Protein AF-A0A2A3VHM7-F1 (afdb_monomer)

pLDDT: mean 73.36, std 25.53, range [21.2, 97.88]

Nearest PDB structures (foldseek):
  7p7t-assembly1_0  TM=6.212E-01  e=5.500E-21  Enterococcus faecalis
  5x40-assembly1_B  TM=7.736E-01  e=1.314E-12  Rhodobacter capsulatus
  6z4w-assembly1_A  TM=7.082E-01  e=1.762E-12  Streptococcus pneumoniae
  8hf6-assembly1_B  TM=7.015E-01  e=2.100E-12  Streptococcus pneumoniae D39
  8hf5-assembly1_A  TM=7.026E-01  e=2.940E-11  Streptococcus pneumoniae D39

Mean predicted aligned error: 17.36 Å

Sequence (584 aa):
MPSPSCPRAHRAGAAVPSPILRARHLSAVRGDGRALFTGLELVLPRGPVALIGANGSGKTTLLRLLAGALPPGEASIDTDARIAWLPQLQDALPARVVDLLGAGPHVDALRRVLAGRGDARDLACIDDDWTLEADLRAQLDAAGLAAVDLDADPAQLSGGERQQLRLLALLRGDAGVLLLDEPSIFLDAAASAYWRDRVLVHPGAVLVVTHDPAWLAAMPGILELRDGALHRTDGNLDVWRAAQAARRALEAEALDAARTERSRTRRDAMLARARIEQRSARGRRDARTENQSPLLLDHRADRADRARARTQAGLTSRVDAADTAARRAYAAMEHVAAPDFVDRVALALPEGRRILTFEDVHPCAPSPRGALTWTCSGPVRIGLEGRNGSGKSTLLRAIAGHGPLAHGQVTAHVPVQSLDQHLAALPAATPALDWLQSRMPDIPPAGIATRLALLGLPGARAAGTGDTVGWRTHARRHRRSRRVAAGRAAVAARRAGQPSRLRQCRRARRVAAGLARRAAGGQSRHGRARCARTDPQAAARWRHPDRRMTAPHTTRAPSGARVDHLRRALFRAPTPGCGCSRRW

Foldseek 3Di:
DDDDDDDDDDPPPPPPADFQKWKFQAWDADQQGHTLAGGEIDTFHWFEEEEAEDDPSCLLVVLCCQQVVDPRVPMDMDHPWAEDEDHPFDDPDDQFLCVLLVCVLLVVLLVCVVVVNHDPVSCVSVPVVNCVVVVVCVLCVLLVNNVGDRGHGLVPDDPQSNLSSNLNSRLVDPTLEYEYEASCPPAAPVSSVSSLVSRRPRRHTYYYHHPDLVSQQPGQKYWYSDPNYTDIDGGGPVSVVVVVVVVLVVLVVQLVVLVVQLVVLVVVLVVVLVVLVVVVVVLVVVLVVDPDDPVVSVVVVVVSVVVSVVVNVVSVVSSVVSVVSSVVSVVPRPPPPLDPPDPCVVVAFPQFAKFKFWFQFQAPDLDSPPGDGDTDGGDDDDDDHDGPPRRPLSVLCQLQVNDDGSDTHMDGRDHDDDQDPVNVVDDFAAAQLVVVCVVCVVDPSVRSQVNCVSVVQHDCRRRVPRPDTHDCCVRDPPPPVVVVVVVVVVVVVVVPDDDPPPVVVVVVVVVVVVVVPPPDDDDDDDDDDDDDDDDDDDDDDDDDDDDDDDDDDDDDDDDDDDDDDDDDDDDDDDDDDDDPDPDD

Structure (mmCIF, N/CA/C/O backbone):
data_AF-A0A2A3VHM7-F1
#
_entry.id   AF-A0A2A3VHM7-F1
#
loop_
_atom_site.group_PDB
_atom_site.id
_atom_site.type_symbol
_atom_site.label_atom_id
_atom_site.label_alt_id
_atom_site.label_comp_id
_atom_site.label_asym_id
_atom_site.label_entity_id
_atom_site.label_seq_id
_atom_site.pdbx_PDB_ins_code
_atom_site.Cartn_x
_atom_site.Cartn_y
_atom_site.Cartn_z
_atom_site.occupancy
_atom_site.B_iso_or_equiv
_atom_site.auth_seq_id
_atom_site.auth_comp_id
_atom_site.auth_asym_id
_atom_site.auth_atom_id
_atom_site.pdbx_PDB_model_num
ATOM 1 N N . MET A 1 1 ? -45.239 46.595 -19.890 1.00 45.44 1 MET A N 1
ATOM 2 C CA . MET A 1 1 ? -44.165 45.687 -19.434 1.00 45.44 1 MET A CA 1
ATOM 3 C C . MET A 1 1 ? -44.747 44.765 -18.380 1.00 45.44 1 MET A C 1
ATOM 5 O O . MET A 1 1 ? -45.308 45.272 -17.416 1.00 45.44 1 MET A O 1
ATOM 9 N N . PRO A 1 2 ? -44.762 43.453 -18.651 1.00 34.25 2 PRO A N 1
ATOM 10 C CA . PRO A 1 2 ? -43.818 42.562 -17.979 1.00 34.25 2 PRO A CA 1
ATOM 11 C C . PRO A 1 2 ? -43.113 41.582 -18.937 1.00 34.25 2 PRO A C 1
ATOM 13 O O . PRO A 1 2 ? -43.429 41.482 -20.118 1.00 34.25 2 PRO A O 1
ATOM 16 N N . SER A 1 3 ? -42.087 40.954 -18.379 1.00 29.20 3 SER A N 1
ATOM 17 C CA . SER A 1 3 ? -40.896 40.338 -18.970 1.00 29.20 3 SER A CA 1
ATOM 18 C C . SER A 1 3 ? -41.120 38.978 -19.659 1.00 29.20 3 SER A C 1
ATOM 20 O O . SER A 1 3 ? -42.035 38.249 -19.279 1.00 29.20 3 SER A O 1
ATOM 22 N N . PRO A 1 4 ? -40.250 38.581 -20.612 1.00 36.06 4 PRO A N 1
ATOM 23 C CA . PRO A 1 4 ? -40.324 37.283 -21.275 1.00 36.06 4 PRO A CA 1
ATOM 24 C C . PRO A 1 4 ? -39.831 36.151 -20.361 1.00 36.06 4 PRO A C 1
ATOM 26 O O . PRO A 1 4 ? -38.814 36.259 -19.674 1.00 36.06 4 PRO A O 1
ATOM 29 N N . SER A 1 5 ? -40.571 35.046 -20.375 1.00 31.70 5 SER A N 1
ATOM 30 C CA . SER A 1 5 ? -40.278 33.796 -19.678 1.00 31.70 5 SER A CA 1
ATOM 31 C C . SER A 1 5 ? -38.996 33.136 -20.197 1.00 31.70 5 SER A C 1
ATOM 33 O O . SER A 1 5 ? -38.858 32.877 -21.391 1.00 31.70 5 SER A O 1
ATOM 35 N N . CYS A 1 6 ? -38.089 32.821 -19.276 1.00 28.06 6 CYS A N 1
ATOM 36 C CA . CYS A 1 6 ? -36.852 32.082 -19.514 1.00 28.06 6 CYS A CA 1
ATOM 37 C C . CYS A 1 6 ? -37.154 30.608 -19.887 1.00 28.06 6 CYS A C 1
ATOM 39 O O . CYS A 1 6 ? -37.981 29.981 -19.215 1.00 28.06 6 CYS A O 1
ATOM 41 N N . PRO A 1 7 ? -36.517 30.020 -20.919 1.00 31.31 7 PRO A N 1
ATOM 42 C CA . PRO A 1 7 ? -36.743 28.628 -21.290 1.00 31.31 7 PRO A CA 1
ATOM 43 C C . PRO A 1 7 ? -36.112 27.677 -20.263 1.00 31.31 7 PRO A C 1
ATOM 45 O O . PRO A 1 7 ? -34.986 27.871 -19.803 1.00 31.31 7 PRO A O 1
ATOM 48 N N . ARG A 1 8 ? -36.853 26.623 -19.900 1.00 31.88 8 ARG A N 1
ATOM 49 C CA . ARG A 1 8 ? -36.391 25.527 -19.036 1.00 31.88 8 ARG A CA 1
ATOM 50 C C . ARG A 1 8 ? -35.098 24.923 -19.593 1.00 31.88 8 ARG A C 1
ATOM 52 O O . ARG A 1 8 ? -35.119 24.244 -20.615 1.00 31.88 8 ARG A O 1
ATOM 59 N N . ALA A 1 9 ? -33.994 25.109 -18.875 1.00 31.78 9 ALA A N 1
ATOM 60 C CA . ALA A 1 9 ? -32.769 24.360 -19.101 1.00 31.78 9 ALA A CA 1
ATOM 61 C C . ALA A 1 9 ? -33.029 22.873 -18.809 1.00 31.78 9 ALA A C 1
ATOM 63 O O . ALA A 1 9 ? -33.230 22.472 -17.659 1.00 31.78 9 ALA A O 1
ATOM 64 N N . HIS A 1 10 ? -33.027 22.051 -19.858 1.00 30.95 10 HIS A N 1
ATOM 65 C CA . HIS A 1 10 ? -32.844 20.614 -19.724 1.00 30.95 10 HIS A CA 1
ATOM 66 C C . HIS A 1 10 ? -31.535 20.379 -18.964 1.00 30.95 10 HIS A C 1
ATOM 68 O O . HIS A 1 10 ? -30.453 20.689 -19.460 1.00 30.95 10 HIS A O 1
ATOM 74 N N . ARG A 1 11 ? -31.629 19.837 -17.744 1.00 33.88 11 ARG A N 1
ATOM 75 C CA . ARG A 1 11 ? -30.485 19.225 -17.067 1.00 33.88 11 ARG A CA 1
ATOM 76 C C . ARG A 1 11 ? -30.018 18.070 -17.948 1.00 33.88 11 ARG A C 1
ATOM 78 O O . ARG A 1 11 ? -30.604 16.991 -17.907 1.00 33.88 11 ARG A O 1
ATOM 85 N N . ALA A 1 12 ? -28.988 18.308 -18.754 1.00 33.69 12 ALA A N 1
ATOM 86 C CA . ALA A 1 12 ? -28.185 17.243 -19.322 1.00 33.69 12 ALA A CA 1
ATOM 87 C C . ALA A 1 12 ? -27.654 16.423 -18.140 1.00 33.69 12 ALA A C 1
ATOM 89 O O . ALA A 1 12 ? -26.864 16.917 -17.335 1.00 33.69 12 ALA A O 1
ATOM 90 N N . GLY A 1 13 ? -28.171 15.205 -17.974 1.00 30.77 13 GLY A N 1
ATOM 91 C CA . GLY A 1 13 ? -27.600 14.250 -17.040 1.00 30.77 13 GLY A CA 1
ATOM 92 C C . GLY A 1 13 ? -26.141 14.058 -17.424 1.00 30.77 13 GLY A C 1
ATOM 93 O O . GLY A 1 13 ? -25.852 13.681 -18.557 1.00 30.77 13 GLY A O 1
ATOM 94 N N . ALA A 1 14 ? -25.226 14.372 -16.509 1.00 36.03 14 ALA A N 1
ATOM 95 C CA . ALA A 1 14 ? -23.828 14.018 -16.669 1.00 36.03 14 ALA A CA 1
ATOM 96 C C . ALA A 1 14 ? -23.774 12.505 -16.913 1.00 36.03 14 ALA A C 1
ATOM 98 O O . ALA A 1 14 ? -24.153 11.723 -16.039 1.00 36.03 14 ALA A O 1
ATOM 99 N N . ALA A 1 15 ? -23.394 12.100 -18.126 1.00 36.91 15 ALA A N 1
ATOM 100 C CA . ALA A 1 15 ? -23.222 10.701 -18.467 1.00 36.91 15 ALA A CA 1
ATOM 101 C C . ALA A 1 15 ? -22.199 10.113 -17.491 1.00 36.91 15 ALA A C 1
ATOM 103 O O . ALA A 1 15 ? -21.034 10.510 -17.492 1.00 36.91 15 ALA A O 1
ATOM 104 N N . VAL A 1 16 ? -22.646 9.212 -16.616 1.00 45.50 16 VAL A N 1
ATOM 105 C CA . VAL A 1 16 ? -21.744 8.459 -15.746 1.00 45.50 16 VAL A CA 1
ATOM 106 C C . VAL A 1 16 ? -20.834 7.663 -16.684 1.00 45.50 16 VAL A C 1
ATOM 108 O O . VAL A 1 16 ? -21.357 6.857 -17.458 1.00 45.50 16 VAL A O 1
ATOM 111 N N . PRO A 1 17 ? -19.509 7.894 -16.690 1.00 55.94 17 PRO A N 1
ATOM 112 C CA . PRO A 1 17 ? -18.621 7.166 -17.581 1.00 55.94 17 PRO A CA 1
ATOM 113 C C . PRO A 1 17 ? -18.760 5.671 -17.294 1.00 55.94 17 PRO A C 1
ATOM 115 O O . PRO A 1 17 ? -18.662 5.245 -16.140 1.00 55.94 17 PRO A O 1
ATOM 118 N N . SER A 1 18 ? -19.012 4.881 -18.339 1.00 65.88 18 SER A N 1
ATOM 119 C CA . SER A 1 18 ? -19.077 3.425 -18.239 1.00 65.88 18 SER A CA 1
ATOM 120 C C . SER A 1 18 ? -17.806 2.908 -17.554 1.00 65.88 18 SER A C 1
ATOM 122 O O . SER A 1 18 ? -16.701 3.260 -17.982 1.00 65.88 18 SER A O 1
ATOM 124 N N . PRO A 1 19 ? -17.924 2.127 -16.468 1.00 78.44 19 PRO A N 1
ATOM 125 C CA . PRO A 1 19 ? -16.752 1.617 -15.773 1.00 78.44 19 PRO A CA 1
ATOM 126 C C . PRO A 1 19 ? -16.011 0.617 -16.658 1.00 78.44 19 PRO A C 1
ATOM 128 O O . PRO A 1 19 ? -16.642 -0.170 -17.358 1.00 78.44 19 PRO A O 1
ATOM 131 N N . ILE A 1 20 ? -14.679 0.647 -16.608 1.00 89.62 20 ILE A N 1
ATOM 132 C CA . ILE A 1 20 ? -13.830 -0.252 -17.405 1.00 89.62 20 ILE A CA 1
ATOM 133 C C . ILE A 1 20 ? -13.796 -1.652 -16.788 1.00 89.62 20 ILE A C 1
ATOM 135 O O . ILE A 1 20 ? -13.690 -2.641 -17.509 1.00 89.62 20 ILE A O 1
ATOM 139 N N . LEU A 1 21 ? -13.870 -1.740 -15.458 1.00 94.50 21 LEU A N 1
ATOM 140 C CA . LEU A 1 21 ? -13.854 -3.007 -14.738 1.00 94.50 21 LEU A CA 1
ATOM 141 C C . LEU A 1 21 ? -14.931 -3.014 -13.656 1.00 94.50 21 LEU A C 1
ATOM 143 O O . LEU A 1 21 ? -15.014 -2.096 -12.830 1.00 94.50 21 LEU A O 1
ATOM 147 N N . ARG A 1 22 ? -15.728 -4.083 -13.640 1.00 95.56 22 ARG A N 1
ATOM 148 C CA . ARG A 1 22 ? -16.678 -4.404 -12.571 1.00 95.56 22 ARG A CA 1
ATOM 149 C C . ARG A 1 22 ? -16.322 -5.760 -11.989 1.00 95.56 22 ARG A C 1
ATOM 151 O O . ARG A 1 22 ? -16.257 -6.744 -12.713 1.00 95.56 22 ARG A O 1
ATOM 158 N N . ALA A 1 23 ? -16.130 -5.828 -10.681 1.00 94.56 23 ALA A N 1
ATOM 159 C CA . ALA A 1 23 ? -15.934 -7.082 -9.976 1.00 94.56 23 ALA A CA 1
ATOM 160 C C . ALA A 1 23 ? -16.995 -7.245 -8.885 1.00 94.56 23 ALA A C 1
ATOM 162 O O . ALA A 1 23 ? -17.245 -6.322 -8.109 1.00 94.56 23 ALA A O 1
ATOM 163 N N . ARG A 1 24 ? -17.629 -8.416 -8.845 1.00 94.81 24 ARG A N 1
ATOM 164 C CA . ARG A 1 24 ? -18.726 -8.766 -7.934 1.00 94.81 24 ARG A CA 1
ATOM 165 C C . ARG A 1 24 ? -18.406 -10.055 -7.196 1.00 94.81 24 ARG A C 1
ATOM 167 O O . ARG A 1 24 ? -17.703 -10.911 -7.730 1.00 94.81 24 ARG A O 1
ATOM 174 N N . HIS A 1 25 ? -18.957 -10.193 -5.993 1.00 93.50 25 HIS A N 1
ATOM 175 C CA . HIS A 1 25 ? -18.826 -11.382 -5.146 1.00 93.50 25 HIS A CA 1
ATOM 176 C C . HIS A 1 25 ? -17.373 -11.793 -4.842 1.00 93.50 25 HIS A C 1
ATOM 178 O O . HIS A 1 25 ? -17.080 -12.964 -4.592 1.00 93.50 25 HIS A O 1
ATOM 184 N N . LEU A 1 26 ? -16.444 -10.831 -4.827 1.00 92.62 26 LEU A N 1
ATOM 185 C CA . LEU A 1 26 ? -15.045 -11.101 -4.513 1.00 92.62 26 LEU A CA 1
ATOM 186 C C . LEU A 1 26 ? -14.935 -11.591 -3.069 1.00 92.62 26 LEU A C 1
ATOM 188 O O . LEU A 1 26 ? -15.345 -10.910 -2.131 1.00 92.62 26 LEU A O 1
ATOM 192 N N . SER A 1 27 ? -14.355 -12.771 -2.887 1.00 91.50 27 SER A N 1
ATOM 193 C CA . SER A 1 27 ? -14.184 -13.370 -1.567 1.00 91.50 27 SER A CA 1
ATOM 194 C C . SER A 1 27 ? -12.775 -13.918 -1.427 1.00 91.50 27 SER A C 1
ATOM 196 O O . SER A 1 27 ? -12.241 -14.548 -2.339 1.00 91.50 27 SER A O 1
ATOM 198 N N . ALA A 1 28 ? -12.155 -13.670 -0.279 1.00 88.62 28 ALA A N 1
ATOM 199 C CA . ALA A 1 28 ? -10.818 -14.161 0.004 1.00 88.62 28 ALA A CA 1
ATOM 200 C C . ALA A 1 28 ? -10.698 -14.589 1.460 1.00 88.62 28 ALA A C 1
ATOM 202 O O . ALA A 1 28 ? -11.151 -13.903 2.374 1.00 88.62 28 ALA A O 1
ATOM 203 N N . VAL A 1 29 ? -10.016 -15.709 1.675 1.00 84.94 29 VAL A N 1
ATOM 204 C CA . VAL A 1 29 ? -9.740 -16.261 3.000 1.00 84.94 29 VAL A CA 1
ATOM 205 C C . VAL A 1 29 ? -8.236 -16.263 3.229 1.00 84.94 29 VAL A C 1
ATOM 207 O O . VAL A 1 29 ? -7.429 -16.458 2.317 1.00 84.94 29 VAL A O 1
ATOM 210 N N . ARG A 1 30 ? -7.842 -15.998 4.466 1.00 76.00 30 ARG A N 1
ATOM 211 C CA . ARG A 1 30 ? -6.454 -15.995 4.902 1.00 76.00 30 ARG A CA 1
ATOM 212 C C . ARG A 1 30 ? -5.980 -17.421 5.191 1.00 76.00 30 ARG A C 1
ATOM 214 O O . ARG A 1 30 ? -6.774 -18.323 5.424 1.00 76.00 30 ARG A O 1
ATOM 221 N N . GLY A 1 31 ? -4.663 -17.628 5.227 1.00 67.19 31 GLY A N 1
ATOM 222 C CA . GLY A 1 31 ? -4.077 -18.951 5.491 1.00 67.19 31 GLY A CA 1
ATOM 223 C C . GLY A 1 31 ? -4.422 -19.566 6.857 1.00 67.19 31 GLY A C 1
ATOM 224 O O . GLY A 1 31 ? -4.199 -20.753 7.040 1.00 67.19 31 GLY A O 1
ATOM 225 N N . ASP A 1 32 ? -4.962 -18.786 7.798 1.00 67.38 32 ASP A N 1
ATOM 226 C CA . ASP A 1 32 ? -5.454 -19.232 9.111 1.00 67.38 32 ASP A CA 1
ATOM 227 C C . ASP A 1 32 ? -6.984 -19.440 9.148 1.00 67.38 32 ASP A C 1
ATOM 229 O O . ASP A 1 32 ? -7.562 -19.568 10.224 1.00 67.38 32 ASP A O 1
ATOM 233 N N . GLY A 1 33 ? -7.651 -19.435 7.989 1.00 72.38 33 GLY A N 1
ATOM 234 C CA . GLY A 1 33 ? -9.087 -19.695 7.853 1.00 72.38 33 GLY A CA 1
ATOM 235 C C . GLY A 1 33 ? -10.000 -18.490 8.094 1.00 72.38 33 GLY A C 1
ATOM 236 O O . GLY A 1 33 ? -11.202 -18.592 7.866 1.00 72.38 33 GLY A O 1
ATOM 237 N N . ARG A 1 34 ? -9.475 -17.328 8.511 1.00 77.38 34 ARG A N 1
ATOM 238 C CA . ARG A 1 34 ? -10.298 -16.113 8.653 1.00 77.38 34 ARG A CA 1
ATOM 239 C C . ARG A 1 34 ? -10.550 -15.458 7.298 1.00 77.38 34 ARG A C 1
ATOM 241 O O . ARG A 1 34 ? -9.611 -15.275 6.524 1.00 77.38 34 ARG A O 1
ATOM 248 N N . ALA A 1 35 ? -11.791 -15.057 7.035 1.00 83.44 35 ALA A N 1
ATOM 249 C CA . ALA A 1 35 ? -12.122 -14.261 5.857 1.00 83.44 35 ALA A CA 1
ATOM 250 C C . ALA A 1 35 ? -11.374 -12.913 5.891 1.00 83.44 35 ALA A C 1
ATOM 252 O O . ALA A 1 35 ? -11.295 -12.264 6.935 1.00 83.44 35 ALA A O 1
ATOM 253 N N . LEU A 1 36 ? -10.789 -12.525 4.758 1.00 86.44 36 LEU A N 1
ATOM 254 C CA . LEU A 1 36 ? -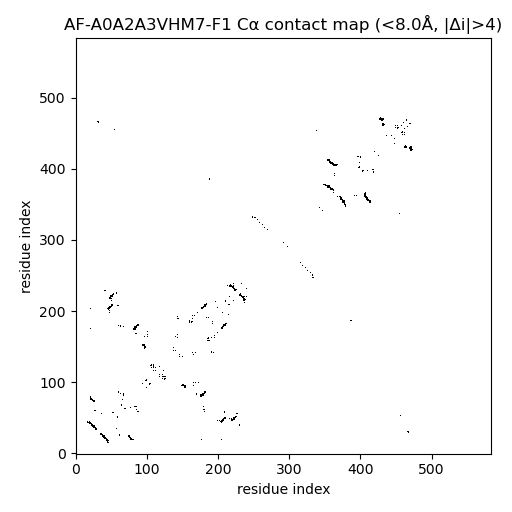10.267 -11.176 4.519 1.00 86.44 36 LEU A CA 1
ATOM 255 C C . LEU A 1 36 ? -11.414 -10.244 4.121 1.00 86.44 36 LEU A C 1
ATOM 257 O O . LEU A 1 36 ? -11.543 -9.152 4.659 1.00 86.44 36 LEU A O 1
ATOM 261 N N . PHE A 1 37 ? -12.243 -10.712 3.190 1.00 91.00 37 PHE A N 1
ATOM 262 C CA . PHE A 1 37 ? -13.465 -10.073 2.719 1.00 91.00 37 PHE A CA 1
ATOM 263 C C . PHE A 1 37 ? -14.358 -11.141 2.077 1.00 91.00 37 PHE A C 1
ATOM 265 O O . PHE A 1 37 ? -13.848 -12.140 1.558 1.00 91.00 37 PHE A O 1
ATOM 272 N N . THR A 1 38 ? -15.670 -10.922 2.112 1.00 90.38 38 THR A N 1
ATOM 273 C CA . THR A 1 38 ? -16.682 -11.829 1.555 1.00 90.38 38 THR A CA 1
ATOM 274 C C . THR A 1 38 ? -17.699 -11.004 0.786 1.00 90.38 38 THR A C 1
ATOM 276 O O . THR A 1 38 ? -18.238 -10.046 1.336 1.00 90.38 38 THR A O 1
ATOM 279 N N . GLY A 1 39 ? -17.972 -11.374 -0.464 1.00 90.69 39 GLY A N 1
ATOM 280 C CA . GLY A 1 39 ? -18.974 -10.687 -1.280 1.00 90.69 39 GLY A CA 1
ATOM 281 C C . GLY A 1 39 ? -18.597 -9.252 -1.668 1.00 90.69 39 GLY A C 1
ATOM 282 O O . GLY A 1 39 ? -19.482 -8.434 -1.884 1.00 90.69 39 GLY A O 1
ATOM 283 N N . LEU A 1 40 ? -17.303 -8.930 -1.724 1.00 93.94 40 LEU A N 1
ATOM 284 C CA . LEU A 1 40 ? -16.822 -7.583 -2.003 1.00 93.94 40 LEU A CA 1
ATOM 285 C C . LEU A 1 40 ? -17.149 -7.172 -3.448 1.00 93.94 40 LEU A C 1
ATOM 287 O O . LEU A 1 40 ? -16.937 -7.933 -4.396 1.00 93.94 40 LEU A O 1
ATOM 291 N N . GLU A 1 41 ? -17.630 -5.942 -3.606 1.00 94.12 41 GLU A N 1
ATOM 292 C CA . GLU A 1 41 ? -17.906 -5.324 -4.900 1.00 94.12 41 GLU A CA 1
ATOM 293 C C . GLU A 1 41 ? -16.907 -4.204 -5.182 1.00 94.12 41 GLU A C 1
ATOM 295 O O . GLU A 1 41 ? -16.579 -3.402 -4.306 1.00 94.12 41 GLU A O 1
ATOM 300 N N . LEU A 1 42 ? -16.424 -4.144 -6.420 1.00 95.25 42 LEU A N 1
ATOM 301 C CA . LEU A 1 42 ? -15.505 -3.117 -6.887 1.00 95.25 42 LEU A CA 1
ATOM 302 C C . LEU A 1 42 ? -15.927 -2.638 -8.272 1.00 95.25 42 LEU A C 1
ATOM 304 O O . LEU A 1 42 ? -16.138 -3.430 -9.189 1.00 95.25 42 LEU A O 1
ATOM 308 N N . VAL A 1 43 ? -15.969 -1.321 -8.436 1.00 94.38 43 VAL A N 1
ATOM 309 C CA . VAL A 1 43 ? -16.174 -0.673 -9.729 1.00 94.38 43 VAL A CA 1
ATOM 310 C C . VAL A 1 43 ? -15.019 0.286 -9.963 1.00 94.38 43 VAL A C 1
ATOM 312 O O . VAL A 1 43 ? -14.829 1.225 -9.189 1.00 94.38 43 VAL A O 1
ATOM 315 N N . LEU A 1 44 ? -14.253 0.049 -11.028 1.00 94.00 44 LEU A N 1
ATOM 316 C CA . LEU A 1 44 ? -13.165 0.930 -11.439 1.00 94.00 44 LEU A CA 1
ATOM 317 C C . LEU A 1 44 ? -13.611 1.784 -12.636 1.00 94.00 44 LEU A C 1
ATOM 319 O O . LEU A 1 44 ? -13.833 1.248 -13.730 1.00 94.00 44 LEU A O 1
ATOM 323 N N . PRO A 1 45 ? -13.771 3.108 -12.447 1.00 91.69 45 PRO A N 1
ATOM 324 C CA . PRO A 1 45 ? -13.981 4.025 -13.556 1.00 91.69 45 PRO A CA 1
ATOM 325 C C . PRO A 1 45 ? -12.673 4.253 -14.329 1.00 91.69 45 PRO A C 1
ATOM 327 O O . PRO A 1 45 ? -11.607 3.771 -13.948 1.00 91.69 45 PRO A O 1
ATOM 330 N N . ARG A 1 46 ? -12.758 5.028 -15.414 1.00 92.25 46 ARG A N 1
ATOM 331 C CA . ARG A 1 46 ? -11.576 5.606 -16.066 1.00 92.25 46 ARG A CA 1
ATOM 332 C C . ARG A 1 46 ? -10.803 6.494 -15.091 1.00 92.25 46 ARG A C 1
ATOM 334 O O . ARG A 1 46 ? -11.412 7.229 -14.314 1.00 92.25 46 ARG A O 1
ATOM 341 N N . GLY A 1 47 ? -9.480 6.456 -15.201 1.00 92.88 47 GLY A N 1
ATOM 342 C CA . GLY A 1 47 ? -8.565 7.244 -14.388 1.00 92.88 47 GLY A CA 1
ATOM 343 C C . GLY A 1 47 ? -8.039 6.516 -13.144 1.00 92.88 47 GLY A C 1
ATOM 344 O O . GLY A 1 47 ? -8.374 5.353 -12.891 1.00 92.88 47 GLY A O 1
ATOM 345 N N . PRO A 1 48 ? -7.166 7.195 -12.382 1.00 95.50 48 PRO A N 1
ATOM 346 C CA . PRO A 1 48 ? -6.456 6.602 -11.262 1.00 95.50 48 PRO A CA 1
ATOM 347 C C . PRO A 1 48 ? -7.223 6.663 -9.943 1.00 95.50 48 PRO A C 1
ATOM 349 O O . PRO A 1 48 ? -7.813 7.677 -9.582 1.00 95.50 48 PRO A O 1
ATOM 352 N N . VAL A 1 49 ? -7.167 5.567 -9.193 1.00 96.56 49 VAL A N 1
ATOM 353 C CA . VAL A 1 49 ? -7.745 5.423 -7.857 1.00 96.56 49 VAL A CA 1
ATOM 354 C C . VAL A 1 49 ? -6.720 4.749 -6.952 1.00 96.56 49 VAL A C 1
ATOM 356 O O . VAL A 1 49 ? -6.131 3.728 -7.314 1.00 96.56 49 VAL A O 1
ATOM 359 N N . ALA A 1 50 ? -6.505 5.292 -5.757 1.00 97.38 50 ALA A N 1
ATOM 360 C CA . ALA A 1 50 ? -5.658 4.643 -4.763 1.00 97.38 50 ALA A CA 1
ATOM 361 C C . ALA A 1 50 ? -6.435 3.596 -3.962 1.00 97.38 50 ALA A C 1
ATOM 363 O O . ALA A 1 50 ? -7.610 3.789 -3.668 1.00 97.38 50 ALA A O 1
ATOM 364 N N . LEU A 1 51 ? -5.767 2.526 -3.540 1.00 97.38 51 LEU A N 1
ATOM 365 C CA . LEU A 1 51 ? -6.280 1.541 -2.596 1.00 97.38 51 LEU A CA 1
ATOM 366 C C . LEU A 1 51 ? -5.411 1.519 -1.337 1.00 97.38 51 LEU A C 1
ATOM 368 O O . LEU A 1 51 ? -4.242 1.133 -1.367 1.00 97.38 51 LEU A O 1
ATOM 372 N N . ILE A 1 52 ? -6.010 1.867 -0.206 1.00 95.38 52 ILE A N 1
ATOM 373 C CA . ILE A 1 52 ? -5.379 1.854 1.114 1.00 95.38 52 ILE A CA 1
ATOM 374 C C . ILE A 1 52 ? -6.110 0.895 2.056 1.00 95.38 52 ILE A C 1
ATOM 376 O O . ILE A 1 52 ? -7.159 0.341 1.740 1.00 95.38 52 ILE A O 1
ATOM 380 N N . GLY A 1 53 ? -5.529 0.656 3.226 1.00 89.88 53 GLY A N 1
ATOM 381 C CA . GLY A 1 53 ? -6.101 -0.206 4.259 1.00 89.88 53 GLY A CA 1
ATOM 382 C C . GLY A 1 53 ? -5.016 -0.813 5.137 1.00 89.88 53 GLY A C 1
ATOM 383 O O . GLY A 1 53 ? -3.828 -0.728 4.812 1.00 89.88 53 GLY A O 1
ATOM 384 N N . ALA A 1 54 ? -5.409 -1.452 6.235 1.00 82.94 54 ALA A N 1
ATOM 385 C CA . ALA A 1 54 ? -4.468 -2.040 7.185 1.00 82.94 54 ALA A CA 1
ATOM 386 C C . ALA A 1 54 ? -3.557 -3.111 6.548 1.00 82.94 54 ALA A C 1
ATOM 388 O O . ALA A 1 54 ? -3.877 -3.747 5.535 1.00 82.94 54 ALA A O 1
ATOM 389 N N . ASN A 1 55 ? -2.397 -3.348 7.160 1.00 79.75 55 ASN A N 1
ATOM 390 C CA . ASN A 1 55 ? -1.533 -4.454 6.755 1.00 79.75 55 ASN A CA 1
ATOM 391 C C . ASN A 1 55 ? -2.241 -5.790 6.997 1.00 79.75 55 ASN A C 1
ATOM 393 O O . ASN A 1 55 ? -2.759 -6.056 8.079 1.00 79.75 55 ASN A O 1
ATOM 397 N N . GLY A 1 56 ? -2.278 -6.635 5.966 1.00 76.50 56 GLY A N 1
ATOM 398 C CA . GLY A 1 56 ? -3.012 -7.898 6.014 1.00 76.50 56 GLY A CA 1
ATOM 399 C C . GLY A 1 56 ? -4.533 -7.779 5.855 1.00 76.50 56 GLY A C 1
ATOM 400 O O . GLY A 1 56 ? -5.204 -8.788 6.061 1.00 76.50 56 GLY A O 1
ATOM 401 N N . SER A 1 57 ? -5.071 -6.615 5.456 1.00 84.38 57 SER A N 1
ATOM 402 C CA . SER A 1 57 ? -6.496 -6.460 5.098 1.00 84.38 57 SER A CA 1
ATOM 403 C C . SER A 1 57 ? -6.884 -7.189 3.806 1.00 84.38 57 SER A C 1
ATOM 405 O O . SER A 1 57 ? -8.053 -7.463 3.577 1.00 84.38 57 SER A O 1
ATOM 407 N N . GLY A 1 58 ? -5.900 -7.538 2.970 1.00 87.75 58 GLY A N 1
ATOM 408 C CA . GLY A 1 58 ? -6.117 -8.286 1.733 1.00 87.75 58 GLY A CA 1
ATOM 409 C C . GLY A 1 58 ? -5.917 -7.496 0.441 1.00 87.75 58 GLY A C 1
ATOM 410 O O . GLY A 1 58 ? -6.240 -8.036 -0.606 1.00 87.75 58 GLY A O 1
ATOM 411 N N . LYS A 1 59 ? -5.338 -6.284 0.471 1.00 93.06 59 LYS A N 1
ATOM 412 C CA . LYS A 1 59 ? -5.055 -5.455 -0.727 1.00 93.06 59 LYS A CA 1
ATOM 413 C C . LYS A 1 59 ? -4.357 -6.235 -1.852 1.00 93.06 59 LYS A C 1
ATOM 415 O O . LYS A 1 59 ? -4.915 -6.401 -2.928 1.00 93.06 59 LYS A O 1
ATOM 420 N N . THR A 1 60 ? -3.191 -6.824 -1.582 1.00 91.19 60 THR A N 1
ATOM 421 C CA . THR A 1 60 ? -2.469 -7.656 -2.564 1.00 91.19 60 THR A CA 1
ATOM 422 C C . THR A 1 60 ? -3.281 -8.877 -3.012 1.00 91.19 60 THR A C 1
ATOM 424 O O . THR A 1 60 ? -3.185 -9.301 -4.160 1.00 91.19 60 THR A O 1
ATOM 427 N N . THR A 1 61 ? -4.097 -9.460 -2.127 1.00 91.75 61 THR A N 1
ATOM 428 C CA . THR A 1 61 ? -4.987 -10.581 -2.475 1.00 91.75 61 THR A CA 1
ATOM 429 C C . THR A 1 61 ? -6.094 -10.139 -3.431 1.00 91.75 61 THR A C 1
ATOM 431 O O . THR A 1 61 ? -6.386 -10.857 -4.382 1.00 91.75 61 THR A O 1
ATOM 434 N N . LEU A 1 62 ? -6.656 -8.946 -3.225 1.00 94.19 62 LEU A N 1
ATOM 435 C CA . LEU A 1 62 ? -7.619 -8.325 -4.128 1.00 94.19 62 LEU A CA 1
ATOM 436 C C . LEU A 1 62 ? -6.996 -8.098 -5.510 1.00 94.19 62 LEU A C 1
ATOM 438 O O . LEU A 1 62 ? -7.570 -8.539 -6.499 1.00 94.19 62 LEU A O 1
ATOM 442 N N . LEU A 1 63 ? -5.791 -7.520 -5.591 1.00 95.12 63 LEU A N 1
ATOM 443 C CA . LEU A 1 63 ? -5.113 -7.333 -6.882 1.00 95.12 63 LEU A CA 1
ATOM 444 C C . LEU A 1 63 ? -4.852 -8.664 -7.590 1.00 95.12 63 LEU A C 1
ATOM 446 O O . LEU A 1 63 ? -5.039 -8.756 -8.796 1.00 95.12 63 LEU A O 1
ATOM 450 N N . ARG A 1 64 ? -4.475 -9.713 -6.852 1.00 92.81 64 ARG A N 1
ATOM 451 C CA . ARG A 1 64 ? -4.284 -11.055 -7.422 1.00 92.81 64 ARG A CA 1
ATOM 452 C C . ARG A 1 64 ? -5.569 -11.662 -7.975 1.00 92.81 64 ARG A C 1
ATOM 454 O O . ARG A 1 64 ? -5.497 -12.340 -8.993 1.00 92.81 64 ARG A O 1
ATOM 461 N N . LEU A 1 65 ? -6.710 -11.453 -7.316 1.00 93.62 65 LEU A N 1
ATOM 462 C CA . LEU A 1 65 ? -8.011 -11.889 -7.834 1.00 93.62 65 LEU A CA 1
ATOM 463 C C . LEU A 1 65 ? -8.352 -11.138 -9.123 1.00 93.62 65 LEU A C 1
ATOM 465 O O . LEU A 1 65 ? -8.667 -11.770 -10.125 1.00 93.62 65 LEU A O 1
ATOM 469 N N . LEU A 1 66 ? -8.203 -9.810 -9.121 1.00 94.81 66 LEU A N 1
ATOM 470 C CA . LEU A 1 66 ? -8.470 -8.967 -10.290 1.00 94.81 66 LEU A CA 1
ATOM 471 C C . LEU A 1 66 ? -7.551 -9.294 -11.474 1.00 94.81 66 LEU A C 1
ATOM 473 O O . LEU A 1 66 ? -8.001 -9.323 -12.610 1.00 94.81 66 LEU A O 1
ATOM 477 N N . ALA A 1 67 ? -6.278 -9.588 -11.211 1.00 93.00 67 ALA A N 1
ATOM 478 C CA . ALA A 1 67 ? -5.303 -9.976 -12.227 1.00 93.00 67 ALA A CA 1
ATOM 479 C C . ALA A 1 67 ? -5.465 -11.427 -12.725 1.00 93.00 67 ALA A C 1
ATOM 481 O O . ALA A 1 67 ? -4.672 -11.873 -13.552 1.00 93.00 67 ALA A O 1
ATOM 482 N N . GLY A 1 68 ? -6.412 -12.205 -12.182 1.00 91.38 68 GLY A N 1
ATOM 483 C CA . GLY A 1 68 ? -6.576 -13.630 -12.504 1.00 91.38 68 GLY A CA 1
ATOM 484 C C . GLY A 1 68 ? -5.459 -14.540 -11.967 1.00 91.38 68 GLY A C 1
ATOM 485 O O . GLY A 1 68 ? -5.370 -15.708 -12.339 1.00 91.38 68 GLY A O 1
ATOM 486 N N . ALA A 1 69 ? -4.600 -14.035 -11.075 1.00 89.25 69 ALA A N 1
ATOM 487 C CA . ALA A 1 69 ? -3.517 -14.795 -10.444 1.00 89.25 69 ALA A CA 1
ATOM 488 C C . ALA A 1 69 ? -4.001 -15.697 -9.289 1.00 89.25 69 ALA A C 1
ATOM 490 O O . ALA A 1 69 ? -3.260 -16.565 -8.817 1.00 89.25 69 ALA A O 1
ATOM 491 N N . LEU A 1 70 ? -5.231 -15.488 -8.815 1.00 86.88 70 LEU A N 1
ATOM 492 C CA . LEU A 1 70 ? -5.943 -16.369 -7.893 1.00 86.88 70 LEU A CA 1
ATOM 493 C C . LEU A 1 70 ? -7.265 -16.813 -8.530 1.00 86.88 70 LEU A C 1
ATOM 495 O O . LEU A 1 70 ? -7.885 -16.014 -9.231 1.00 86.88 70 LEU A O 1
ATOM 499 N N . PRO A 1 71 ? -7.710 -18.060 -8.289 1.00 84.00 71 PRO A N 1
ATOM 500 C CA . PRO A 1 71 ? -8.981 -18.533 -8.815 1.00 84.00 71 PRO A CA 1
ATOM 501 C C . PRO A 1 71 ? -10.126 -17.670 -8.258 1.00 84.00 71 PRO A C 1
ATOM 503 O O . PRO A 1 71 ? -10.162 -17.439 -7.047 1.00 84.00 71 PRO A O 1
ATOM 506 N N . PRO A 1 72 ? -11.058 -17.212 -9.109 1.00 80.31 72 PRO A N 1
ATOM 507 C CA . PRO A 1 72 ? -12.095 -16.265 -8.704 1.00 80.31 72 PRO A CA 1
ATOM 508 C C . PRO A 1 72 ? -13.147 -16.872 -7.761 1.00 80.31 72 PRO A C 1
ATOM 510 O O . PRO A 1 72 ? -13.815 -16.135 -7.043 1.00 80.31 72 PRO A O 1
ATOM 513 N N . GLY A 1 73 ? -13.291 -18.201 -7.714 1.00 85.62 73 GLY A N 1
ATOM 514 C CA . GLY A 1 73 ? -14.364 -18.841 -6.948 1.00 85.62 73 GLY A CA 1
ATOM 515 C C . GLY A 1 73 ? -15.730 -18.413 -7.489 1.00 85.62 73 GLY A C 1
ATOM 516 O O . GLY A 1 73 ? -15.995 -18.603 -8.670 1.00 85.62 73 GLY A O 1
ATOM 517 N N . GLU A 1 74 ? -16.559 -17.811 -6.636 1.00 86.38 74 GLU A N 1
ATOM 518 C CA . GLU A 1 74 ? -17.867 -17.231 -6.997 1.00 86.38 74 GLU A CA 1
ATOM 519 C C . GLU A 1 74 ? -17.768 -15.804 -7.569 1.00 86.38 74 GLU A C 1
ATOM 521 O O . GLU A 1 74 ? -18.782 -15.205 -7.929 1.00 86.38 74 GLU A O 1
ATOM 526 N N . ALA A 1 75 ? -16.564 -15.229 -7.649 1.00 89.94 75 ALA A N 1
ATOM 527 C CA . ALA A 1 75 ? -16.394 -13.873 -8.142 1.00 89.94 75 ALA A CA 1
ATOM 528 C C . ALA A 1 75 ? -16.650 -13.768 -9.653 1.00 89.94 75 ALA A C 1
ATOM 530 O O . ALA A 1 75 ? -16.185 -14.588 -10.445 1.00 89.94 75 ALA A O 1
ATOM 531 N N . SER A 1 76 ? -17.320 -12.691 -10.056 1.00 92.06 76 SER A N 1
ATOM 532 C CA . SER A 1 76 ? -17.508 -12.303 -11.456 1.00 92.06 76 SER A CA 1
ATOM 533 C C . SER A 1 76 ? -16.704 -11.036 -11.717 1.00 92.06 76 SER A C 1
ATOM 535 O O . SER A 1 76 ? -16.936 -10.024 -11.057 1.00 92.06 76 SER A O 1
ATOM 537 N N . ILE A 1 77 ? -15.749 -11.097 -12.648 1.00 93.81 77 ILE A N 1
ATOM 538 C CA . ILE A 1 77 ? -14.943 -9.953 -13.093 1.00 93.81 77 ILE A CA 1
ATOM 539 C C . ILE A 1 77 ? -15.296 -9.702 -14.556 1.00 93.81 77 ILE A C 1
ATOM 541 O O . ILE A 1 77 ? -15.087 -10.569 -15.399 1.00 93.81 77 ILE A O 1
ATOM 545 N N . ASP A 1 78 ? -15.858 -8.532 -14.821 1.00 93.25 78 ASP A N 1
ATOM 546 C CA . ASP A 1 78 ? -16.364 -8.091 -16.115 1.00 93.25 78 ASP A CA 1
ATOM 547 C C . ASP A 1 78 ? -15.525 -6.902 -16.600 1.00 93.25 78 ASP A C 1
ATOM 549 O O . ASP A 1 78 ? -15.459 -5.858 -15.934 1.00 93.25 78 ASP A O 1
ATOM 553 N N . THR A 1 79 ? -14.807 -7.103 -17.705 1.00 92.19 79 THR A N 1
ATOM 554 C CA . THR A 1 79 ? -13.985 -6.087 -18.367 1.00 92.19 79 THR A CA 1
ATOM 555 C C . THR A 1 79 ? -13.684 -6.494 -19.810 1.00 92.19 79 THR A C 1
ATOM 557 O O . THR A 1 79 ? -13.303 -7.634 -20.070 1.00 92.19 79 THR A O 1
ATOM 560 N N . ASP A 1 80 ? -13.790 -5.538 -20.731 1.00 88.00 80 ASP A N 1
ATOM 561 C CA . ASP A 1 80 ? -13.377 -5.701 -22.135 1.00 88.00 80 ASP A CA 1
ATOM 562 C C . ASP A 1 80 ? -11.901 -5.323 -22.356 1.00 88.00 80 ASP A C 1
ATOM 564 O O . ASP A 1 80 ? -11.373 -5.411 -23.464 1.00 88.00 80 ASP A O 1
ATOM 568 N N . ALA A 1 81 ? -11.224 -4.855 -21.306 1.00 92.62 81 ALA A N 1
ATOM 569 C CA . ALA A 1 81 ? -9.866 -4.346 -21.375 1.00 92.62 81 ALA A CA 1
ATOM 570 C C . ALA A 1 81 ? -8.846 -5.369 -20.869 1.00 92.62 81 ALA A C 1
ATOM 572 O O . ALA A 1 81 ? -9.054 -6.073 -19.879 1.00 92.62 81 ALA A O 1
ATOM 573 N N . ARG A 1 82 ? -7.667 -5.379 -21.497 1.00 94.44 82 ARG A N 1
ATOM 574 C CA . ARG A 1 82 ? -6.515 -6.121 -20.984 1.00 94.44 82 ARG A CA 1
ATOM 575 C C . ARG A 1 82 ? -6.093 -5.561 -19.621 1.00 94.44 82 ARG A C 1
ATOM 577 O O . ARG A 1 82 ? -5.849 -4.362 -19.483 1.00 94.44 82 ARG A O 1
ATOM 584 N N . ILE A 1 83 ? -5.956 -6.449 -18.637 1.00 95.69 83 ILE A N 1
ATOM 585 C CA . ILE A 1 83 ? -5.447 -6.126 -17.300 1.00 95.69 83 ILE A CA 1
ATOM 586 C C . ILE A 1 83 ? -3.939 -6.381 -17.256 1.00 95.69 83 ILE A C 1
ATOM 588 O O . ILE A 1 83 ? -3.481 -7.484 -17.560 1.00 95.69 83 ILE A O 1
ATOM 592 N N . ALA A 1 84 ? -3.169 -5.386 -16.824 1.00 94.88 84 ALA A N 1
ATOM 593 C CA . ALA A 1 84 ? -1.763 -5.543 -16.480 1.00 94.88 84 ALA A CA 1
ATOM 594 C C . ALA A 1 84 ? -1.544 -5.286 -14.986 1.00 94.88 84 ALA A C 1
ATOM 596 O O . ALA A 1 84 ? -2.113 -4.366 -14.399 1.00 94.88 84 ALA A O 1
ATOM 597 N N . TRP A 1 85 ? -0.712 -6.117 -14.358 1.00 94.75 85 TRP A N 1
ATOM 598 C CA . TRP A 1 85 ? -0.476 -6.082 -12.919 1.00 94.75 85 TRP A CA 1
ATOM 599 C C . TRP A 1 85 ? 1.015 -5.997 -12.600 1.00 94.75 85 TRP A C 1
ATOM 601 O O . TRP A 1 85 ? 1.811 -6.804 -13.077 1.00 94.75 85 TRP A O 1
ATOM 611 N N . LEU A 1 86 ? 1.378 -5.037 -11.749 1.00 93.81 86 LEU A N 1
ATOM 612 C CA . LEU A 1 86 ? 2.695 -4.908 -11.141 1.00 93.81 86 LEU A CA 1
ATOM 613 C C . LEU A 1 86 ? 2.657 -5.474 -9.709 1.00 93.81 86 LEU A C 1
ATOM 615 O O . LEU A 1 86 ? 2.160 -4.797 -8.805 1.00 93.81 86 LEU A O 1
ATOM 619 N N . PRO A 1 87 ? 3.178 -6.691 -9.464 1.00 89.88 87 PRO A N 1
ATOM 620 C CA . PRO A 1 87 ? 3.206 -7.268 -8.123 1.00 89.88 87 PRO A CA 1
ATOM 621 C C . PRO A 1 87 ? 4.243 -6.606 -7.206 1.00 89.88 87 PRO A C 1
ATOM 623 O O . PRO A 1 87 ? 5.318 -6.195 -7.650 1.00 89.88 87 PRO A O 1
ATOM 626 N N . GLN A 1 88 ? 3.973 -6.621 -5.897 1.00 81.44 88 GLN A N 1
ATOM 627 C CA . GLN A 1 88 ? 4.897 -6.124 -4.871 1.00 81.44 88 GLN A CA 1
ATOM 628 C C . GLN A 1 88 ? 6.199 -6.944 -4.804 1.00 81.44 88 GLN A C 1
ATOM 630 O O . GLN A 1 88 ? 7.284 -6.402 -4.594 1.00 81.44 88 GLN A O 1
ATOM 635 N N . LEU A 1 89 ? 6.104 -8.272 -4.960 1.00 69.12 89 LEU A N 1
ATOM 636 C CA . LEU A 1 89 ? 7.261 -9.168 -4.922 1.00 69.12 89 LEU A CA 1
ATOM 637 C C . LEU A 1 89 ? 7.863 -9.334 -6.321 1.00 69.12 89 LEU A C 1
ATOM 639 O O . LEU A 1 89 ? 7.144 -9.426 -7.311 1.00 69.12 89 LEU A O 1
ATOM 643 N N . GLN A 1 90 ? 9.189 -9.422 -6.381 1.00 65.75 90 GLN A N 1
ATOM 644 C CA . GLN A 1 90 ? 9.925 -9.666 -7.619 1.00 65.75 90 GLN A CA 1
ATOM 645 C C . GLN A 1 90 ? 9.614 -11.079 -8.128 1.00 65.75 90 GLN A C 1
ATOM 647 O O . GLN A 1 90 ? 9.973 -12.071 -7.483 1.00 65.75 90 GLN A O 1
ATOM 652 N N . ASP A 1 91 ? 8.948 -11.159 -9.277 1.00 65.38 91 ASP A N 1
ATOM 653 C CA . ASP A 1 91 ? 8.805 -12.402 -10.025 1.00 65.38 91 ASP A CA 1
ATOM 654 C C . ASP A 1 91 ? 10.167 -12.914 -10.509 1.00 65.38 91 ASP A C 1
ATOM 656 O O . ASP A 1 91 ? 11.204 -12.258 -10.374 1.00 65.38 91 ASP A O 1
ATOM 660 N N . ALA A 1 92 ? 10.172 -14.125 -11.068 1.00 78.00 92 ALA A N 1
ATOM 661 C CA . ALA A 1 92 ? 11.323 -14.577 -11.832 1.00 78.00 92 ALA A CA 1
ATOM 662 C C . ALA A 1 92 ? 11.547 -13.592 -12.987 1.00 78.00 92 ALA A C 1
ATOM 664 O O . ALA A 1 92 ? 10.677 -13.433 -13.840 1.00 78.00 92 ALA A O 1
ATOM 665 N N . LEU A 1 93 ? 12.693 -12.915 -12.972 1.00 84.38 93 LEU A N 1
ATOM 666 C CA . LEU A 1 93 ? 13.072 -11.995 -14.032 1.00 84.38 93 LEU A CA 1
ATOM 667 C C . LEU A 1 93 ? 13.502 -12.802 -15.267 1.00 84.38 93 LEU A C 1
ATOM 669 O O . LEU A 1 93 ? 14.096 -13.876 -15.108 1.00 84.38 93 LEU A O 1
ATOM 673 N N . PRO A 1 94 ? 13.213 -12.308 -16.481 1.00 90.31 94 PRO A N 1
ATOM 674 C CA . PRO A 1 94 ? 13.817 -12.820 -17.704 1.00 90.31 94 PRO A CA 1
ATOM 675 C C . PRO A 1 94 ? 15.344 -12.707 -17.680 1.00 90.31 94 PRO A C 1
ATOM 677 O O . PRO A 1 94 ? 15.912 -12.014 -16.839 1.00 90.31 94 PRO A O 1
ATOM 680 N N . ALA A 1 95 ? 16.001 -13.387 -18.621 1.00 91.94 95 ALA A N 1
ATOM 681 C CA . ALA A 1 95 ? 17.459 -13.405 -18.708 1.00 91.94 95 ALA A CA 1
ATOM 682 C C . ALA A 1 95 ? 18.056 -12.072 -19.183 1.00 91.94 95 ALA A C 1
ATOM 684 O O . ALA A 1 95 ? 19.189 -11.776 -18.820 1.00 91.94 95 ALA A O 1
ATOM 685 N N . ARG A 1 96 ? 17.314 -11.286 -19.977 1.00 95.88 96 ARG A N 1
ATOM 686 C CA . ARG A 1 96 ? 17.757 -9.985 -20.496 1.00 95.88 96 ARG A CA 1
ATOM 687 C C . ARG A 1 96 ? 16.752 -8.882 -20.199 1.00 95.88 96 ARG A C 1
ATOM 689 O O . ARG A 1 96 ? 15.546 -9.132 -20.099 1.00 95.88 96 ARG A O 1
ATOM 696 N N . VAL A 1 97 ? 17.238 -7.646 -20.119 1.00 96.06 97 VAL A N 1
ATOM 697 C CA . VAL A 1 97 ? 16.401 -6.444 -19.978 1.00 96.06 97 VAL A CA 1
ATOM 698 C C . VAL A 1 97 ? 15.413 -6.311 -21.140 1.00 96.06 97 VAL A C 1
ATOM 700 O O . VAL A 1 97 ? 14.236 -6.049 -20.907 1.00 96.06 97 VAL A O 1
ATOM 703 N N . VAL A 1 98 ? 15.835 -6.567 -22.378 1.00 96.12 98 VAL A N 1
ATOM 704 C CA . VAL A 1 98 ? 14.959 -6.489 -23.560 1.00 96.12 98 VAL A CA 1
ATOM 705 C C . VAL A 1 98 ? 13.789 -7.481 -23.508 1.00 96.12 98 VAL A C 1
ATOM 707 O O . VAL A 1 98 ? 12.677 -7.168 -23.937 1.00 96.12 98 VAL A O 1
ATOM 710 N N . ASP A 1 99 ? 14.006 -8.655 -22.909 1.00 94.81 99 ASP A N 1
ATOM 711 C CA . ASP A 1 99 ? 12.957 -9.657 -22.708 1.00 94.81 99 ASP A CA 1
ATOM 712 C C . ASP A 1 99 ? 11.972 -9.206 -21.614 1.00 94.81 99 ASP A C 1
ATOM 714 O O . ASP A 1 99 ? 10.770 -9.437 -21.729 1.00 94.81 99 ASP A O 1
ATOM 718 N N . LEU A 1 100 ? 12.456 -8.511 -20.574 1.00 92.50 100 LEU A N 1
ATOM 719 C CA . LEU A 1 100 ? 11.609 -7.894 -19.543 1.00 92.50 100 LEU A CA 1
ATOM 720 C C . LEU A 1 100 ? 10.724 -6.780 -20.111 1.00 92.50 100 LEU A C 1
ATOM 722 O O . LEU A 1 100 ? 9.580 -6.645 -19.685 1.00 92.50 100 LEU A O 1
ATOM 726 N N . LEU A 1 101 ? 11.229 -6.019 -21.082 1.00 93.31 101 LEU A N 1
ATOM 727 C CA . LEU A 1 101 ? 10.469 -4.985 -21.792 1.00 93.31 101 LEU A CA 1
ATOM 728 C C . LEU A 1 101 ? 9.492 -5.562 -22.834 1.00 93.31 101 LEU A C 1
ATOM 730 O O . LEU A 1 101 ? 8.787 -4.798 -23.490 1.00 93.31 101 LEU A O 1
ATOM 734 N N . GLY A 1 102 ? 9.446 -6.891 -22.996 1.00 91.69 102 GLY A N 1
ATOM 735 C CA . GLY A 1 102 ? 8.564 -7.577 -23.944 1.00 91.69 102 GLY A CA 1
ATOM 736 C C . GLY A 1 102 ? 8.996 -7.465 -25.409 1.00 91.69 102 GLY A C 1
ATOM 737 O O . GLY A 1 102 ? 8.230 -7.843 -26.288 1.00 91.69 102 GLY A O 1
ATOM 738 N N . ALA A 1 103 ? 10.209 -6.972 -25.680 1.00 93.25 103 ALA A N 1
ATOM 739 C CA . ALA A 1 103 ? 10.682 -6.650 -27.028 1.00 93.25 103 ALA A CA 1
ATOM 740 C C . ALA A 1 103 ? 11.777 -7.596 -27.553 1.00 93.25 103 ALA A C 1
ATOM 742 O O . ALA A 1 103 ? 12.215 -7.449 -28.690 1.00 93.25 103 ALA A O 1
ATOM 743 N N . GLY A 1 104 ? 12.216 -8.574 -26.751 1.00 93.94 104 GLY A N 1
ATOM 744 C CA . GLY A 1 104 ? 13.339 -9.467 -27.072 1.00 93.94 104 GLY A CA 1
ATOM 745 C C . GLY A 1 104 ? 13.286 -10.093 -28.468 1.00 93.94 104 GLY A C 1
ATOM 746 O O . GLY A 1 104 ? 14.203 -9.860 -29.253 1.00 93.94 104 GLY A O 1
ATOM 747 N N . PRO A 1 105 ? 12.207 -10.816 -28.830 1.00 93.00 105 PRO A N 1
ATOM 748 C CA . PRO A 1 105 ? 12.092 -11.430 -30.152 1.00 93.00 105 PRO A CA 1
ATOM 749 C C . PRO A 1 105 ? 12.177 -10.429 -31.314 1.00 93.00 105 PRO A C 1
ATOM 751 O O . PRO A 1 105 ? 12.819 -10.731 -32.317 1.00 93.00 105 PRO A O 1
ATOM 754 N N . HIS A 1 106 ? 11.580 -9.242 -31.157 1.00 94.00 106 HIS A N 1
ATOM 755 C CA . HIS A 1 106 ? 11.528 -8.204 -32.190 1.00 94.00 106 HIS A CA 1
ATOM 756 C C . HIS A 1 106 ? 12.895 -7.530 -32.360 1.00 94.00 106 HIS A C 1
ATOM 758 O O . HIS A 1 106 ? 13.377 -7.380 -33.477 1.00 94.00 106 HIS A O 1
ATOM 764 N N . VAL A 1 107 ? 13.579 -7.207 -31.256 1.00 95.12 107 VAL A N 1
ATOM 765 C CA . VAL A 1 107 ? 14.942 -6.650 -31.293 1.00 95.12 107 VAL A CA 1
ATOM 766 C C . VAL A 1 107 ? 15.937 -7.667 -31.855 1.00 95.12 107 VAL A C 1
ATOM 768 O O . VAL A 1 107 ? 16.799 -7.310 -32.657 1.00 95.12 107 VAL A O 1
ATOM 771 N N . ASP A 1 108 ? 15.812 -8.946 -31.494 1.00 95.19 108 ASP A N 1
ATOM 772 C CA . ASP A 1 108 ? 16.670 -9.991 -32.052 1.00 95.19 108 ASP A CA 1
ATOM 773 C C . ASP A 1 108 ? 16.430 -10.177 -33.563 1.00 95.19 108 ASP A C 1
ATOM 775 O O . ASP A 1 108 ? 17.391 -10.398 -34.303 1.00 95.19 108 ASP A O 1
ATOM 779 N N . ALA A 1 109 ? 15.177 -10.085 -34.028 1.00 94.81 109 ALA A N 1
ATOM 780 C CA . ALA A 1 109 ? 14.832 -10.102 -35.453 1.00 94.81 109 ALA A CA 1
ATOM 781 C C . ALA A 1 109 ? 15.418 -8.888 -36.187 1.00 94.81 109 ALA A C 1
ATOM 783 O O . ALA A 1 109 ? 16.113 -9.059 -37.190 1.00 94.81 109 ALA A O 1
ATOM 784 N N . LEU A 1 110 ? 15.246 -7.684 -35.632 1.00 95.62 110 LEU A N 1
ATOM 785 C CA . LEU A 1 110 ? 15.810 -6.441 -36.163 1.00 95.62 110 LEU A CA 1
ATOM 786 C C . LEU A 1 110 ? 17.330 -6.539 -36.327 1.00 95.62 110 LEU A C 1
ATOM 788 O O . LEU A 1 110 ? 17.866 -6.284 -37.406 1.00 95.62 110 LEU A O 1
ATOM 792 N N . ARG A 1 111 ? 18.036 -7.001 -35.291 1.00 95.31 111 ARG A N 1
ATOM 793 C CA . ARG A 1 111 ? 19.493 -7.195 -35.332 1.00 95.31 111 ARG A CA 1
ATOM 794 C C . ARG A 1 111 ? 19.921 -8.244 -36.360 1.00 95.31 111 ARG A C 1
ATOM 796 O O . ARG A 1 111 ? 20.954 -8.060 -37.003 1.00 95.31 111 ARG A O 1
ATOM 803 N N . ARG A 1 112 ? 19.156 -9.332 -36.549 1.00 95.69 112 ARG A N 1
ATOM 804 C CA . ARG A 1 112 ? 19.431 -10.334 -37.601 1.00 95.69 112 ARG A CA 1
ATOM 805 C C . ARG A 1 112 ? 19.292 -9.736 -38.996 1.00 95.69 112 ARG A C 1
ATOM 807 O O . ARG A 1 112 ? 20.192 -9.933 -39.813 1.00 95.69 112 ARG A O 1
ATOM 814 N N . VAL A 1 113 ? 18.215 -8.993 -39.251 1.00 94.56 113 VAL A N 1
ATOM 815 C CA . VAL A 1 113 ? 17.967 -8.331 -40.541 1.00 94.56 113 VAL A CA 1
ATOM 816 C C . VAL A 1 113 ? 19.062 -7.308 -40.845 1.00 94.56 113 VAL A C 1
ATOM 818 O O . VAL A 1 113 ? 19.686 -7.395 -41.901 1.00 94.56 113 VAL A O 1
ATOM 821 N N . LEU A 1 114 ? 19.385 -6.420 -39.898 1.00 92.69 114 LEU A N 1
ATOM 822 C CA . LEU A 1 114 ? 20.441 -5.410 -40.062 1.00 92.69 114 LEU A CA 1
ATOM 823 C C . LEU A 1 114 ? 21.837 -6.021 -40.269 1.00 92.69 114 LEU A C 1
ATOM 825 O O . LEU A 1 114 ? 22.682 -5.427 -40.934 1.00 92.69 114 LEU A O 1
ATOM 829 N N . ALA A 1 115 ? 22.083 -7.222 -39.740 1.00 95.00 115 ALA A N 1
ATOM 830 C CA . ALA A 1 115 ? 23.323 -7.966 -39.958 1.00 95.00 115 ALA A CA 1
ATOM 831 C C . ALA A 1 115 ? 23.348 -8.774 -41.274 1.00 95.00 115 ALA A C 1
ATOM 833 O O . ALA A 1 115 ? 24.286 -9.548 -41.484 1.00 95.00 115 ALA A O 1
ATOM 834 N N . GLY A 1 116 ? 22.321 -8.660 -42.124 1.00 94.50 116 GLY A N 1
ATOM 835 C CA . GLY A 1 116 ? 22.196 -9.416 -43.375 1.00 94.50 116 GLY A CA 1
ATOM 836 C C . GLY A 1 116 ? 21.900 -10.908 -43.183 1.00 94.50 116 GLY A C 1
ATOM 837 O O . GLY A 1 116 ? 22.162 -11.705 -44.079 1.00 94.50 116 GLY A O 1
ATOM 838 N N . ARG A 1 117 ? 21.397 -11.309 -42.007 1.00 95.50 117 ARG A N 1
ATOM 839 C CA . ARG A 1 117 ? 21.078 -12.708 -41.649 1.00 95.50 117 ARG A CA 1
ATOM 840 C C . ARG A 1 117 ? 19.585 -12.951 -41.414 1.00 95.50 117 ARG A C 1
ATOM 842 O O . ARG A 1 117 ? 19.233 -14.010 -40.902 1.00 95.50 117 ARG A O 1
ATOM 849 N N . GLY A 1 118 ? 18.742 -11.962 -41.692 1.00 91.06 118 GLY A N 1
ATOM 850 C CA . GLY A 1 118 ? 17.301 -12.057 -41.482 1.00 91.06 118 GLY A CA 1
ATOM 851 C C . GLY A 1 118 ? 16.607 -12.905 -42.543 1.00 91.06 118 GLY A C 1
ATOM 852 O O . GLY A 1 118 ? 17.070 -12.991 -43.680 1.00 91.06 118 GLY A O 1
ATOM 853 N N . ASP A 1 119 ? 15.486 -13.513 -42.167 1.00 93.31 119 ASP A N 1
ATOM 854 C CA . ASP A 1 119 ? 14.591 -14.224 -43.080 1.00 93.31 119 ASP A CA 1
ATOM 855 C C . ASP A 1 119 ? 13.216 -13.531 -43.201 1.00 93.31 119 ASP A C 1
ATOM 857 O O . ASP A 1 119 ? 12.958 -12.482 -42.608 1.00 93.31 119 ASP A O 1
ATOM 861 N N . ALA A 1 120 ? 12.305 -14.115 -43.987 1.00 92.31 120 ALA A N 1
ATOM 862 C CA . ALA A 1 120 ? 10.954 -13.577 -44.162 1.00 92.31 120 ALA A CA 1
ATOM 863 C C . ALA A 1 120 ? 10.138 -13.528 -42.852 1.00 92.31 120 ALA A C 1
ATOM 865 O O . ALA A 1 120 ? 9.235 -12.703 -42.730 1.00 92.31 120 ALA A O 1
ATOM 866 N N . ARG A 1 121 ? 10.440 -14.390 -41.869 1.00 93.00 121 ARG A N 1
ATOM 867 C CA . ARG A 1 121 ? 9.774 -14.374 -40.557 1.00 93.00 121 ARG A CA 1
ATOM 868 C C . ARG A 1 121 ? 10.298 -13.237 -39.697 1.00 93.00 121 ARG A C 1
ATOM 870 O O . ARG A 1 121 ? 9.513 -12.644 -38.968 1.00 93.00 121 ARG A O 1
ATOM 877 N N . ASP A 1 122 ? 11.589 -12.933 -39.789 1.00 92.00 122 ASP A N 1
ATOM 878 C CA . ASP A 1 122 ? 12.180 -11.786 -39.102 1.00 92.00 122 ASP A CA 1
ATOM 879 C C . ASP A 1 122 ? 11.600 -10.471 -39.630 1.00 92.00 122 ASP A C 1
ATOM 881 O O . ASP A 1 122 ? 11.208 -9.626 -38.832 1.00 92.00 122 ASP A O 1
ATOM 885 N N . LEU A 1 123 ? 11.456 -10.335 -40.953 1.00 90.38 123 LEU A N 1
ATOM 886 C CA . LEU A 1 123 ? 10.794 -9.177 -41.565 1.00 90.38 123 LEU A CA 1
ATOM 887 C C . LEU A 1 123 ? 9.335 -9.044 -41.107 1.00 90.38 123 LEU A C 1
ATOM 889 O O . LEU A 1 123 ? 8.929 -7.970 -40.684 1.00 90.38 123 LEU A O 1
ATOM 893 N N . ALA A 1 124 ? 8.571 -10.141 -41.111 1.00 91.06 124 ALA A N 1
ATOM 894 C CA . ALA A 1 124 ? 7.189 -10.138 -40.624 1.00 91.06 124 ALA A CA 1
ATOM 895 C C . ALA A 1 124 ? 7.071 -9.884 -39.108 1.00 91.06 124 ALA A C 1
ATOM 897 O O . ALA A 1 124 ? 6.031 -9.433 -38.645 1.00 91.06 124 ALA A O 1
ATOM 898 N N . CYS A 1 125 ? 8.105 -10.210 -38.326 1.00 90.19 125 CYS A N 1
ATOM 899 C CA . CYS A 1 125 ? 8.143 -9.938 -36.890 1.00 90.19 125 CYS A CA 1
ATOM 900 C C . CYS A 1 125 ? 8.458 -8.471 -36.593 1.00 90.19 125 CYS A C 1
ATOM 902 O O . CYS A 1 125 ? 7.947 -7.948 -35.613 1.00 90.19 125 CYS A O 1
ATOM 904 N N . ILE A 1 126 ? 9.336 -7.838 -37.375 1.00 89.12 126 ILE A N 1
ATOM 905 C CA . ILE A 1 126 ? 9.636 -6.406 -37.235 1.00 89.12 126 ILE A CA 1
ATOM 906 C C . ILE A 1 126 ? 8.429 -5.584 -37.678 1.00 89.12 126 ILE A C 1
ATOM 908 O O . ILE A 1 126 ? 8.127 -4.582 -37.041 1.00 89.12 126 ILE A O 1
ATOM 912 N N . ASP A 1 127 ? 7.746 -6.027 -38.738 1.00 86.62 127 ASP A N 1
ATOM 913 C CA . ASP A 1 127 ? 6.671 -5.274 -39.381 1.00 86.62 127 ASP A CA 1
ATOM 914 C C . ASP A 1 127 ? 7.171 -3.851 -39.718 1.00 86.62 127 ASP A C 1
ATOM 916 O O . ASP A 1 127 ? 8.153 -3.714 -40.458 1.00 86.62 127 ASP A O 1
ATOM 920 N N . ASP A 1 128 ? 6.596 -2.808 -39.113 1.00 84.31 128 ASP A N 1
ATOM 921 C CA . ASP A 1 128 ? 7.017 -1.409 -39.283 1.00 84.31 128 ASP A CA 1
ATOM 922 C C . ASP A 1 128 ? 7.933 -0.869 -38.155 1.00 84.31 128 ASP A C 1
ATOM 924 O O . ASP A 1 128 ? 8.381 0.280 -38.208 1.00 84.31 128 ASP A O 1
ATOM 928 N N . ASP A 1 129 ? 8.297 -1.684 -37.159 1.00 87.88 129 ASP A N 1
ATOM 929 C CA . ASP A 1 129 ? 9.037 -1.267 -35.953 1.00 87.88 129 ASP A CA 1
ATOM 930 C C . ASP A 1 129 ? 10.576 -1.218 -36.146 1.00 87.88 129 ASP A C 1
ATOM 932 O O . ASP A 1 129 ? 11.371 -1.726 -35.346 1.00 87.88 129 ASP A O 1
ATOM 936 N N . TRP A 1 130 ? 11.043 -0.556 -37.209 1.00 92.00 130 TRP A N 1
ATOM 937 C CA . TRP A 1 130 ? 12.475 -0.450 -37.549 1.00 92.00 130 TRP A CA 1
ATOM 938 C C . TRP A 1 130 ? 13.306 0.351 -36.536 1.00 92.00 130 TRP A C 1
ATOM 940 O O . TRP A 1 130 ? 14.520 0.157 -36.427 1.00 92.00 130 TRP A O 1
ATOM 950 N N . THR A 1 131 ? 12.670 1.248 -35.779 1.00 93.88 131 THR A N 1
ATOM 951 C CA . THR A 1 131 ? 13.320 2.097 -34.766 1.00 93.88 131 THR A CA 1
ATOM 952 C C . THR A 1 131 ? 13.270 1.510 -33.360 1.00 93.88 131 THR A C 1
ATOM 954 O O . THR A 1 131 ? 13.828 2.106 -32.438 1.00 93.88 131 THR A O 1
ATOM 957 N N . LEU A 1 132 ? 12.689 0.317 -33.182 1.00 92.94 132 LEU A N 1
ATOM 958 C CA . LEU A 1 132 ? 12.382 -0.256 -31.870 1.00 92.94 132 LEU A CA 1
ATOM 959 C C . LEU A 1 132 ? 13.563 -0.245 -30.894 1.00 92.94 132 LEU A C 1
ATOM 961 O O . LEU A 1 132 ? 13.404 0.131 -29.733 1.00 92.94 132 LEU A O 1
ATOM 965 N N . GLU A 1 133 ? 14.759 -0.644 -31.336 1.00 94.75 133 GLU A N 1
ATOM 966 C CA . GLU A 1 133 ? 15.934 -0.671 -30.457 1.00 94.75 133 GLU A CA 1
ATOM 967 C C . GLU A 1 133 ? 16.367 0.743 -30.024 1.00 94.75 133 GLU A C 1
ATOM 969 O O . GLU A 1 133 ? 16.751 0.948 -28.870 1.00 94.75 133 GLU A O 1
ATOM 974 N N . ALA A 1 134 ? 16.278 1.729 -30.921 1.00 94.88 134 ALA A N 1
ATOM 975 C CA . ALA A 1 134 ? 16.567 3.127 -30.605 1.00 94.88 134 ALA A CA 1
ATOM 976 C C . ALA A 1 134 ? 15.505 3.718 -29.664 1.00 94.88 134 ALA A C 1
ATOM 978 O O . ALA A 1 134 ? 15.857 4.364 -28.675 1.00 94.88 134 ALA A O 1
ATOM 979 N N . ASP A 1 135 ? 14.229 3.418 -29.902 1.00 95.00 135 ASP A N 1
ATOM 980 C CA . ASP A 1 135 ? 13.115 3.876 -29.069 1.00 95.00 135 ASP A CA 1
ATOM 981 C C . ASP A 1 135 ? 13.190 3.289 -27.656 1.00 95.00 135 ASP A C 1
ATOM 983 O O . ASP A 1 135 ? 12.962 3.991 -26.669 1.00 95.00 135 ASP A O 1
ATOM 987 N N . LEU A 1 136 ? 13.573 2.014 -27.528 1.00 95.44 136 LEU A N 1
ATOM 988 C CA . LEU A 1 136 ? 13.822 1.384 -26.229 1.00 95.44 136 LEU A CA 1
ATOM 989 C C . LEU A 1 136 ? 14.960 2.081 -25.477 1.00 95.44 136 LEU A C 1
ATOM 991 O O . LEU A 1 136 ? 14.812 2.358 -24.286 1.00 95.44 136 LEU A O 1
ATOM 995 N N . ARG A 1 137 ? 16.068 2.413 -26.153 1.00 96.25 137 ARG A N 1
ATOM 996 C CA . ARG A 1 137 ? 17.171 3.172 -25.536 1.00 96.25 137 ARG A CA 1
ATOM 997 C C . ARG A 1 137 ? 16.727 4.564 -25.091 1.00 96.25 137 ARG A C 1
ATOM 999 O O . ARG A 1 137 ? 17.028 4.954 -23.966 1.00 96.25 137 ARG A O 1
ATOM 1006 N N . ALA A 1 138 ? 15.970 5.280 -25.921 1.00 96.00 138 ALA A N 1
ATOM 1007 C CA . ALA A 1 138 ? 15.437 6.597 -25.576 1.00 96.00 138 ALA A CA 1
ATOM 1008 C C . ALA A 1 138 ? 14.487 6.534 -24.366 1.00 96.00 138 ALA A C 1
ATOM 1010 O O . ALA A 1 138 ? 14.516 7.403 -23.495 1.00 96.00 138 ALA A O 1
ATOM 1011 N N . GLN A 1 139 ? 13.672 5.481 -24.263 1.00 95.12 139 GLN A N 1
ATOM 1012 C CA . GLN A 1 139 ? 12.797 5.270 -23.109 1.00 95.12 139 GLN A CA 1
ATOM 1013 C C . GLN A 1 139 ? 13.561 4.906 -21.833 1.00 95.12 139 GLN A C 1
ATOM 1015 O O . GLN A 1 139 ? 13.185 5.371 -20.755 1.00 95.12 139 GLN A O 1
ATOM 1020 N N . LEU A 1 140 ? 14.630 4.109 -21.937 1.00 95.81 140 LEU A N 1
ATOM 1021 C CA . LEU A 1 140 ? 15.525 3.836 -20.811 1.00 95.81 140 LEU A CA 1
ATOM 1022 C C . LEU A 1 140 ? 16.194 5.122 -20.324 1.00 95.81 140 LEU A C 1
ATOM 1024 O O . LEU A 1 140 ? 16.177 5.391 -19.125 1.00 95.81 140 LEU A O 1
ATOM 1028 N N . ASP A 1 141 ? 16.711 5.948 -21.232 1.00 95.06 141 ASP A N 1
ATOM 1029 C CA . ASP A 1 141 ? 17.310 7.240 -20.889 1.00 95.06 141 ASP A CA 1
ATOM 1030 C C . ASP A 1 141 ? 16.294 8.180 -20.220 1.00 95.06 141 ASP A C 1
ATOM 1032 O O . ASP A 1 141 ? 16.524 8.671 -19.114 1.00 95.06 141 ASP A O 1
ATOM 1036 N N . ALA A 1 142 ? 15.096 8.313 -20.798 1.00 93.12 142 ALA A N 1
ATOM 1037 C CA . ALA A 1 142 ? 14.012 9.099 -20.211 1.00 93.12 142 ALA A CA 1
ATOM 1038 C C . ALA A 1 142 ? 13.588 8.599 -18.819 1.00 93.12 142 ALA A C 1
ATOM 1040 O O . ALA A 1 142 ? 13.078 9.383 -18.020 1.00 93.12 142 ALA A O 1
ATOM 1041 N N . ALA A 1 143 ? 13.768 7.308 -18.529 1.00 91.25 143 ALA A N 1
ATOM 1042 C CA . ALA A 1 143 ? 13.534 6.721 -17.216 1.00 91.25 143 ALA A CA 1
ATOM 1043 C C . ALA A 1 143 ? 14.738 6.855 -16.265 1.00 91.25 143 ALA A C 1
ATOM 1045 O O . ALA A 1 143 ? 14.649 6.386 -15.134 1.00 91.25 143 ALA A O 1
ATOM 1046 N N . GLY A 1 144 ? 15.853 7.468 -16.676 1.00 90.81 144 GLY A N 1
ATOM 1047 C CA . GLY A 1 144 ? 17.082 7.589 -15.883 1.00 90.81 144 GLY A CA 1
ATOM 1048 C C . GLY A 1 144 ? 17.945 6.322 -15.862 1.00 90.81 144 GLY A C 1
ATOM 1049 O O . GLY A 1 144 ? 18.734 6.137 -14.938 1.00 90.81 144 GLY A O 1
ATOM 1050 N N . LEU A 1 145 ? 17.786 5.442 -16.854 1.00 93.56 145 LEU A N 1
ATOM 1051 C CA . LEU A 1 145 ? 18.447 4.138 -16.986 1.00 93.56 145 LEU A CA 1
ATOM 1052 C C . LEU A 1 145 ? 19.402 4.080 -18.191 1.00 93.56 145 LEU A C 1
ATOM 1054 O O . LEU A 1 145 ? 19.637 3.006 -18.734 1.00 93.56 145 LEU A O 1
ATOM 1058 N N . ALA A 1 146 ? 19.974 5.212 -18.609 1.00 91.75 146 ALA A N 1
ATOM 1059 C CA . ALA A 1 146 ? 20.839 5.301 -19.793 1.00 91.75 146 ALA A CA 1
ATOM 1060 C C . ALA A 1 146 ? 22.037 4.326 -19.787 1.00 91.75 146 ALA A C 1
ATOM 1062 O O . ALA A 1 146 ? 22.512 3.919 -20.841 1.00 91.75 146 ALA A O 1
ATOM 1063 N N . ALA A 1 147 ? 22.527 3.947 -18.601 1.00 90.62 147 ALA A N 1
ATOM 1064 C CA . ALA A 1 147 ? 23.649 3.020 -18.440 1.00 90.62 147 ALA A CA 1
ATOM 1065 C C . ALA A 1 147 ? 23.251 1.531 -18.497 1.00 90.62 147 ALA A C 1
ATOM 1067 O O . ALA A 1 147 ? 24.127 0.667 -18.462 1.00 90.62 147 ALA A O 1
ATOM 1068 N N . VAL A 1 148 ? 21.953 1.213 -18.534 1.00 93.31 148 VAL A N 1
ATOM 1069 C CA . VAL A 1 148 ? 21.460 -0.169 -18.545 1.00 93.31 148 VAL A CA 1
ATOM 1070 C C . VAL A 1 148 ? 21.438 -0.695 -19.979 1.00 93.31 148 VAL A C 1
ATOM 1072 O O . VAL A 1 148 ? 20.703 -0.189 -20.822 1.00 93.31 148 VAL A O 1
ATOM 1075 N N . ASP A 1 149 ? 22.220 -1.742 -20.242 1.00 94.62 149 ASP A N 1
ATOM 1076 C CA . ASP A 1 149 ? 22.213 -2.439 -21.531 1.00 94.62 149 ASP A CA 1
ATOM 1077 C C . ASP A 1 149 ? 20.944 -3.301 -21.688 1.00 94.62 149 ASP A C 1
ATOM 1079 O O . ASP A 1 149 ? 20.474 -3.932 -20.736 1.00 94.62 149 ASP A O 1
ATOM 1083 N N . LEU A 1 150 ? 20.406 -3.359 -22.906 1.00 95.62 150 LEU A N 1
ATOM 1084 C CA . LEU A 1 150 ? 19.270 -4.200 -23.281 1.00 95.62 150 LEU A CA 1
ATOM 1085 C C . LEU A 1 150 ? 19.566 -5.699 -23.116 1.00 95.62 150 LEU A C 1
ATOM 1087 O O . LEU A 1 150 ? 18.653 -6.468 -22.801 1.00 95.62 150 LEU A O 1
ATOM 1091 N N . ASP A 1 151 ? 20.821 -6.113 -23.281 1.00 95.81 151 ASP A N 1
ATOM 1092 C CA . ASP A 1 151 ? 21.248 -7.508 -23.137 1.00 95.81 151 ASP A CA 1
ATOM 1093 C C . ASP A 1 151 ? 21.742 -7.849 -21.718 1.00 95.81 151 ASP A C 1
ATOM 1095 O O . ASP A 1 151 ? 22.082 -9.003 -21.444 1.00 95.81 151 ASP A O 1
ATOM 1099 N N . ALA A 1 152 ? 21.758 -6.878 -20.796 1.00 94.69 152 ALA A N 1
ATOM 1100 C CA . ALA A 1 152 ? 22.165 -7.109 -19.412 1.00 94.69 152 ALA A CA 1
ATOM 1101 C C . ALA A 1 152 ? 21.196 -8.046 -18.673 1.00 94.69 152 ALA A C 1
ATOM 1103 O O . ALA A 1 152 ? 19.990 -8.046 -18.925 1.00 94.69 152 ALA A O 1
ATOM 1104 N N . ASP A 1 153 ? 21.723 -8.792 -17.698 1.00 93.88 153 ASP A N 1
ATOM 1105 C CA . ASP A 1 153 ? 20.920 -9.604 -16.782 1.00 93.88 153 ASP A CA 1
ATOM 1106 C C . ASP A 1 153 ? 20.204 -8.698 -15.761 1.00 93.88 153 ASP A C 1
ATOM 1108 O O . ASP A 1 153 ? 20.871 -8.096 -14.906 1.00 93.88 153 ASP A O 1
ATOM 1112 N N . PRO A 1 154 ? 18.855 -8.623 -15.770 1.00 91.06 154 PRO A N 1
ATOM 1113 C CA . PRO A 1 154 ? 18.107 -7.799 -14.828 1.00 91.06 154 PRO A CA 1
ATOM 1114 C C . PRO A 1 154 ? 18.392 -8.148 -13.364 1.00 91.06 154 PRO A C 1
ATOM 1116 O O . PRO A 1 154 ? 18.222 -7.295 -12.495 1.00 91.06 154 PRO A O 1
ATOM 1119 N N . ALA A 1 155 ? 18.823 -9.377 -13.055 1.00 87.44 155 ALA A N 1
ATOM 1120 C CA . ALA A 1 155 ? 19.136 -9.799 -11.691 1.00 87.44 155 ALA A CA 1
ATOM 1121 C C . ALA A 1 155 ? 20.369 -9.096 -11.095 1.00 87.44 155 ALA A C 1
ATOM 1123 O O . ALA A 1 155 ? 20.506 -9.072 -9.868 1.00 87.44 155 ALA A O 1
ATOM 1124 N N . GLN A 1 156 ? 21.238 -8.524 -11.934 1.00 86.62 156 GLN A N 1
ATOM 1125 C CA . GLN A 1 156 ? 22.431 -7.784 -11.505 1.00 86.62 156 GLN A CA 1
ATOM 1126 C C . GLN A 1 156 ? 22.137 -6.312 -11.184 1.00 86.62 156 GLN A C 1
ATOM 1128 O O . GLN A 1 156 ? 22.943 -5.651 -10.531 1.00 86.62 156 GLN A O 1
ATOM 1133 N N . LEU A 1 157 ? 20.972 -5.809 -11.597 1.00 87.44 157 LEU A N 1
ATOM 1134 C CA . LEU A 1 157 ? 20.566 -4.424 -11.393 1.00 87.44 157 LEU A CA 1
ATOM 1135 C C . LEU A 1 157 ? 20.109 -4.157 -9.951 1.00 87.44 157 LEU A C 1
ATOM 1137 O O . LEU A 1 157 ? 19.587 -5.032 -9.236 1.00 87.44 157 LEU A O 1
ATOM 1141 N N . SER A 1 158 ? 20.239 -2.903 -9.523 1.00 85.31 158 SER A N 1
ATOM 1142 C CA . SER A 1 158 ? 19.734 -2.451 -8.228 1.00 85.31 158 SER A CA 1
ATOM 1143 C C . SER A 1 158 ? 18.213 -2.634 -8.122 1.00 85.31 158 SER A C 1
ATOM 1145 O O . SER A 1 158 ? 17.492 -2.792 -9.107 1.00 85.31 158 SER A O 1
ATOM 1147 N N . GLY A 1 159 ? 17.686 -2.648 -6.892 1.00 84.19 159 GLY A N 1
ATOM 1148 C CA . GLY A 1 159 ? 16.239 -2.770 -6.677 1.00 84.19 159 GLY A CA 1
ATOM 1149 C C . GLY A 1 159 ? 15.434 -1.640 -7.331 1.00 84.19 159 GLY A C 1
ATOM 1150 O O . GLY A 1 159 ? 14.359 -1.904 -7.860 1.00 84.19 159 GLY A O 1
ATOM 1151 N N . GLY A 1 160 ? 15.981 -0.418 -7.329 1.00 87.94 160 GLY A N 1
ATOM 1152 C CA . GLY A 1 160 ? 15.373 0.751 -7.965 1.00 87.94 160 GLY A CA 1
ATOM 1153 C C . GLY A 1 160 ? 15.344 0.624 -9.485 1.00 87.94 160 GLY A C 1
ATOM 1154 O O . GLY A 1 160 ? 14.269 0.694 -10.070 1.00 87.94 160 GLY A O 1
ATOM 1155 N N . GLU A 1 161 ? 16.483 0.314 -10.114 1.00 90.94 161 GLU A N 1
ATOM 1156 C CA . GLU A 1 161 ? 16.561 0.121 -11.573 1.00 90.94 161 GLU A CA 1
ATOM 1157 C C . GLU A 1 161 ? 15.605 -0.978 -12.048 1.00 90.94 161 GLU A C 1
ATOM 1159 O O . GLU A 1 161 ? 14.845 -0.784 -12.995 1.00 90.94 161 GLU A O 1
ATOM 1164 N N . ARG A 1 162 ? 15.556 -2.111 -11.334 1.00 91.06 162 ARG A N 1
ATOM 1165 C CA . ARG A 1 162 ? 14.600 -3.187 -11.635 1.00 91.06 162 ARG A CA 1
ATOM 1166 C C . ARG A 1 162 ? 13.151 -2.731 -11.529 1.00 91.06 162 ARG A C 1
ATOM 1168 O O . ARG A 1 162 ? 12.333 -3.133 -12.351 1.00 91.06 162 ARG A O 1
ATOM 1175 N N . GLN A 1 163 ? 12.810 -1.930 -10.524 1.00 91.88 163 GLN A N 1
ATOM 1176 C CA . GLN A 1 163 ? 11.452 -1.414 -10.374 1.00 91.88 163 GLN A CA 1
ATOM 1177 C C . GLN A 1 163 ? 11.091 -0.454 -11.516 1.00 91.88 163 GLN A C 1
ATOM 1179 O O . GLN A 1 163 ? 10.002 -0.569 -12.077 1.00 91.88 163 GLN A O 1
ATOM 1184 N N . GLN A 1 164 ? 12.014 0.428 -11.909 1.00 94.00 164 GLN A N 1
ATOM 1185 C CA . GLN A 1 164 ? 11.831 1.341 -13.042 1.00 94.00 164 GLN A CA 1
ATOM 1186 C C . GLN A 1 164 ? 11.641 0.571 -14.358 1.00 94.00 164 GLN A C 1
ATOM 1188 O O . GLN A 1 164 ? 10.728 0.888 -15.114 1.00 94.00 164 GLN A O 1
ATOM 1193 N N . LEU A 1 165 ? 12.413 -0.495 -14.601 1.00 94.06 165 LEU A N 1
ATOM 1194 C CA . LEU A 1 165 ? 12.227 -1.360 -15.774 1.00 94.06 165 LEU A CA 1
ATOM 1195 C C . LEU A 1 165 ? 10.858 -2.047 -15.800 1.00 94.06 165 LEU A C 1
ATOM 1197 O O . LEU A 1 165 ? 10.249 -2.168 -16.858 1.00 94.06 165 LEU A O 1
ATOM 1201 N N . ARG A 1 166 ? 10.352 -2.494 -14.646 1.00 92.88 166 ARG A N 1
ATOM 1202 C CA . ARG A 1 166 ? 9.027 -3.127 -14.556 1.00 92.88 166 ARG A CA 1
ATOM 1203 C C . ARG A 1 166 ? 7.899 -2.133 -14.805 1.00 92.88 166 ARG A C 1
ATOM 1205 O O . ARG A 1 166 ? 6.930 -2.484 -15.469 1.00 92.88 166 ARG A O 1
ATOM 1212 N N . LEU A 1 167 ? 8.023 -0.912 -14.286 1.00 94.88 167 LEU A N 1
ATOM 1213 C CA . LEU A 1 167 ? 7.080 0.172 -14.565 1.00 94.88 167 LEU A CA 1
ATOM 1214 C C . LEU A 1 167 ? 7.101 0.550 -16.049 1.00 94.88 167 LEU A C 1
ATOM 1216 O O . LEU A 1 167 ? 6.037 0.714 -16.642 1.00 94.88 167 LEU A O 1
ATOM 1220 N N . LEU A 1 168 ? 8.289 0.597 -16.661 1.00 95.06 168 LEU A N 1
ATOM 1221 C CA . LEU A 1 168 ? 8.433 0.813 -18.098 1.00 95.06 168 LEU A CA 1
ATOM 1222 C C . LEU A 1 168 ? 7.751 -0.298 -18.901 1.00 95.06 168 LEU A C 1
ATOM 1224 O O . LEU A 1 168 ? 6.932 -0.007 -19.765 1.00 95.06 168 LEU A O 1
ATOM 1228 N N . ALA A 1 169 ? 8.044 -1.563 -18.590 1.00 93.06 169 ALA A N 1
ATOM 1229 C CA . ALA A 1 169 ? 7.433 -2.714 -19.250 1.00 93.06 169 ALA A CA 1
ATOM 1230 C C . ALA A 1 169 ? 5.900 -2.708 -19.124 1.00 93.06 169 ALA A C 1
ATOM 1232 O O . ALA A 1 169 ? 5.201 -2.983 -20.096 1.00 93.06 169 ALA A O 1
ATOM 1233 N N . LEU A 1 170 ? 5.377 -2.356 -17.943 1.00 93.69 170 LEU A N 1
ATOM 1234 C CA . LEU A 1 170 ? 3.941 -2.249 -17.688 1.00 93.69 170 LEU A CA 1
ATOM 1235 C C . LEU A 1 170 ? 3.288 -1.169 -18.564 1.00 93.69 170 LEU A C 1
ATOM 1237 O O . LEU A 1 170 ? 2.264 -1.431 -19.186 1.00 93.69 170 LEU A O 1
ATOM 1241 N N . LEU A 1 171 ? 3.881 0.029 -18.611 1.00 92.88 171 LEU A N 1
ATOM 1242 C CA . LEU A 1 171 ? 3.325 1.196 -19.308 1.00 92.88 171 LEU A CA 1
ATOM 1243 C C . LEU A 1 171 ? 3.552 1.185 -20.824 1.00 92.88 171 LEU A C 1
ATOM 1245 O O . LEU A 1 171 ? 2.889 1.933 -21.534 1.00 92.88 171 LEU A O 1
ATOM 1249 N N . ARG A 1 172 ? 4.478 0.359 -21.324 1.00 91.25 172 ARG A N 1
ATOM 1250 C CA . ARG A 1 172 ? 4.625 0.093 -22.764 1.00 91.25 172 ARG A CA 1
ATOM 1251 C C . ARG A 1 172 ? 3.494 -0.773 -23.323 1.00 91.25 172 ARG A C 1
ATOM 1253 O O . ARG A 1 172 ? 3.284 -0.769 -24.530 1.00 91.25 172 ARG A O 1
ATOM 1260 N N . GLY A 1 173 ? 2.825 -1.554 -22.476 1.00 85.81 173 GLY A N 1
ATOM 1261 C CA . GLY A 1 173 ? 1.706 -2.393 -22.891 1.00 85.81 173 GLY A CA 1
ATOM 1262 C C . GLY A 1 173 ? 0.447 -1.583 -23.204 1.00 85.81 173 GLY A C 1
ATOM 1263 O O . GLY A 1 173 ? 0.247 -0.482 -22.704 1.00 85.81 173 GLY A O 1
ATOM 1264 N N . ASP A 1 174 ? -0.452 -2.185 -23.971 1.00 87.62 174 ASP A N 1
ATOM 1265 C CA . ASP A 1 174 ? -1.764 -1.662 -24.373 1.00 87.62 174 ASP A CA 1
ATOM 1266 C C . ASP A 1 174 ? -2.875 -1.936 -23.337 1.00 87.62 174 ASP A C 1
ATOM 1268 O O . ASP A 1 174 ? -4.058 -2.053 -23.662 1.00 87.62 174 ASP A O 1
ATOM 1272 N N . ALA A 1 175 ? -2.510 -2.098 -22.064 1.00 93.56 175 ALA A N 1
ATOM 1273 C CA . ALA A 1 175 ? -3.442 -2.532 -21.032 1.00 93.56 175 ALA A CA 1
ATOM 1274 C C . ALA A 1 175 ? -4.434 -1.424 -20.649 1.00 93.56 175 ALA A C 1
ATOM 1276 O O . ALA A 1 175 ? -4.057 -0.410 -20.076 1.00 93.56 175 ALA A O 1
ATOM 1277 N N . GLY A 1 176 ? -5.729 -1.644 -20.883 1.00 94.44 176 GLY A N 1
ATOM 1278 C CA . GLY A 1 176 ? -6.775 -0.700 -20.475 1.00 94.44 176 GLY A CA 1
ATOM 1279 C C . GLY A 1 176 ? -7.042 -0.669 -18.961 1.00 94.44 176 GLY A C 1
ATOM 1280 O O . GLY A 1 176 ? -7.713 0.250 -18.485 1.00 94.44 176 GLY A O 1
ATOM 1281 N N . VAL A 1 177 ? -6.509 -1.627 -18.193 1.00 97.12 177 VAL A N 1
ATOM 1282 C CA . VAL A 1 177 ? -6.543 -1.630 -16.721 1.00 97.12 177 VAL A CA 1
ATOM 1283 C C . VAL A 1 177 ? -5.145 -1.869 -16.160 1.00 97.12 177 VAL A C 1
ATOM 1285 O O . VAL A 1 177 ? -4.534 -2.901 -16.436 1.00 97.12 177 VAL A O 1
ATOM 1288 N N . LEU A 1 178 ? -4.671 -0.963 -15.304 1.00 97.44 178 LEU A N 1
ATOM 1289 C CA . LEU A 1 178 ? -3.418 -1.119 -14.569 1.00 97.44 178 LEU A CA 1
ATOM 1290 C C . LEU A 1 178 ? -3.676 -1.367 -13.083 1.00 97.44 178 LEU A C 1
ATOM 1292 O O . LEU A 1 178 ? -4.360 -0.593 -12.414 1.00 97.44 178 LEU A O 1
ATOM 1296 N N . LEU A 1 179 ? -3.070 -2.420 -12.547 1.00 97.50 179 LEU A N 1
ATOM 1297 C CA . LEU A 1 179 ? -3.072 -2.742 -11.124 1.00 97.50 179 LEU A CA 1
ATOM 1298 C C . LEU A 1 179 ? -1.640 -2.607 -10.602 1.00 97.50 179 LEU A C 1
ATOM 1300 O O . LEU A 1 179 ? -0.756 -3.340 -11.042 1.00 97.50 179 LEU A O 1
ATOM 1304 N N . LEU A 1 180 ? -1.383 -1.695 -9.668 1.00 96.81 180 LEU A N 1
ATOM 1305 C CA . LEU A 1 180 ? -0.038 -1.449 -9.143 1.00 96.81 180 LEU A CA 1
ATOM 1306 C C . LEU A 1 180 ? 0.011 -1.736 -7.646 1.00 96.81 180 LEU A C 1
ATOM 1308 O O . LEU A 1 180 ? -0.707 -1.103 -6.879 1.00 96.81 180 LEU A O 1
ATOM 1312 N N . ASP A 1 181 ? 0.862 -2.675 -7.231 1.00 95.00 181 ASP A N 1
ATOM 1313 C CA . ASP A 1 181 ? 1.076 -3.001 -5.820 1.00 95.00 181 ASP A CA 1
ATOM 1314 C C . ASP A 1 181 ? 2.390 -2.390 -5.322 1.00 95.00 181 ASP A C 1
ATOM 1316 O O . ASP A 1 181 ? 3.473 -2.916 -5.587 1.00 95.00 181 ASP A O 1
ATOM 1320 N N . GLU A 1 182 ? 2.278 -1.257 -4.626 1.00 92.31 182 GLU A N 1
ATOM 1321 C CA . GLU A 1 182 ? 3.375 -0.466 -4.066 1.00 92.31 182 GLU A CA 1
ATOM 1322 C C . GLU A 1 182 ? 4.440 -0.040 -5.103 1.00 92.31 182 GLU A C 1
ATOM 1324 O O . GLU A 1 182 ? 5.616 -0.416 -5.010 1.00 92.31 182 GLU A O 1
ATOM 1329 N N . PRO A 1 183 ? 4.056 0.767 -6.115 1.00 93.94 183 PRO A N 1
ATOM 1330 C CA . PRO A 1 183 ? 4.932 1.106 -7.237 1.00 93.94 183 PRO A CA 1
ATOM 1331 C C . PRO A 1 183 ? 6.163 1.934 -6.847 1.00 93.94 183 PRO A C 1
ATOM 1333 O O . PRO A 1 183 ? 7.182 1.834 -7.530 1.00 93.94 183 PRO A O 1
ATOM 1336 N N . SER A 1 184 ? 6.101 2.710 -5.759 1.00 91.50 184 SER A N 1
ATOM 1337 C CA . SER A 1 184 ? 7.200 3.569 -5.300 1.00 91.50 184 SER A CA 1
ATOM 1338 C C . SER A 1 184 ? 8.275 2.843 -4.486 1.00 91.50 184 SER A C 1
ATOM 1340 O O . SER A 1 184 ? 9.301 3.438 -4.150 1.00 91.50 184 SER A O 1
ATOM 1342 N N . ILE A 1 185 ? 8.096 1.550 -4.188 1.00 87.06 185 ILE A N 1
ATOM 1343 C CA . ILE A 1 185 ? 9.096 0.773 -3.450 1.00 87.06 185 ILE A CA 1
ATOM 1344 C C . ILE A 1 185 ? 10.435 0.776 -4.204 1.00 87.06 185 ILE A C 1
ATOM 1346 O O . ILE A 1 185 ? 10.499 0.549 -5.406 1.00 87.06 185 ILE A O 1
ATOM 1350 N N . PHE A 1 186 ? 11.523 0.985 -3.459 1.00 85.44 186 PHE A N 1
ATOM 1351 C CA . PHE A 1 186 ? 12.903 1.111 -3.954 1.00 85.44 186 PHE A CA 1
ATOM 1352 C C . PHE A 1 186 ? 13.193 2.344 -4.820 1.00 85.44 186 PHE A C 1
ATOM 1354 O O . PHE A 1 186 ? 14.360 2.546 -5.158 1.00 85.44 186 PHE A O 1
ATOM 1361 N N . LEU A 1 187 ? 12.204 3.172 -5.160 1.00 89.94 187 LEU A N 1
ATOM 1362 C CA . LEU A 1 187 ? 12.429 4.395 -5.925 1.00 89.94 187 LEU A CA 1
ATOM 1363 C C . LEU A 1 187 ? 12.869 5.534 -5.002 1.00 89.94 187 LEU A C 1
ATOM 1365 O O . LEU A 1 187 ? 12.413 5.644 -3.864 1.00 89.94 187 LEU A O 1
ATOM 1369 N N . ASP A 1 188 ? 13.763 6.388 -5.498 1.00 88.44 188 ASP A N 1
ATOM 1370 C CA . ASP A 1 188 ? 13.995 7.683 -4.863 1.00 88.44 188 ASP A CA 1
ATOM 1371 C C . ASP A 1 188 ? 12.875 8.674 -5.224 1.00 88.44 188 ASP A C 1
ATOM 1373 O O . ASP A 1 188 ? 11.997 8.384 -6.039 1.00 88.44 188 ASP A O 1
ATOM 1377 N N . ALA A 1 189 ? 12.875 9.847 -4.588 1.00 88.75 189 ALA A N 1
ATOM 1378 C CA . ALA A 1 189 ? 11.797 10.822 -4.741 1.00 88.75 189 ALA A CA 1
ATOM 1379 C C . ALA A 1 189 ? 11.612 11.295 -6.196 1.00 88.75 189 ALA A C 1
ATOM 1381 O O . ALA A 1 189 ? 10.478 11.486 -6.633 1.00 88.75 189 ALA A O 1
ATOM 1382 N N . ALA A 1 190 ? 12.706 11.449 -6.951 1.00 90.25 190 ALA A N 1
ATOM 1383 C CA . ALA A 1 190 ? 12.658 11.910 -8.335 1.00 90.25 190 ALA A CA 1
ATOM 1384 C C . ALA A 1 190 ? 12.096 10.825 -9.263 1.00 90.25 190 ALA A C 1
ATOM 1386 O O . ALA A 1 190 ? 11.171 11.096 -10.030 1.00 90.25 190 ALA A O 1
ATOM 1387 N N . ALA A 1 191 ? 12.591 9.588 -9.146 1.00 91.88 191 ALA A N 1
ATOM 1388 C CA . ALA A 1 191 ? 12.066 8.461 -9.914 1.00 91.88 191 ALA A CA 1
ATOM 1389 C C . ALA A 1 191 ? 10.599 8.161 -9.555 1.00 91.88 191 ALA A C 1
ATOM 1391 O O . ALA A 1 191 ? 9.787 7.905 -10.442 1.00 91.88 191 ALA A O 1
ATOM 1392 N N . SER A 1 192 ? 10.237 8.233 -8.269 1.00 94.81 192 SER A N 1
ATOM 1393 C CA . SER A 1 192 ? 8.855 8.044 -7.809 1.00 94.81 192 SER A CA 1
ATOM 1394 C C . SER A 1 192 ? 7.910 9.080 -8.426 1.00 94.81 192 SER A C 1
ATOM 1396 O O . SER A 1 192 ? 6.868 8.704 -8.960 1.00 94.81 192 SER A O 1
ATOM 1398 N N . ALA A 1 193 ? 8.294 10.364 -8.429 1.00 95.31 193 ALA A N 1
ATOM 1399 C CA . ALA A 1 193 ? 7.512 11.429 -9.059 1.00 95.31 193 ALA A CA 1
ATOM 1400 C C . ALA A 1 193 ? 7.356 11.214 -10.573 1.00 95.31 193 ALA A C 1
ATOM 1402 O O . ALA A 1 193 ? 6.236 11.250 -11.077 1.00 95.31 193 ALA A O 1
ATOM 1403 N N . TYR A 1 194 ? 8.451 10.899 -11.273 1.00 95.38 194 TYR A N 1
ATOM 1404 C CA . TYR A 1 194 ? 8.437 10.613 -12.711 1.00 95.38 194 TYR A CA 1
ATOM 1405 C C . TYR A 1 194 ? 7.426 9.517 -13.083 1.00 95.38 194 TYR A C 1
ATOM 1407 O O . TYR A 1 194 ? 6.617 9.681 -14.000 1.00 95.38 194 TYR A O 1
ATOM 1415 N N . TRP A 1 195 ? 7.447 8.394 -12.359 1.00 96.44 195 TRP A N 1
ATOM 1416 C CA . TRP A 1 195 ? 6.543 7.279 -12.640 1.00 96.44 195 TRP A CA 1
ATOM 1417 C C . TRP A 1 195 ? 5.109 7.555 -12.210 1.00 96.44 195 TRP A C 1
ATOM 1419 O O . TRP A 1 195 ? 4.187 7.177 -12.931 1.00 96.44 195 TRP A O 1
ATOM 1429 N N . ARG A 1 196 ? 4.909 8.235 -11.078 1.00 97.06 196 ARG A N 1
ATOM 1430 C CA . ARG A 1 196 ? 3.581 8.668 -10.633 1.00 97.06 196 ARG A CA 1
ATOM 1431 C C . ARG A 1 196 ? 2.891 9.487 -11.714 1.00 97.06 196 ARG A C 1
ATOM 1433 O O . ARG A 1 196 ? 1.760 9.175 -12.071 1.00 97.06 196 ARG A O 1
ATOM 1440 N N . ASP A 1 197 ? 3.574 10.490 -12.252 1.00 96.06 197 ASP A N 1
ATOM 1441 C CA . ASP A 1 197 ? 2.972 11.430 -13.197 1.00 96.06 197 ASP A CA 1
ATOM 1442 C C . ASP A 1 197 ? 2.576 10.721 -14.507 1.00 96.06 197 ASP A C 1
ATOM 1444 O O . ASP A 1 197 ? 1.499 10.974 -15.043 1.00 96.06 197 ASP A O 1
ATOM 1448 N N . ARG A 1 198 ? 3.366 9.736 -14.962 1.00 95.50 198 ARG A N 1
ATOM 1449 C CA . ARG A 1 198 ? 3.009 8.863 -16.099 1.00 95.50 198 ARG A CA 1
ATOM 1450 C C . ARG A 1 198 ? 1.828 7.934 -15.812 1.00 95.50 198 ARG A C 1
ATOM 1452 O O . ARG A 1 198 ? 0.992 7.725 -16.685 1.00 95.50 198 ARG A O 1
ATOM 1459 N N . VAL A 1 199 ? 1.755 7.363 -14.610 1.00 95.94 199 VAL A N 1
ATOM 1460 C CA . VAL A 1 199 ? 0.647 6.480 -14.209 1.00 95.94 199 VAL A CA 1
ATOM 1461 C C . VAL A 1 199 ? -0.665 7.263 -14.089 1.00 95.94 199 VAL A C 1
ATOM 1463 O O . VAL A 1 199 ? -1.718 6.749 -14.460 1.00 95.94 199 VAL A O 1
ATOM 1466 N N . LEU A 1 200 ? -0.613 8.510 -13.613 1.00 94.38 200 LEU A N 1
ATOM 1467 C CA . LEU A 1 200 ? -1.793 9.361 -13.434 1.00 94.38 200 LEU A CA 1
ATOM 1468 C C . LEU A 1 200 ? -2.471 9.758 -14.752 1.00 94.38 200 LEU A C 1
ATOM 1470 O O . LEU A 1 200 ? -3.688 9.921 -14.773 1.00 94.38 200 LEU A O 1
ATOM 1474 N N . VAL A 1 201 ? -1.705 9.900 -15.838 1.00 95.06 201 VAL A N 1
ATOM 1475 C CA . VAL A 1 201 ? -2.227 10.280 -17.166 1.00 95.06 201 VAL A CA 1
ATOM 1476 C C . VAL A 1 201 ? -2.634 9.083 -18.029 1.00 95.06 201 VAL A C 1
ATOM 1478 O O . VAL A 1 201 ? -2.985 9.254 -19.196 1.00 95.06 201 VAL A O 1
ATOM 1481 N N . HIS A 1 202 ? -2.585 7.867 -17.485 1.00 94.62 202 HIS A N 1
ATOM 1482 C CA . HIS A 1 202 ? -2.986 6.671 -18.212 1.00 94.62 202 HIS A CA 1
ATOM 1483 C C . HIS A 1 202 ? -4.474 6.749 -18.628 1.00 94.62 202 HIS A C 1
ATOM 1485 O O . HIS A 1 202 ? -5.325 7.047 -17.786 1.00 94.62 202 HIS A O 1
ATOM 1491 N N . PRO A 1 203 ? -4.827 6.454 -19.896 1.00 92.00 203 PRO A N 1
ATOM 1492 C CA . PRO A 1 203 ? -6.187 6.660 -20.415 1.00 92.00 203 PRO A CA 1
ATOM 1493 C C . PRO A 1 203 ? -7.221 5.654 -19.878 1.00 92.00 203 PRO A C 1
ATOM 1495 O O . PRO A 1 203 ? -8.429 5.897 -19.942 1.00 92.00 203 PRO A O 1
ATOM 1498 N N . GLY A 1 204 ? -6.753 4.506 -19.386 1.00 94.25 204 GLY A N 1
ATOM 1499 C CA . GLY A 1 204 ? -7.576 3.429 -18.843 1.00 94.25 204 GLY A CA 1
ATOM 1500 C C . GLY A 1 204 ? -7.925 3.584 -17.359 1.00 94.25 204 GLY A C 1
ATOM 1501 O O . GLY A 1 204 ? -7.813 4.659 -16.772 1.00 94.25 204 GLY A O 1
ATOM 1502 N N . ALA A 1 205 ? -8.343 2.487 -16.731 1.00 95.88 205 ALA A N 1
ATOM 1503 C CA . ALA A 1 205 ? -8.537 2.430 -15.283 1.00 95.88 205 ALA A CA 1
ATOM 1504 C C . ALA A 1 205 ? -7.214 2.102 -14.590 1.00 95.88 205 ALA A C 1
ATOM 1506 O O . ALA A 1 205 ? -6.474 1.229 -15.044 1.00 95.88 205 ALA A O 1
ATOM 1507 N N . VAL A 1 206 ? -6.917 2.768 -13.476 1.00 97.00 206 VAL A N 1
ATOM 1508 C CA . VAL A 1 206 ? -5.698 2.501 -12.704 1.00 97.00 206 VAL A CA 1
ATOM 1509 C C . VAL A 1 206 ? -6.052 2.331 -11.234 1.00 97.00 206 VAL A C 1
ATOM 1511 O O . VAL A 1 206 ? -6.666 3.208 -10.633 1.00 97.00 206 VAL A O 1
ATOM 1514 N N . LEU A 1 207 ? -5.632 1.217 -10.638 1.00 97.88 207 LEU A N 1
ATOM 1515 C CA . LEU A 1 207 ? -5.743 0.962 -9.205 1.00 97.88 207 LEU A CA 1
ATOM 1516 C C . LEU A 1 207 ? -4.346 0.872 -8.590 1.00 97.88 207 LEU A C 1
ATOM 1518 O O . LEU A 1 207 ? -3.591 -0.053 -8.896 1.00 97.88 207 LEU A O 1
ATOM 1522 N N . VAL A 1 208 ? -4.011 1.809 -7.704 1.00 97.69 208 VAL A N 1
ATOM 1523 C CA . VAL A 1 208 ? -2.695 1.877 -7.054 1.00 97.69 208 VAL A CA 1
ATOM 1524 C C . VAL A 1 208 ? -2.805 1.550 -5.572 1.00 97.69 208 VAL A C 1
ATOM 1526 O O . VAL A 1 208 ? -3.315 2.353 -4.796 1.00 97.69 208 VAL A O 1
ATOM 1529 N N . VAL A 1 209 ? -2.266 0.414 -5.139 1.00 97.00 209 VAL A N 1
ATOM 1530 C CA . VAL A 1 209 ? -2.002 0.173 -3.716 1.00 97.00 209 VAL A CA 1
ATOM 1531 C C . VAL A 1 209 ? -0.742 0.917 -3.333 1.00 97.00 209 VAL A C 1
ATOM 1533 O O . VAL A 1 209 ? 0.332 0.630 -3.854 1.00 97.00 209 VAL A O 1
ATOM 1536 N N . THR A 1 210 ? -0.871 1.887 -2.438 1.00 93.69 210 THR A N 1
ATOM 1537 C CA . THR A 1 210 ? 0.282 2.636 -1.952 1.00 93.69 210 THR A CA 1
ATOM 1538 C C . THR A 1 210 ? 0.030 3.233 -0.579 1.00 93.69 210 THR A C 1
ATOM 1540 O O . THR A 1 210 ? -1.075 3.679 -0.264 1.00 93.69 210 THR A O 1
ATOM 1543 N N . HIS A 1 211 ? 1.082 3.270 0.229 1.00 88.81 211 HIS A N 1
ATOM 1544 C CA . HIS A 1 211 ? 1.129 4.050 1.463 1.00 88.81 211 HIS A CA 1
ATOM 1545 C C . HIS A 1 211 ? 1.939 5.353 1.316 1.00 88.81 211 HIS A C 1
ATOM 1547 O O . HIS A 1 211 ? 2.139 6.057 2.305 1.00 88.81 211 HIS A O 1
ATOM 1553 N N . ASP A 1 212 ? 2.396 5.688 0.104 1.00 91.75 212 ASP A N 1
ATOM 1554 C CA . ASP A 1 212 ? 3.198 6.880 -0.177 1.00 91.75 212 ASP A CA 1
ATOM 1555 C C . ASP A 1 212 ? 2.324 8.152 -0.167 1.00 91.75 212 ASP A C 1
ATOM 1557 O O . ASP A 1 212 ? 1.451 8.311 -1.030 1.00 91.75 212 ASP A O 1
ATOM 1561 N N . PRO A 1 213 ? 2.555 9.098 0.766 1.00 92.31 213 PRO A N 1
ATOM 1562 C CA . PRO A 1 213 ? 1.778 10.331 0.839 1.00 92.31 213 PRO A CA 1
ATOM 1563 C C . PRO A 1 213 ? 1.829 11.165 -0.444 1.00 92.31 213 PRO A C 1
ATOM 1565 O O . PRO A 1 213 ? 0.841 11.817 -0.773 1.00 92.31 213 PRO A O 1
ATOM 1568 N N . ALA A 1 214 ? 2.947 11.145 -1.176 1.00 93.62 214 ALA A N 1
ATOM 1569 C CA . ALA A 1 214 ? 3.111 11.923 -2.401 1.00 93.62 214 ALA A CA 1
ATOM 1570 C C . ALA A 1 214 ? 2.322 11.334 -3.580 1.00 93.62 214 ALA A C 1
ATOM 1572 O O . ALA A 1 214 ? 1.942 12.076 -4.486 1.00 93.62 214 ALA A O 1
ATOM 1573 N N . TRP A 1 215 ? 2.069 10.023 -3.580 1.00 96.19 215 TRP A N 1
ATOM 1574 C CA . TRP A 1 215 ? 1.143 9.400 -4.526 1.00 96.19 215 TRP A CA 1
ATOM 1575 C C . TRP A 1 215 ? -0.298 9.681 -4.118 1.00 96.19 215 TRP A C 1
ATOM 1577 O O . TRP A 1 215 ? -1.065 10.185 -4.929 1.00 96.19 215 TRP A O 1
ATOM 1587 N N . LEU A 1 216 ? -0.653 9.443 -2.852 1.00 96.19 216 LEU A N 1
ATOM 1588 C CA . LEU A 1 216 ? -2.015 9.655 -2.347 1.00 96.19 216 LEU A CA 1
ATOM 1589 C C . LEU A 1 216 ? -2.486 11.113 -2.486 1.00 96.19 216 LEU A C 1
ATOM 1591 O O . LEU A 1 216 ? -3.664 11.357 -2.739 1.00 96.19 216 LEU A O 1
ATOM 1595 N N . ALA A 1 217 ? -1.585 12.087 -2.345 1.00 95.75 217 ALA A N 1
ATOM 1596 C CA . ALA A 1 217 ? -1.901 13.504 -2.529 1.00 95.75 217 ALA A CA 1
ATOM 1597 C C . ALA A 1 217 ? -2.248 13.867 -3.985 1.00 95.75 217 ALA A C 1
ATOM 1599 O O . ALA A 1 217 ? -2.982 14.827 -4.208 1.00 95.75 217 ALA A O 1
ATOM 1600 N N . ALA A 1 218 ? -1.745 13.105 -4.960 1.00 95.62 218 ALA A N 1
ATOM 1601 C CA . ALA A 1 218 ? -1.991 13.329 -6.383 1.00 95.62 218 ALA A CA 1
ATOM 1602 C C . ALA A 1 218 ? -3.193 12.532 -6.926 1.00 95.62 218 ALA A C 1
ATOM 1604 O O . ALA A 1 218 ? -3.588 12.715 -8.075 1.00 95.62 218 ALA A O 1
ATOM 1605 N N . MET A 1 219 ? -3.766 11.632 -6.122 1.00 95.06 219 MET A N 1
ATOM 1606 C CA . MET A 1 219 ? -4.865 10.766 -6.546 1.00 95.06 219 MET A CA 1
ATOM 1607 C C . MET A 1 219 ? -6.202 11.512 -6.472 1.00 95.06 219 MET A C 1
ATOM 1609 O O . MET A 1 219 ? -6.472 12.172 -5.469 1.00 95.06 219 MET A O 1
ATOM 1613 N N . PRO A 1 220 ? -7.071 11.387 -7.489 1.00 94.50 220 PRO A N 1
ATOM 1614 C CA . PRO A 1 220 ? -8.386 12.025 -7.490 1.00 94.50 220 PRO A CA 1
ATOM 1615 C C . PRO A 1 220 ? -9.411 11.276 -6.623 1.00 94.50 220 PRO A C 1
ATOM 1617 O O . PRO A 1 220 ? -10.471 11.819 -6.320 1.00 94.50 220 PRO A O 1
ATOM 1620 N N . GLY A 1 221 ? -9.116 10.039 -6.218 1.00 94.81 221 GLY A N 1
ATOM 1621 C CA . GLY A 1 221 ? -9.970 9.254 -5.337 1.00 94.81 221 GLY A CA 1
ATOM 1622 C C . GLY A 1 221 ? -9.203 8.171 -4.590 1.00 94.81 221 GLY A C 1
ATOM 1623 O O . GLY A 1 221 ? -8.205 7.628 -5.079 1.00 94.81 221 GLY A O 1
ATOM 1624 N N . ILE A 1 222 ? -9.696 7.850 -3.397 1.00 96.75 222 ILE A N 1
ATOM 1625 C CA . ILE A 1 222 ? -9.114 6.864 -2.489 1.00 96.75 222 ILE A CA 1
ATOM 1626 C C . ILE A 1 222 ? -10.187 5.838 -2.116 1.00 96.75 222 ILE A C 1
ATOM 1628 O O . ILE A 1 222 ? -11.269 6.180 -1.641 1.00 96.75 222 ILE A O 1
ATOM 1632 N N . LEU A 1 223 ? -9.867 4.565 -2.313 1.00 96.50 223 LEU A N 1
ATOM 1633 C CA . LEU A 1 223 ? -10.601 3.418 -1.803 1.00 96.50 223 LEU A CA 1
ATOM 1634 C C . LEU A 1 223 ? -9.890 2.884 -0.563 1.00 96.50 223 LEU A C 1
ATOM 1636 O O . LEU A 1 223 ? -8.698 2.592 -0.586 1.00 96.50 223 LEU A O 1
ATOM 1640 N N . GLU A 1 224 ? -10.625 2.718 0.522 1.00 95.19 224 GLU A N 1
ATOM 1641 C CA . GLU A 1 224 ? -10.130 2.158 1.770 1.00 95.19 224 GLU A CA 1
ATOM 1642 C C . GLU A 1 224 ? -10.755 0.781 2.003 1.00 95.19 224 GLU A C 1
ATOM 1644 O O . GLU A 1 224 ? -11.969 0.662 2.158 1.00 95.19 224 GLU A O 1
ATOM 1649 N N . LEU A 1 225 ? -9.920 -0.262 2.036 1.00 93.44 225 LEU A N 1
ATOM 1650 C CA . LEU A 1 225 ? -10.322 -1.614 2.416 1.00 93.44 225 LEU A CA 1
ATOM 1651 C C . LEU A 1 225 ? -10.269 -1.752 3.943 1.00 93.44 225 LEU A C 1
ATOM 1653 O O . LEU A 1 225 ? -9.188 -1.953 4.516 1.00 93.44 225 LEU A O 1
ATOM 1657 N N . ARG A 1 226 ? -11.439 -1.665 4.580 1.00 87.62 226 ARG A N 1
ATOM 1658 C CA . ARG A 1 226 ? -11.635 -1.790 6.032 1.00 87.62 226 ARG A CA 1
ATOM 1659 C C . ARG A 1 226 ? -12.791 -2.752 6.312 1.00 87.62 226 ARG A C 1
ATOM 1661 O O . ARG A 1 226 ? -13.785 -2.739 5.602 1.00 87.62 226 ARG A O 1
ATOM 1668 N N . ASP A 1 227 ? -12.633 -3.609 7.322 1.00 83.00 227 ASP A N 1
ATOM 1669 C CA . ASP A 1 227 ? -13.666 -4.549 7.795 1.00 83.00 227 ASP A CA 1
ATOM 1670 C C . ASP A 1 227 ? -14.304 -5.416 6.695 1.00 83.00 227 ASP A C 1
ATOM 1672 O O . ASP A 1 227 ? -15.476 -5.774 6.746 1.00 83.00 227 ASP A O 1
ATOM 1676 N N . GLY A 1 228 ? -13.509 -5.767 5.680 1.00 86.44 228 GLY A N 1
ATOM 1677 C CA . GLY A 1 228 ? -13.953 -6.575 4.547 1.00 86.44 228 GLY A CA 1
ATOM 1678 C C . GLY A 1 228 ? -14.772 -5.820 3.493 1.00 86.44 228 GLY A C 1
ATOM 1679 O O . GLY A 1 228 ? -15.245 -6.456 2.554 1.00 86.44 228 GLY A O 1
ATOM 1680 N N . ALA A 1 229 ? -14.907 -4.497 3.612 1.00 90.62 229 ALA A N 1
ATOM 1681 C CA . ALA A 1 229 ? -15.632 -3.629 2.688 1.00 90.62 229 ALA A CA 1
ATOM 1682 C C . ALA A 1 229 ? -14.726 -2.538 2.087 1.00 90.62 229 ALA A C 1
ATOM 1684 O O . ALA A 1 229 ? -13.694 -2.168 2.653 1.00 90.62 229 ALA A O 1
ATOM 1685 N N . LEU A 1 230 ? -15.123 -2.016 0.924 1.00 94.62 230 LEU A N 1
ATOM 1686 C CA . LEU A 1 230 ? -14.464 -0.887 0.269 1.00 94.62 230 LEU A CA 1
ATOM 1687 C C . LEU A 1 230 ? -15.235 0.401 0.554 1.00 94.62 230 LEU A C 1
ATOM 1689 O O . LEU A 1 230 ? -16.415 0.519 0.229 1.00 94.62 230 LEU A O 1
ATOM 1693 N N . HIS A 1 231 ? -14.547 1.384 1.123 1.00 93.12 231 HIS A N 1
ATOM 1694 C CA . HIS A 1 231 ? -15.085 2.717 1.368 1.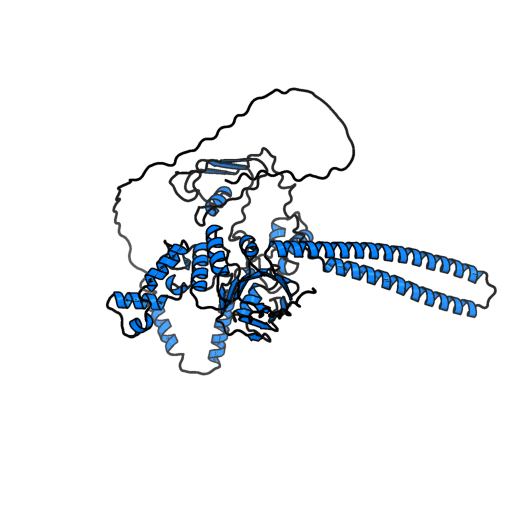00 93.12 231 HIS A CA 1
ATOM 1695 C C . HIS A 1 231 ? -14.430 3.717 0.426 1.00 93.12 231 HIS A C 1
ATOM 1697 O O . HIS A 1 231 ? -13.206 3.826 0.388 1.00 93.12 231 HIS A O 1
ATOM 1703 N N . ARG A 1 232 ? -15.240 4.452 -0.335 1.00 93.81 232 ARG A N 1
ATOM 1704 C CA . ARG A 1 232 ? -14.750 5.436 -1.298 1.00 93.81 232 ARG A CA 1
ATOM 1705 C C . ARG A 1 232 ? -14.736 6.833 -0.696 1.00 93.81 232 ARG A C 1
ATOM 1707 O O . ARG A 1 232 ? -15.701 7.265 -0.073 1.00 93.81 232 ARG A O 1
ATOM 1714 N N . THR A 1 233 ? -13.643 7.541 -0.927 1.00 94.94 233 THR A N 1
ATOM 1715 C CA . THR A 1 233 ? -13.531 8.982 -0.735 1.00 94.94 233 THR A CA 1
ATOM 1716 C C . THR A 1 233 ? -13.154 9.598 -2.071 1.00 94.94 233 THR A C 1
ATOM 1718 O O . THR A 1 233 ? -12.092 9.300 -2.617 1.00 94.94 233 THR A O 1
ATOM 1721 N N . ASP A 1 234 ? -14.040 10.432 -2.606 1.00 93.81 234 ASP A N 1
ATOM 1722 C CA . ASP A 1 234 ? -13.742 11.252 -3.776 1.00 93.81 234 ASP A CA 1
ATOM 1723 C C . ASP A 1 234 ? -12.931 12.465 -3.318 1.00 93.81 234 ASP A C 1
ATOM 1725 O O . ASP A 1 234 ? -13.386 13.250 -2.485 1.00 93.81 234 ASP A O 1
ATOM 1729 N N . GLY A 1 235 ? -11.705 12.581 -3.815 1.00 91.31 235 GLY A N 1
ATOM 1730 C CA . GLY A 1 235 ? -10.716 13.531 -3.329 1.00 91.31 235 GLY A CA 1
ATOM 1731 C C . GLY A 1 235 ? -9.390 12.873 -2.962 1.00 91.31 235 GLY A C 1
ATOM 1732 O O . GLY A 1 235 ? -9.251 11.651 -2.890 1.00 91.31 235 GLY A O 1
ATOM 1733 N N . ASN A 1 236 ? -8.399 13.728 -2.742 1.00 92.00 236 ASN A N 1
ATOM 1734 C CA . ASN A 1 236 ? -7.031 13.328 -2.451 1.00 92.00 236 ASN A CA 1
ATOM 1735 C C . ASN A 1 236 ? -6.820 12.975 -0.966 1.00 92.00 236 ASN A C 1
ATOM 1737 O O . ASN A 1 236 ? -7.754 12.907 -0.159 1.00 92.00 236 ASN A O 1
ATOM 1741 N N . LEU A 1 237 ? -5.553 12.773 -0.592 1.00 94.19 237 LEU A N 1
ATOM 1742 C CA . LEU A 1 237 ? -5.140 12.444 0.773 1.00 94.19 237 LEU A CA 1
ATOM 1743 C C . LEU A 1 237 ? -5.695 13.390 1.850 1.00 94.19 237 LEU A C 1
ATOM 1745 O O . LEU A 1 237 ? -6.021 12.924 2.941 1.00 94.19 237 LEU A O 1
ATOM 1749 N N . ASP A 1 238 ? -5.795 14.689 1.577 1.00 94.75 238 ASP A N 1
ATOM 1750 C CA . ASP A 1 238 ? -6.241 15.666 2.575 1.00 94.75 238 ASP A CA 1
ATOM 1751 C C . ASP A 1 238 ? -7.742 15.546 2.840 1.00 94.75 238 ASP A C 1
ATOM 1753 O O . ASP A 1 238 ? -8.166 15.547 3.998 1.00 94.75 238 ASP A O 1
ATOM 1757 N N . VAL A 1 239 ? -8.533 15.332 1.785 1.00 95.75 239 VAL A N 1
ATOM 1758 C CA . VAL A 1 239 ? -9.974 15.053 1.895 1.00 95.75 239 VAL A CA 1
ATOM 1759 C C . VAL A 1 239 ? -10.204 13.772 2.695 1.00 95.75 239 VAL A C 1
ATOM 1761 O O . VAL A 1 239 ? -11.007 13.752 3.630 1.00 95.75 239 VAL A O 1
ATOM 1764 N N . TRP A 1 240 ? -9.447 12.716 2.390 1.00 94.44 240 TRP A N 1
ATOM 1765 C CA . TRP A 1 240 ? -9.521 11.468 3.145 1.00 94.44 240 TRP A CA 1
ATOM 1766 C C . TRP A 1 240 ? -9.119 11.653 4.613 1.00 94.44 240 TRP A C 1
ATOM 1768 O O . TRP A 1 240 ? -9.825 11.178 5.500 1.00 94.44 240 TRP A O 1
ATOM 1778 N N . ARG A 1 241 ? -8.045 12.397 4.908 1.00 93.31 241 ARG A N 1
ATOM 1779 C CA . ARG A 1 241 ? -7.630 12.698 6.291 1.00 93.31 241 ARG A CA 1
ATOM 1780 C C . ARG A 1 241 ? -8.691 13.483 7.058 1.00 93.31 241 ARG A C 1
ATOM 1782 O O . ARG A 1 241 ? -8.922 13.181 8.228 1.00 93.31 241 ARG A O 1
ATOM 1789 N N . ALA A 1 242 ? -9.344 14.450 6.417 1.00 93.25 242 ALA A N 1
ATOM 1790 C CA . ALA A 1 242 ? -10.436 15.204 7.023 1.00 93.25 242 ALA A CA 1
ATOM 1791 C C . ALA A 1 242 ? -11.640 14.298 7.330 1.00 93.25 242 ALA A C 1
ATOM 1793 O O . ALA A 1 242 ? -12.154 14.323 8.449 1.00 93.25 242 ALA A O 1
ATOM 1794 N N . ALA A 1 243 ? -12.034 13.434 6.388 1.00 91.31 243 ALA A N 1
ATOM 1795 C CA . ALA A 1 243 ? -13.109 12.461 6.589 1.00 91.31 243 ALA A CA 1
ATOM 1796 C C . ALA A 1 243 ? -12.789 11.468 7.724 1.00 91.31 243 ALA A C 1
ATOM 1798 O O . ALA A 1 243 ? -13.646 11.163 8.554 1.00 91.31 243 ALA A O 1
ATOM 1799 N N . GLN A 1 244 ? -11.539 11.008 7.805 1.00 89.50 244 GLN A N 1
ATOM 1800 C CA . GLN A 1 244 ? -11.049 10.149 8.885 1.00 89.50 244 GLN A CA 1
ATOM 1801 C C . GLN A 1 244 ? -11.086 10.854 10.244 1.00 89.50 244 GLN A C 1
ATOM 1803 O O . GLN A 1 244 ? -11.542 10.271 11.225 1.00 89.50 244 GLN A O 1
ATOM 1808 N N . ALA A 1 245 ? -10.632 12.108 10.315 1.00 89.56 245 ALA A N 1
ATOM 1809 C CA . ALA A 1 245 ? -10.660 12.893 11.545 1.00 89.56 245 ALA A CA 1
ATOM 1810 C C . ALA A 1 245 ? -12.098 13.139 12.029 1.00 89.56 245 ALA A C 1
ATOM 1812 O O . ALA A 1 245 ? -12.383 12.933 13.208 1.00 89.56 245 ALA A O 1
ATOM 1813 N N . ALA A 1 246 ? -13.008 13.500 11.119 1.00 90.25 246 ALA A N 1
ATOM 1814 C CA . ALA A 1 246 ? -14.425 13.680 11.428 1.00 90.25 246 ALA A CA 1
ATOM 1815 C C . ALA A 1 246 ? -15.068 12.379 11.935 1.00 90.25 246 ALA A C 1
ATOM 1817 O O . ALA A 1 246 ? -15.760 12.388 12.951 1.00 90.25 246 ALA A O 1
ATOM 1818 N N . ARG A 1 247 ? -14.781 11.242 11.284 1.00 88.94 247 ARG A N 1
ATOM 1819 C CA . ARG A 1 247 ? -15.262 9.931 11.739 1.00 88.94 247 ARG A CA 1
ATOM 1820 C C . ARG A 1 247 ? -14.759 9.602 13.145 1.00 88.94 247 ARG A C 1
ATOM 1822 O O . ARG A 1 247 ? -15.554 9.230 14.001 1.00 88.94 247 ARG A O 1
ATOM 1829 N N . ARG A 1 248 ? -13.464 9.796 13.409 1.00 87.06 248 ARG A N 1
ATOM 1830 C CA . ARG A 1 248 ? -12.870 9.544 14.733 1.00 87.06 248 ARG A CA 1
ATOM 1831 C C . ARG A 1 248 ? -13.450 10.437 15.823 1.00 87.06 248 ARG A C 1
ATOM 1833 O O . ARG A 1 248 ? -13.605 9.972 16.947 1.00 87.06 248 ARG A O 1
ATOM 1840 N N . ALA A 1 249 ? -13.767 11.693 15.509 1.00 88.69 249 ALA A N 1
ATOM 1841 C CA . ALA A 1 249 ? -14.432 12.589 16.451 1.00 88.69 249 ALA A CA 1
ATOM 1842 C C . ALA A 1 249 ? -15.822 12.052 16.833 1.00 88.69 249 ALA A C 1
ATOM 1844 O O . ALA A 1 249 ? -16.111 11.913 18.018 1.00 88.69 249 ALA A O 1
ATOM 1845 N N . LEU A 1 250 ? -16.623 11.636 15.845 1.00 90.00 250 LEU A N 1
ATOM 1846 C CA . LEU A 1 250 ? -17.941 11.031 16.079 1.00 90.00 250 LEU A CA 1
ATOM 1847 C C . LEU A 1 250 ? -17.854 9.722 16.881 1.00 90.00 250 LEU A C 1
ATOM 1849 O O . LEU A 1 250 ? -18.643 9.501 17.798 1.00 90.00 250 LEU A O 1
ATOM 1853 N N . GLU A 1 251 ? -16.888 8.854 16.567 1.00 88.69 251 GLU A N 1
ATOM 1854 C CA . GLU A 1 251 ? -16.644 7.610 17.313 1.00 88.69 251 GLU A CA 1
ATOM 1855 C C . GLU A 1 251 ? -16.246 7.886 18.774 1.00 88.69 251 GLU A C 1
ATOM 1857 O O . GLU A 1 251 ? -16.724 7.208 19.689 1.00 88.69 251 GLU A O 1
ATOM 1862 N N . ALA A 1 252 ? -15.402 8.897 19.008 1.00 87.25 252 ALA A N 1
ATOM 1863 C CA . ALA A 1 252 ? -14.991 9.305 20.349 1.00 87.25 252 ALA A CA 1
ATOM 1864 C C . ALA A 1 252 ? -16.168 9.872 21.160 1.00 87.25 252 ALA A C 1
ATOM 1866 O O . ALA A 1 252 ? -16.385 9.447 22.296 1.00 87.25 252 ALA A O 1
ATOM 1867 N N . GLU A 1 253 ? -16.972 10.755 20.562 1.00 90.62 253 GLU A N 1
ATOM 1868 C CA . GLU A 1 253 ? -18.188 11.297 21.181 1.00 90.62 253 GLU A CA 1
ATOM 1869 C C . GLU A 1 253 ? -19.188 10.185 21.531 1.00 90.62 253 GLU A C 1
ATOM 1871 O O . GLU A 1 253 ? -19.726 10.152 22.642 1.00 90.62 253 GLU A O 1
ATOM 1876 N N . ALA A 1 254 ? -19.395 9.223 20.625 1.00 90.19 254 ALA A N 1
ATOM 1877 C CA . ALA A 1 254 ? -20.267 8.076 20.861 1.00 90.19 254 ALA A CA 1
ATOM 1878 C C . ALA A 1 254 ? -19.771 7.195 22.021 1.00 90.19 254 ALA A C 1
ATOM 1880 O O . ALA A 1 254 ? -20.576 6.725 22.835 1.00 90.19 254 ALA A O 1
ATOM 1881 N N . LEU A 1 255 ? -18.455 6.985 22.139 1.00 90.12 255 LEU A N 1
ATOM 1882 C CA . LEU A 1 255 ? -17.880 6.246 23.261 1.00 90.12 255 LEU A CA 1
ATOM 1883 C C . LEU A 1 255 ? -18.058 6.991 24.587 1.00 90.12 255 LEU A C 1
ATOM 1885 O O . LEU A 1 255 ? -18.420 6.368 25.591 1.00 90.12 255 LEU A O 1
ATOM 1889 N N . ASP A 1 256 ? -17.820 8.298 24.614 1.00 90.00 256 ASP A N 1
ATOM 1890 C CA . ASP A 1 256 ? -17.967 9.098 25.831 1.00 90.00 256 ASP A CA 1
ATOM 1891 C C . ASP A 1 256 ? -19.430 9.184 26.280 1.00 90.00 256 ASP A C 1
ATOM 1893 O O . ASP A 1 256 ? -19.723 9.033 27.476 1.00 90.00 256 ASP A O 1
ATOM 1897 N N . ALA A 1 257 ? -20.365 9.295 25.333 1.00 92.94 257 ALA A N 1
ATOM 1898 C CA . ALA A 1 257 ? -21.794 9.171 25.598 1.00 92.94 257 ALA A CA 1
ATOM 1899 C C . ALA A 1 257 ? -22.135 7.791 26.190 1.00 92.94 257 ALA A C 1
ATOM 1901 O O . ALA A 1 257 ? -22.764 7.710 27.249 1.00 92.94 257 ALA A O 1
ATOM 1902 N N . ALA A 1 258 ? -21.648 6.700 25.584 1.00 92.31 258 ALA A N 1
ATOM 1903 C CA . ALA A 1 258 ? -21.890 5.341 26.072 1.00 92.31 258 ALA A CA 1
ATOM 1904 C C . ALA A 1 258 ? -21.277 5.084 27.464 1.00 92.31 258 ALA A C 1
ATOM 1906 O O . ALA A 1 258 ? -21.878 4.401 28.298 1.00 92.31 258 ALA A O 1
ATOM 1907 N N . ARG A 1 259 ? -20.099 5.649 27.762 1.00 91.50 259 ARG A N 1
ATOM 1908 C CA . ARG A 1 259 ? -19.457 5.578 29.089 1.00 91.50 259 ARG A CA 1
ATOM 1909 C C . ARG A 1 259 ? -20.230 6.357 30.145 1.00 91.50 259 ARG A C 1
ATOM 1911 O O . ARG A 1 259 ? -20.388 5.871 31.272 1.00 91.50 259 ARG A O 1
ATOM 1918 N N . THR A 1 260 ? -20.700 7.547 29.786 1.00 93.56 260 THR A N 1
ATOM 1919 C CA . THR A 1 260 ? -21.510 8.392 30.666 1.00 93.56 260 THR A CA 1
ATOM 1920 C C . THR A 1 260 ? -22.820 7.694 31.005 1.00 93.56 260 THR A C 1
ATOM 1922 O O . THR A 1 260 ? -23.160 7.588 32.186 1.00 93.56 260 THR A O 1
ATOM 1925 N N . GLU A 1 261 ? -23.500 7.138 30.000 1.00 93.06 261 GLU A N 1
ATOM 1926 C CA . GLU A 1 261 ? -24.745 6.396 30.188 1.00 93.06 261 GLU A CA 1
ATOM 1927 C C . GLU A 1 261 ? -24.531 5.146 31.042 1.00 93.06 261 GLU A C 1
ATOM 1929 O O . GLU A 1 261 ? -25.160 5.008 32.087 1.00 93.06 261 GLU A O 1
ATOM 1934 N N . ARG A 1 262 ? -23.534 4.312 30.719 1.00 94.38 262 ARG A N 1
ATOM 1935 C CA . ARG A 1 262 ? -23.145 3.154 31.543 1.00 94.38 262 ARG A CA 1
ATOM 1936 C C . ARG A 1 262 ? -22.935 3.523 33.012 1.00 94.38 262 ARG A C 1
ATOM 1938 O O . ARG A 1 262 ? -23.366 2.799 33.912 1.00 94.38 262 ARG A O 1
ATOM 1945 N N . SER A 1 263 ? -22.271 4.647 33.268 1.00 93.81 263 SER A N 1
ATOM 1946 C CA . SER A 1 263 ? -22.002 5.128 34.626 1.00 93.81 263 SER A CA 1
ATOM 1947 C C . SER A 1 263 ? -23.266 5.626 35.333 1.00 93.81 263 SER A C 1
ATOM 1949 O O . SER A 1 263 ? -23.376 5.471 36.550 1.00 93.81 263 SER A O 1
ATOM 1951 N N . ARG A 1 264 ? -24.220 6.221 34.603 1.00 96.12 264 ARG A N 1
ATOM 1952 C CA . ARG A 1 264 ? -25.544 6.609 35.122 1.00 96.12 264 ARG A CA 1
ATOM 1953 C C . ARG A 1 264 ? -26.391 5.377 35.430 1.00 96.12 264 ARG A C 1
ATOM 1955 O O . ARG A 1 264 ? -26.759 5.188 36.586 1.00 96.12 264 ARG A O 1
ATOM 1962 N N . THR A 1 265 ? -26.572 4.473 34.464 1.00 95.38 265 THR A N 1
ATOM 1963 C CA . THR A 1 265 ? -27.372 3.249 34.624 1.00 95.38 265 THR A CA 1
ATOM 1964 C C . THR A 1 265 ? -26.894 2.398 35.804 1.00 95.38 265 THR A C 1
ATOM 1966 O O . THR A 1 265 ? -27.706 1.904 36.586 1.00 95.38 265 THR A O 1
ATOM 1969 N N . ARG A 1 266 ? -25.571 2.246 35.984 1.00 93.94 266 ARG A N 1
ATOM 1970 C CA . ARG A 1 266 ? -24.997 1.502 37.121 1.00 93.94 266 ARG A CA 1
ATOM 1971 C C . ARG A 1 266 ? -25.298 2.157 38.469 1.00 93.94 266 ARG A C 1
ATOM 1973 O O . ARG A 1 266 ? -25.612 1.445 39.424 1.00 93.94 266 ARG A O 1
ATOM 1980 N N . ARG A 1 267 ? -25.224 3.491 38.553 1.00 95.62 267 ARG A N 1
ATOM 1981 C CA . ARG A 1 267 ? -25.574 4.239 39.773 1.00 95.62 267 ARG A CA 1
ATOM 1982 C C . ARG A 1 267 ? -27.060 4.111 40.091 1.00 95.62 267 ARG A C 1
ATOM 1984 O O . ARG A 1 267 ? -27.403 3.770 41.220 1.00 95.62 267 ARG A O 1
ATOM 1991 N N . ASP A 1 268 ? -27.927 4.281 39.101 1.00 94.31 268 ASP A N 1
ATOM 1992 C CA . ASP A 1 268 ? -29.376 4.173 39.294 1.00 94.31 268 ASP A CA 1
ATOM 1993 C C . ASP A 1 268 ? -29.791 2.754 39.694 1.00 94.31 268 ASP A C 1
ATOM 1995 O O . ASP A 1 268 ? -30.612 2.574 40.594 1.00 94.31 268 ASP A O 1
ATOM 1999 N N . ALA A 1 269 ? -29.171 1.730 39.097 1.00 93.94 269 ALA A N 1
ATOM 2000 C CA . ALA A 1 269 ? -29.387 0.338 39.480 1.00 93.94 269 ALA A CA 1
ATOM 2001 C C . ALA A 1 269 ? -28.925 0.049 40.917 1.00 93.94 269 ALA A C 1
ATOM 2003 O O . ALA A 1 269 ? -29.620 -0.663 41.644 1.00 93.94 269 ALA A O 1
ATOM 2004 N N . MET A 1 270 ? -27.793 0.616 41.352 1.00 93.62 270 MET A N 1
ATOM 2005 C CA . MET A 1 270 ? -27.322 0.514 42.740 1.00 93.62 270 MET A CA 1
ATOM 2006 C C . MET A 1 270 ? -28.323 1.156 43.713 1.00 93.62 270 MET A C 1
ATOM 2008 O O . MET A 1 270 ? -28.728 0.518 44.687 1.00 93.62 270 MET A O 1
ATOM 2012 N N . LEU A 1 271 ? -28.776 2.380 43.428 1.00 95.00 271 LEU A N 1
ATOM 2013 C CA . LEU A 1 271 ? -29.753 3.087 44.263 1.00 95.00 271 LEU A CA 1
ATOM 2014 C C . LEU A 1 271 ? -31.108 2.361 44.303 1.00 95.00 271 LEU A C 1
ATOM 2016 O O . LEU A 1 271 ? -31.726 2.244 45.363 1.00 95.00 271 LEU A O 1
ATOM 2020 N N . ALA A 1 272 ? -31.570 1.833 43.168 1.00 92.25 272 ALA A N 1
ATOM 2021 C CA . ALA A 1 272 ? -32.809 1.065 43.088 1.00 92.25 272 ALA A CA 1
ATOM 2022 C C . ALA A 1 272 ? -32.727 -0.243 43.892 1.00 92.25 272 ALA A C 1
ATOM 2024 O O . ALA A 1 272 ? -33.670 -0.564 44.619 1.00 92.25 272 ALA A O 1
ATOM 2025 N N . ARG A 1 273 ? -31.594 -0.957 43.824 1.00 90.94 273 ARG A N 1
ATOM 2026 C CA . ARG A 1 273 ? -31.323 -2.157 44.636 1.00 90.94 273 ARG A CA 1
ATOM 2027 C C . ARG A 1 273 ? -31.397 -1.853 46.128 1.00 90.94 273 ARG A C 1
ATOM 2029 O O . ARG A 1 273 ? -32.156 -2.516 46.832 1.00 90.94 273 ARG A O 1
ATOM 2036 N N . ALA A 1 274 ? -30.723 -0.793 46.576 1.00 92.81 274 ALA A N 1
ATOM 2037 C CA . ALA A 1 274 ? -30.760 -0.364 47.974 1.00 92.81 274 ALA A CA 1
ATOM 2038 C C . ALA A 1 274 ? -32.196 -0.058 48.450 1.00 92.81 274 ALA A C 1
ATOM 2040 O O . ALA A 1 274 ? -32.604 -0.487 49.528 1.00 92.81 274 ALA A O 1
ATOM 2041 N N . ARG A 1 275 ? -33.018 0.612 47.625 1.00 91.94 275 ARG A N 1
ATOM 2042 C CA . ARG A 1 275 ? -34.437 0.886 47.945 1.00 91.94 275 ARG A CA 1
ATOM 2043 C C . ARG A 1 275 ? -35.302 -0.376 47.997 1.00 91.94 275 ARG A C 1
ATOM 2045 O O . ARG A 1 275 ? -36.242 -0.446 48.789 1.00 91.94 275 ARG A O 1
ATOM 2052 N N . ILE A 1 276 ? -35.054 -1.355 47.125 1.00 88.69 276 ILE A N 1
ATOM 2053 C CA . ILE A 1 276 ? -35.759 -2.648 47.147 1.00 88.69 276 ILE A CA 1
ATOM 2054 C C . ILE A 1 276 ? -35.420 -3.402 48.437 1.00 88.69 276 ILE A C 1
ATOM 2056 O O . ILE A 1 276 ? -36.322 -3.928 49.091 1.00 88.69 276 ILE A O 1
ATOM 2060 N N . GLU A 1 277 ? -34.149 -3.400 48.828 1.00 88.38 277 GLU A N 1
ATOM 2061 C CA . GLU A 1 277 ? -33.662 -4.054 50.041 1.00 88.38 277 GLU A CA 1
ATOM 2062 C C . GLU A 1 277 ? -34.209 -3.397 51.314 1.00 88.38 277 GLU A C 1
ATOM 2064 O O . GLU A 1 277 ? -34.742 -4.091 52.179 1.00 88.38 277 GLU A O 1
ATOM 2069 N N . GLN A 1 278 ? -34.215 -2.062 51.385 1.00 89.75 278 GLN A N 1
ATOM 2070 C CA . GLN A 1 278 ? -34.836 -1.321 52.490 1.00 89.75 278 GLN A CA 1
ATOM 2071 C C . GLN A 1 278 ? -36.334 -1.627 52.630 1.00 89.75 278 GLN A C 1
ATOM 2073 O O . GLN A 1 278 ? -36.807 -1.919 53.731 1.00 89.75 278 GLN A O 1
ATOM 2078 N N . ARG A 1 279 ? -37.092 -1.607 51.522 1.00 86.88 279 ARG A N 1
ATOM 2079 C CA . ARG A 1 279 ? -38.523 -1.968 51.534 1.00 86.88 279 ARG A CA 1
ATOM 2080 C C . ARG A 1 279 ? -38.742 -3.423 51.943 1.00 86.88 279 ARG A C 1
ATOM 2082 O O . ARG A 1 279 ? -39.702 -3.714 52.649 1.00 86.88 279 ARG A O 1
ATOM 2089 N N . SER A 1 280 ? -37.853 -4.327 51.530 1.00 85.31 280 SER A N 1
ATOM 2090 C CA . SER A 1 280 ? -37.886 -5.732 51.940 1.00 85.31 280 SER A CA 1
ATOM 2091 C C . SER A 1 280 ? -37.669 -5.899 53.440 1.00 85.31 280 SER A C 1
ATOM 2093 O O . SER A 1 280 ? -38.455 -6.574 54.105 1.00 85.31 280 SER A O 1
ATOM 2095 N N . ALA A 1 281 ? -36.653 -5.229 53.984 1.00 85.94 281 ALA A N 1
ATOM 2096 C CA . ALA A 1 281 ? -36.355 -5.245 55.408 1.00 85.94 281 ALA A CA 1
ATOM 2097 C C . ALA A 1 281 ? -37.517 -4.685 56.241 1.00 85.94 281 ALA A C 1
ATOM 2099 O O . ALA A 1 281 ? -37.859 -5.282 57.259 1.00 85.94 281 ALA A O 1
ATOM 2100 N N . ARG A 1 282 ? -38.152 -3.589 55.797 1.00 86.19 282 ARG A N 1
ATOM 2101 C CA . ARG A 1 282 ? -39.348 -3.036 56.453 1.00 86.19 282 ARG A CA 1
ATOM 2102 C C . ARG A 1 282 ? -40.526 -4.012 56.390 1.00 86.19 282 ARG A C 1
ATOM 2104 O O . ARG A 1 282 ? -41.038 -4.383 57.434 1.00 86.19 282 ARG A O 1
ATOM 2111 N N . GLY A 1 283 ? -40.863 -4.531 55.207 1.00 84.19 283 GLY A N 1
ATOM 2112 C CA . GLY A 1 283 ? -41.972 -5.482 55.060 1.00 84.19 283 GLY A CA 1
ATOM 2113 C C . GLY A 1 283 ? -41.805 -6.763 55.891 1.00 84.19 283 GLY A C 1
ATOM 2114 O O . GLY A 1 283 ? -42.780 -7.273 56.427 1.00 84.19 283 GLY A O 1
ATOM 2115 N N . ARG A 1 284 ? -40.570 -7.261 56.068 1.00 81.88 284 ARG A N 1
ATOM 2116 C CA . ARG A 1 284 ? -40.283 -8.399 56.965 1.00 81.88 284 ARG A CA 1
ATOM 2117 C C . ARG A 1 284 ? -40.471 -8.066 58.447 1.00 81.88 284 ARG A C 1
ATOM 2119 O O . ARG A 1 284 ? -40.744 -8.975 59.221 1.00 81.88 284 ARG A O 1
ATOM 2126 N N . ARG A 1 285 ? -40.265 -6.808 58.856 1.00 82.81 285 ARG A N 1
ATOM 2127 C CA . ARG A 1 285 ? -40.523 -6.357 60.234 1.00 82.81 285 ARG A CA 1
ATOM 2128 C C . ARG A 1 285 ? -42.023 -6.234 60.472 1.00 82.81 285 ARG A C 1
ATOM 2130 O O . ARG A 1 285 ? -42.507 -6.820 61.430 1.00 82.81 285 ARG A O 1
ATOM 2137 N N . ASP A 1 286 ? -42.734 -5.576 59.561 1.00 81.56 286 ASP A N 1
ATOM 2138 C CA . ASP A 1 286 ? -44.179 -5.339 59.672 1.00 81.56 286 ASP A CA 1
ATOM 2139 C C . ASP A 1 286 ? -44.968 -6.665 59.697 1.00 81.56 286 ASP A C 1
ATOM 2141 O O . ASP A 1 286 ? -45.872 -6.841 60.513 1.00 81.56 286 ASP A O 1
ATOM 2145 N N . ALA A 1 287 ? -44.549 -7.654 58.896 1.00 78.44 287 ALA A N 1
ATOM 2146 C CA . ALA A 1 287 ? -45.136 -8.998 58.882 1.00 78.44 287 ALA A CA 1
ATOM 2147 C C . ALA A 1 287 ? -44.975 -9.777 60.204 1.00 78.44 287 ALA A C 1
ATOM 2149 O O . ALA A 1 287 ? -45.729 -10.714 60.443 1.00 78.44 287 ALA A O 1
ATOM 2150 N N . ARG A 1 288 ? -44.008 -9.420 61.068 1.00 77.62 288 ARG A N 1
ATOM 2151 C CA . ARG A 1 288 ? -43.850 -10.037 62.404 1.00 77.62 288 ARG A CA 1
ATOM 2152 C C . ARG A 1 288 ? -44.815 -9.458 63.437 1.00 77.62 288 ARG A C 1
ATOM 2154 O O . ARG A 1 288 ? -45.040 -10.086 64.462 1.00 77.62 288 ARG A O 1
ATOM 2161 N N . THR A 1 289 ? -45.328 -8.257 63.187 1.00 79.38 289 THR A N 1
ATOM 2162 C CA . THR A 1 289 ? -46.243 -7.534 64.081 1.00 79.38 289 THR A CA 1
ATOM 2163 C C . THR A 1 289 ? -47.705 -7.613 63.637 1.00 79.38 289 THR A C 1
ATOM 2165 O O . THR A 1 289 ? -48.594 -7.290 64.419 1.00 79.38 289 THR A O 1
ATOM 2168 N N . GLU A 1 290 ? -47.980 -8.031 62.398 1.00 74.00 290 GLU A N 1
ATOM 2169 C CA . GLU A 1 290 ? -49.341 -8.192 61.876 1.00 74.00 290 GLU A CA 1
ATOM 2170 C C . GLU A 1 290 ? -50.013 -9.472 62.395 1.00 74.00 290 GLU A C 1
ATOM 2172 O O . GLU A 1 290 ? -49.499 -10.576 62.232 1.00 74.00 290 GLU A O 1
ATOM 2177 N N . ASN A 1 291 ? -51.224 -9.334 62.941 1.00 76.75 291 ASN A N 1
ATOM 2178 C CA . ASN A 1 291 ? -52.027 -10.446 63.455 1.00 76.75 291 ASN A CA 1
ATOM 2179 C C . ASN A 1 291 ? -52.822 -11.142 62.323 1.00 76.75 291 ASN A C 1
ATOM 2181 O O . ASN A 1 291 ? -54.053 -11.162 62.328 1.00 76.75 291 ASN A O 1
ATOM 2185 N N . GLN A 1 292 ? -52.121 -11.629 61.292 1.00 77.50 292 GLN A N 1
ATOM 2186 C CA . GLN A 1 292 ? -52.713 -12.349 60.151 1.00 77.50 292 GLN A CA 1
ATOM 2187 C C . GLN A 1 292 ? -52.342 -13.839 60.155 1.00 77.50 292 GLN A C 1
ATOM 2189 O O . GLN A 1 292 ? -51.345 -14.245 60.744 1.00 77.50 292 GLN A O 1
ATOM 2194 N N . SER A 1 293 ? -53.133 -14.671 59.464 1.00 81.44 293 SER A N 1
ATOM 2195 C CA . SER A 1 293 ? -52.873 -16.116 59.392 1.00 81.44 293 SER A CA 1
ATOM 2196 C C . SER A 1 293 ? -51.520 -16.431 58.716 1.00 81.44 293 SER A C 1
ATOM 2198 O O . SER A 1 293 ? -51.213 -15.792 57.700 1.00 81.44 293 SER A O 1
ATOM 2200 N N . PRO A 1 294 ? -50.777 -17.466 59.160 1.00 78.75 294 PRO A N 1
ATOM 2201 C CA . PRO A 1 294 ? -49.481 -17.845 58.584 1.00 78.75 294 PRO A CA 1
ATOM 2202 C C . PRO A 1 294 ? -49.503 -18.079 57.065 1.00 78.75 294 PRO A C 1
ATOM 2204 O O . PRO A 1 294 ? -48.614 -17.617 56.356 1.00 78.75 294 PRO A O 1
ATOM 2207 N N . LEU A 1 295 ? -50.559 -18.716 56.543 1.00 81.94 295 LEU A N 1
ATOM 2208 C CA . LEU A 1 295 ? -50.710 -19.021 55.114 1.00 81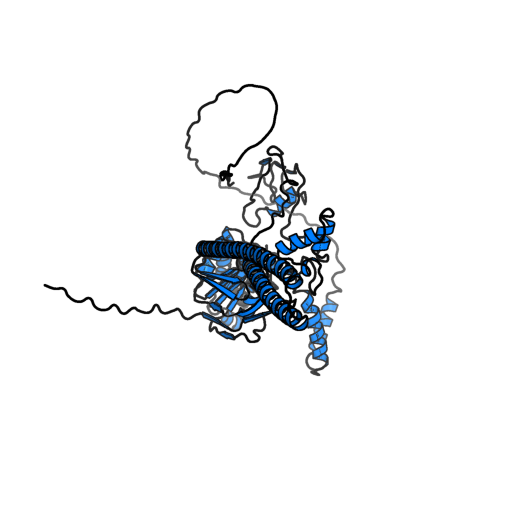.94 295 LEU A CA 1
ATOM 2209 C C . LEU A 1 295 ? -50.829 -17.755 54.240 1.00 81.94 295 LEU A C 1
ATOM 2211 O O . LEU A 1 295 ? -50.293 -17.690 53.134 1.00 81.94 295 LEU A O 1
ATOM 2215 N N . LEU A 1 296 ? -51.518 -16.718 54.735 1.00 82.06 296 LEU A N 1
ATOM 2216 C CA . LEU A 1 296 ? -51.659 -15.441 54.024 1.00 82.06 296 LEU A CA 1
ATOM 2217 C C . LEU A 1 296 ? -50.347 -14.649 53.998 1.00 82.06 296 LEU A C 1
ATOM 2219 O O . LEU A 1 296 ? -50.045 -14.005 52.989 1.00 82.06 296 LEU A O 1
ATOM 2223 N N . LEU A 1 297 ? -49.573 -14.701 55.087 1.00 79.75 297 LEU A N 1
ATOM 2224 C CA . LEU A 1 297 ? -48.255 -14.071 55.174 1.00 79.75 297 LEU A CA 1
ATOM 2225 C C . LEU A 1 297 ? -47.268 -14.724 54.198 1.00 79.75 297 LEU A C 1
ATOM 2227 O O . LEU A 1 297 ? -46.554 -14.006 53.496 1.00 79.75 297 LEU A O 1
ATOM 2231 N N . ASP A 1 298 ? -47.306 -16.050 54.075 1.00 82.31 298 ASP A N 1
ATOM 2232 C CA . ASP A 1 298 ? -46.452 -16.811 53.157 1.00 82.31 298 ASP A CA 1
ATOM 2233 C C . ASP A 1 298 ? -46.783 -16.504 51.684 1.00 82.31 298 ASP A C 1
ATOM 2235 O O . ASP A 1 298 ? -45.925 -16.081 50.907 1.00 82.31 298 ASP A O 1
ATOM 2239 N N . HIS A 1 299 ? -48.069 -16.522 51.309 1.00 85.81 299 HIS A N 1
ATOM 2240 C CA . HIS A 1 299 ? -48.503 -16.124 49.962 1.00 85.81 299 HIS A CA 1
ATOM 2241 C C . HIS A 1 299 ? -48.188 -14.660 49.605 1.00 85.81 299 HIS A C 1
ATOM 2243 O O . HIS A 1 299 ? -48.024 -14.319 48.423 1.00 85.81 299 HIS A O 1
ATOM 2249 N N . ARG A 1 300 ? -48.156 -13.756 50.592 1.00 82.56 300 ARG A N 1
ATOM 2250 C CA . ARG A 1 300 ? -47.720 -12.364 50.393 1.00 82.56 300 ARG A CA 1
ATOM 2251 C C . ARG A 1 300 ? -46.202 -12.278 50.232 1.00 82.56 300 ARG A C 1
ATOM 2253 O O . ARG A 1 300 ? -45.750 -11.543 49.349 1.00 82.56 300 ARG A O 1
ATOM 2260 N N . ALA A 1 301 ? -45.439 -13.026 51.029 1.00 82.50 301 ALA A N 1
ATOM 2261 C CA . ALA A 1 301 ? -43.983 -13.107 50.932 1.00 82.50 301 ALA A CA 1
ATOM 2262 C C . ALA A 1 301 ? -43.548 -13.629 49.554 1.00 82.50 301 ALA A C 1
ATOM 2264 O O . ALA A 1 301 ? -42.783 -12.952 48.865 1.00 82.50 301 ALA A O 1
ATOM 2265 N N . ASP A 1 302 ? -44.160 -14.716 49.085 1.00 85.69 302 ASP A N 1
ATOM 2266 C CA . ASP A 1 302 ? -43.942 -15.283 47.750 1.00 85.69 302 ASP A CA 1
ATOM 2267 C C . ASP A 1 302 ? -44.203 -14.274 46.626 1.00 85.69 302 ASP A C 1
ATOM 2269 O O . ASP A 1 302 ? -43.408 -14.116 45.690 1.00 85.69 302 ASP A O 1
ATOM 2273 N N . ARG A 1 303 ? -45.329 -13.550 46.699 1.00 86.31 303 ARG A N 1
ATOM 2274 C CA . ARG A 1 303 ? -45.654 -12.506 45.714 1.00 86.31 303 ARG A CA 1
ATOM 2275 C C . ARG A 1 303 ? -44.630 -11.375 45.737 1.00 86.31 303 ARG A C 1
ATOM 2277 O O . ARG A 1 303 ? -44.224 -10.909 44.666 1.00 86.31 303 ARG A O 1
ATOM 2284 N N . ALA A 1 304 ? -44.201 -10.951 46.924 1.00 83.69 304 ALA A N 1
ATOM 2285 C CA . ALA A 1 304 ? -43.189 -9.917 47.087 1.00 83.69 304 ALA A CA 1
ATOM 2286 C C . ALA A 1 304 ? -41.829 -10.367 46.533 1.00 83.69 304 ALA A C 1
ATOM 2288 O O . ALA A 1 304 ? -41.189 -9.599 45.813 1.00 83.69 304 ALA A O 1
ATOM 2289 N N . ASP A 1 305 ? -41.415 -11.608 46.780 1.00 87.56 305 ASP A N 1
ATOM 2290 C CA . ASP A 1 305 ? -40.153 -12.153 46.276 1.00 87.56 305 ASP A CA 1
ATOM 2291 C C . ASP A 1 305 ? -40.158 -12.308 44.755 1.00 87.56 305 ASP A C 1
ATOM 2293 O O . ASP A 1 305 ? -39.219 -11.860 44.090 1.00 87.56 305 ASP A O 1
ATOM 2297 N N . ARG A 1 306 ? -41.256 -12.786 44.160 1.00 89.38 306 ARG A N 1
ATOM 2298 C CA . ARG A 1 306 ? -41.403 -12.822 42.691 1.00 89.38 306 ARG A CA 1
ATOM 2299 C C . ARG A 1 306 ? -41.392 -11.425 42.064 1.00 89.38 306 ARG A C 1
ATOM 2301 O O . ARG A 1 306 ? -40.910 -11.261 40.942 1.00 89.38 306 ARG A O 1
ATOM 2308 N N . ALA A 1 307 ? -41.944 -10.411 42.732 1.00 87.00 307 ALA A N 1
ATOM 2309 C CA . ALA A 1 307 ? -41.902 -9.025 42.254 1.00 87.00 307 ALA A CA 1
ATOM 2310 C C . ALA A 1 307 ? -40.491 -8.416 42.371 1.00 87.00 307 ALA A C 1
ATOM 2312 O O . ALA A 1 307 ? -40.023 -7.736 41.448 1.00 87.00 307 ALA A O 1
ATOM 2313 N N . ARG A 1 308 ? -39.779 -8.707 43.469 1.00 88.25 308 ARG A N 1
ATOM 2314 C CA . ARG A 1 308 ? -38.373 -8.320 43.670 1.00 88.25 308 ARG A CA 1
ATOM 2315 C C . ARG A 1 308 ? -37.475 -8.952 42.618 1.00 88.25 308 ARG A C 1
ATOM 2317 O O . ARG A 1 308 ? -36.736 -8.223 41.966 1.00 88.25 308 ARG A O 1
ATOM 2324 N N . ALA A 1 309 ? -37.582 -10.263 42.408 1.00 88.75 309 ALA A N 1
ATOM 2325 C CA . ALA A 1 309 ? -36.795 -10.996 41.420 1.00 88.75 309 ALA A CA 1
ATOM 2326 C C . ALA A 1 309 ? -36.981 -10.425 40.006 1.00 88.75 309 ALA A C 1
ATOM 2328 O O . ALA A 1 309 ? -35.997 -10.150 39.323 1.00 88.75 309 ALA A O 1
ATOM 2329 N N . ARG A 1 310 ? -38.229 -10.141 39.598 1.00 91.19 310 ARG A N 1
ATOM 2330 C CA . ARG A 1 310 ? -38.531 -9.490 38.310 1.00 91.19 310 ARG A CA 1
ATOM 2331 C C . ARG A 1 310 ? -37.889 -8.108 38.184 1.00 91.19 310 ARG A C 1
ATOM 2333 O O . ARG A 1 310 ? -37.262 -7.809 37.172 1.00 91.19 310 ARG A O 1
ATOM 2340 N N . THR A 1 311 ? -38.001 -7.282 39.222 1.00 90.12 311 THR A N 1
ATOM 2341 C CA . THR A 1 311 ? -37.398 -5.939 39.228 1.00 90.12 311 THR A CA 1
ATOM 2342 C C . THR A 1 311 ? -35.870 -6.019 39.173 1.00 90.12 311 THR A C 1
ATOM 2344 O O . THR A 1 311 ? -35.236 -5.301 38.402 1.00 90.12 311 THR A O 1
ATOM 2347 N N . GLN A 1 312 ? -35.277 -6.929 39.947 1.00 90.25 312 GLN A N 1
ATOM 2348 C CA . GLN A 1 312 ? -33.836 -7.159 39.995 1.00 90.25 312 G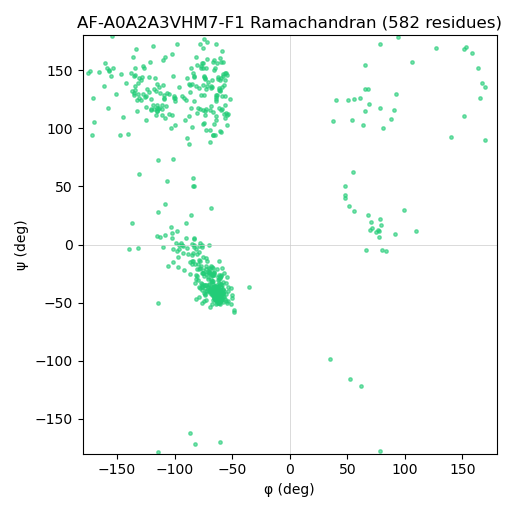LN A CA 1
ATOM 2349 C C . GLN A 1 312 ? -33.295 -7.641 38.647 1.00 90.25 312 GLN A C 1
ATOM 2351 O O . GLN A 1 312 ? -32.283 -7.121 38.180 1.00 90.25 312 GLN A O 1
ATOM 2356 N N . ALA A 1 313 ? -33.991 -8.579 38.001 1.00 91.50 313 ALA A N 1
ATOM 2357 C CA . ALA A 1 313 ? -33.661 -9.048 36.660 1.00 91.50 313 ALA A CA 1
ATOM 2358 C C . ALA A 1 313 ? -33.710 -7.902 35.635 1.00 91.50 313 ALA A C 1
ATOM 2360 O O . ALA A 1 313 ? -32.784 -7.754 34.838 1.00 91.50 313 ALA A O 1
ATOM 2361 N N . GLY A 1 314 ? -34.726 -7.032 35.710 1.00 94.75 314 GLY A N 1
ATOM 2362 C CA . GLY A 1 314 ? -34.826 -5.842 34.860 1.00 94.75 314 GLY A CA 1
ATOM 2363 C C . GLY A 1 314 ? -33.666 -4.857 35.051 1.00 94.75 314 GLY A C 1
ATOM 2364 O O . GLY A 1 314 ? -33.126 -4.345 34.072 1.00 94.75 314 GLY A O 1
ATOM 2365 N N . LEU A 1 315 ? -33.234 -4.619 36.295 1.00 93.62 315 LEU A N 1
ATOM 2366 C CA . LEU A 1 315 ? -32.069 -3.771 36.586 1.00 93.62 315 LEU A CA 1
ATOM 2367 C C . LEU A 1 315 ? -30.770 -4.370 36.037 1.00 93.62 315 LEU A C 1
ATOM 2369 O O . LEU A 1 315 ? -29.976 -3.647 35.438 1.00 93.62 315 LEU A O 1
ATOM 2373 N N . THR A 1 316 ? -30.558 -5.676 36.220 1.00 92.75 316 THR A N 1
ATOM 2374 C CA . THR A 1 316 ? -29.379 -6.377 35.689 1.00 92.75 316 THR A CA 1
ATOM 2375 C C . THR A 1 316 ? -29.343 -6.304 34.163 1.00 92.75 316 THR A C 1
ATOM 2377 O O . THR A 1 316 ? -28.344 -5.861 33.609 1.00 92.75 316 THR A O 1
ATOM 2380 N N . SER A 1 317 ? -30.464 -6.590 33.493 1.00 94.94 317 SER A N 1
ATOM 2381 C CA . SER A 1 317 ? -30.571 -6.499 32.031 1.00 94.94 317 SER A CA 1
ATOM 2382 C C . SER A 1 317 ? -30.250 -5.095 31.495 1.00 94.94 317 SER A C 1
ATOM 2384 O O . SER A 1 317 ? -29.548 -4.965 30.493 1.00 94.94 317 SER A O 1
ATOM 2386 N N . ARG A 1 318 ? -30.685 -4.028 32.184 1.00 94.12 318 ARG A N 1
ATOM 2387 C CA . ARG A 1 318 ? -30.335 -2.641 31.818 1.00 94.12 318 ARG A CA 1
ATOM 2388 C C . ARG A 1 318 ? -28.838 -2.359 31.949 1.00 94.12 318 ARG A C 1
ATOM 2390 O O . ARG A 1 318 ? -28.263 -1.725 31.068 1.00 94.12 318 ARG A O 1
ATOM 2397 N N . VAL A 1 319 ? -28.208 -2.824 33.030 1.00 94.38 319 VAL A N 1
ATOM 2398 C CA . VAL A 1 319 ? -26.756 -2.677 33.225 1.00 94.38 319 VAL A CA 1
ATOM 2399 C C . VAL A 1 319 ? -25.987 -3.444 32.151 1.00 94.38 319 VAL A C 1
ATOM 2401 O O . VAL A 1 319 ? -25.060 -2.886 31.568 1.00 94.38 319 VAL A O 1
ATOM 2404 N N . ASP A 1 320 ? -26.398 -4.672 31.838 1.00 92.38 320 ASP A N 1
ATOM 2405 C CA . ASP A 1 320 ? -25.763 -5.496 30.807 1.00 92.38 320 ASP A CA 1
ATOM 2406 C C . ASP A 1 320 ? -25.902 -4.870 29.412 1.00 92.38 320 ASP A C 1
ATOM 2408 O O . ASP A 1 320 ? -24.948 -4.869 28.629 1.00 92.38 320 ASP A O 1
ATOM 2412 N N . ALA A 1 321 ? -27.059 -4.274 29.105 1.00 93.50 321 ALA A N 1
ATOM 2413 C CA . ALA A 1 321 ? -27.275 -3.535 27.864 1.00 93.50 321 ALA A CA 1
ATOM 2414 C C . ALA A 1 321 ? -26.351 -2.309 27.762 1.00 93.50 321 ALA A C 1
ATOM 2416 O O . ALA A 1 321 ? -25.705 -2.116 26.730 1.00 93.50 321 ALA A O 1
ATOM 2417 N N . ALA A 1 322 ? -26.224 -1.522 28.835 1.00 91.62 322 ALA A N 1
ATOM 2418 C CA . ALA A 1 322 ? -25.342 -0.355 28.868 1.00 91.62 322 ALA A CA 1
ATOM 2419 C C . ALA A 1 322 ? -23.850 -0.744 28.794 1.00 91.62 322 ALA A C 1
ATOM 2421 O O . ALA A 1 322 ? -23.066 -0.113 28.081 1.00 91.62 322 ALA A O 1
ATOM 2422 N N . ASP A 1 323 ? -23.452 -1.824 29.472 1.00 88.56 323 ASP A N 1
ATOM 2423 C CA . ASP A 1 323 ? -22.106 -2.396 29.372 1.00 88.56 323 ASP A CA 1
ATOM 2424 C C . ASP A 1 323 ? -21.813 -2.883 27.943 1.00 88.56 323 ASP A C 1
ATOM 2426 O O . ASP A 1 323 ? -20.728 -2.633 27.412 1.00 88.56 323 ASP A O 1
ATOM 2430 N N . THR A 1 324 ? -22.779 -3.543 27.300 1.00 89.56 324 THR A N 1
ATOM 2431 C CA . THR A 1 324 ? -22.661 -4.018 25.914 1.00 89.56 324 THR A CA 1
ATOM 2432 C C . THR A 1 324 ? -22.563 -2.854 24.932 1.00 89.56 324 THR A C 1
ATOM 2434 O O . THR A 1 324 ? -21.720 -2.892 24.037 1.00 89.56 324 THR A O 1
ATOM 2437 N N . ALA A 1 325 ? -23.361 -1.799 25.111 1.00 88.44 325 ALA A N 1
ATOM 2438 C CA . ALA A 1 325 ? -23.296 -0.590 24.291 1.00 88.44 325 ALA A CA 1
ATOM 2439 C C . ALA A 1 325 ? -21.919 0.087 24.390 1.00 88.44 325 ALA A C 1
ATOM 2441 O O . ALA A 1 325 ? -21.308 0.380 23.365 1.00 88.44 325 ALA A O 1
ATOM 2442 N N . ALA A 1 326 ? -21.375 0.239 25.603 1.00 85.56 326 ALA A N 1
ATOM 2443 C CA . ALA A 1 326 ? -20.035 0.791 25.802 1.00 85.56 326 ALA A CA 1
ATOM 2444 C C . ALA A 1 326 ? -18.936 -0.089 25.181 1.00 85.56 326 ALA A C 1
ATOM 2446 O O . ALA A 1 326 ? -17.993 0.433 24.589 1.00 85.56 326 ALA A O 1
ATOM 2447 N N . ARG A 1 327 ? -19.055 -1.422 25.276 1.00 84.00 327 ARG A N 1
ATOM 2448 C CA . ARG A 1 327 ? -18.127 -2.355 24.611 1.00 84.00 327 ARG A CA 1
ATOM 2449 C C . ARG A 1 327 ? -18.204 -2.254 23.089 1.00 84.00 327 ARG A C 1
ATOM 2451 O O . ARG A 1 327 ? -17.161 -2.281 22.448 1.00 84.00 327 ARG A O 1
ATOM 2458 N N . ARG A 1 328 ? -19.405 -2.121 22.515 1.00 85.19 328 ARG A N 1
ATOM 2459 C CA . ARG A 1 328 ? -19.600 -1.931 21.067 1.00 85.19 328 ARG A CA 1
ATOM 2460 C C . ARG A 1 328 ? -19.012 -0.607 20.590 1.00 85.19 328 ARG A C 1
ATOM 2462 O O . ARG A 1 328 ? -18.274 -0.617 19.617 1.00 85.19 328 ARG A O 1
ATOM 2469 N N . ALA A 1 329 ? -19.277 0.492 21.298 1.00 83.88 329 ALA A N 1
ATOM 2470 C CA . ALA A 1 329 ? -18.698 1.797 20.979 1.00 83.88 329 ALA A CA 1
ATOM 2471 C C . ALA A 1 329 ? -17.164 1.767 21.057 1.00 83.88 329 ALA A C 1
ATOM 2473 O O . ALA A 1 329 ? -16.488 2.292 20.182 1.00 83.88 329 ALA A O 1
ATOM 2474 N N . TYR A 1 330 ? -16.608 1.078 22.059 1.00 78.50 330 TYR A N 1
ATOM 2475 C CA . TYR A 1 330 ? -15.163 0.889 22.170 1.00 78.50 330 TYR A CA 1
ATOM 2476 C C . TYR A 1 330 ? -14.596 0.035 21.027 1.00 78.50 330 TYR A C 1
ATOM 2478 O O . TYR A 1 330 ? -13.572 0.391 20.463 1.00 78.50 330 TYR A O 1
ATOM 2486 N N . ALA A 1 331 ? -15.261 -1.064 20.661 1.00 77.88 331 ALA A N 1
ATOM 2487 C CA . ALA A 1 331 ? -14.828 -1.936 19.567 1.00 77.88 331 ALA A CA 1
ATOM 2488 C C . ALA A 1 331 ? -14.957 -1.285 18.178 1.00 77.88 331 ALA A C 1
ATOM 2490 O O . ALA A 1 331 ? -14.244 -1.684 17.264 1.00 77.88 331 ALA A O 1
ATOM 2491 N N . ALA A 1 332 ? -15.863 -0.315 18.025 1.00 75.31 332 ALA A N 1
ATOM 2492 C CA . ALA A 1 332 ? -16.032 0.461 16.802 1.00 75.31 332 ALA A CA 1
ATOM 2493 C C . ALA A 1 332 ? -14.950 1.536 16.621 1.00 75.31 332 ALA A C 1
ATOM 2495 O O . ALA A 1 332 ? -14.770 2.008 15.504 1.00 75.31 332 ALA A O 1
ATOM 2496 N N . MET A 1 333 ? -14.229 1.916 17.685 1.00 71.75 333 MET A N 1
ATOM 2497 C CA . MET A 1 333 ? -13.124 2.858 17.551 1.00 71.75 333 MET A CA 1
ATOM 2498 C C . MET A 1 333 ? -12.019 2.255 16.697 1.00 71.75 333 MET A C 1
ATOM 2500 O O . MET A 1 333 ? -11.443 1.210 17.021 1.00 71.75 333 MET A O 1
ATOM 2504 N N . GLU A 1 334 ? -11.642 2.978 15.653 1.00 64.12 334 GLU A N 1
ATOM 2505 C CA . GLU A 1 334 ? -10.467 2.625 14.877 1.00 64.12 334 GLU A CA 1
ATOM 2506 C C . GLU A 1 334 ? -9.201 2.865 15.721 1.00 64.12 334 GLU A C 1
ATOM 2508 O O . GLU A 1 334 ? -8.711 3.987 15.879 1.00 64.12 334 GLU A O 1
ATOM 2513 N N . HIS A 1 335 ? -8.672 1.795 16.319 1.00 55.47 335 HIS A N 1
ATOM 2514 C CA . HIS A 1 335 ? -7.471 1.855 17.146 1.00 55.47 335 HIS A CA 1
ATOM 2515 C C . HIS A 1 335 ? -6.226 2.149 16.294 1.00 55.47 335 HIS A C 1
ATOM 2517 O O . HIS A 1 335 ? -5.497 1.247 15.890 1.00 55.47 335 HIS A O 1
ATOM 2523 N N . VAL A 1 336 ? -5.928 3.432 16.086 1.00 51.69 336 VAL A N 1
ATOM 2524 C CA . VAL A 1 336 ? -4.597 3.906 15.673 1.00 51.69 336 VAL A CA 1
ATOM 2525 C C . VAL A 1 336 ? -3.922 4.575 16.867 1.00 51.69 336 VAL A C 1
ATOM 2527 O O . VAL A 1 336 ? -3.511 5.728 16.821 1.00 51.69 336 VAL A O 1
ATOM 2530 N N . ALA A 1 337 ? -3.827 3.856 17.982 1.00 47.31 337 ALA A N 1
ATOM 2531 C CA . ALA A 1 337 ? -2.838 4.193 18.992 1.00 47.31 337 ALA A CA 1
ATOM 2532 C C . ALA A 1 337 ? -1.578 3.420 18.615 1.00 47.31 337 ALA A C 1
ATOM 2534 O O . ALA A 1 337 ? -1.444 2.259 18.991 1.00 47.31 337 ALA A O 1
ATOM 2535 N N . ALA A 1 338 ? -0.692 4.030 17.822 1.00 49.22 338 ALA A N 1
ATOM 2536 C CA . ALA A 1 338 ? 0.673 3.535 17.719 1.00 49.22 338 ALA A CA 1
ATOM 2537 C C . ALA A 1 338 ? 1.255 3.591 19.137 1.00 49.22 338 ALA A C 1
ATOM 2539 O O . ALA A 1 338 ? 1.326 4.683 19.704 1.00 49.22 338 ALA A O 1
ATOM 2540 N N . PRO A 1 339 ? 1.607 2.460 19.758 1.00 53.25 339 PRO A N 1
ATOM 2541 C CA . PRO A 1 339 ? 2.206 2.517 21.080 1.00 53.25 339 PRO A CA 1
ATOM 2542 C C . PRO A 1 339 ? 3.521 3.279 21.010 1.00 53.25 339 PRO A C 1
ATOM 2544 O O . PRO A 1 339 ? 4.294 3.119 20.064 1.00 53.25 339 PRO A O 1
ATOM 2547 N N . ASP A 1 340 ? 3.811 4.069 22.038 1.00 52.16 340 ASP A N 1
ATOM 2548 C CA . ASP A 1 340 ? 5.171 4.536 22.269 1.00 52.16 340 ASP A CA 1
ATOM 2549 C C . ASP A 1 340 ? 6.029 3.310 22.641 1.00 52.16 340 ASP A C 1
ATOM 2551 O O . ASP A 1 340 ? 6.063 2.858 23.783 1.00 52.16 340 ASP A O 1
ATOM 2555 N N . PHE A 1 341 ? 6.682 2.712 21.642 1.00 58.84 341 PHE A N 1
ATOM 2556 C CA . PHE A 1 341 ? 7.606 1.580 21.829 1.00 58.84 341 PHE A CA 1
ATOM 2557 C C . PHE A 1 341 ? 9.018 2.013 22.213 1.00 58.84 341 PHE A C 1
ATOM 2559 O O . PHE A 1 341 ? 9.842 1.187 22.600 1.00 58.84 341 PHE A O 1
ATOM 2566 N N . VAL A 1 342 ? 9.309 3.301 22.053 1.00 59.12 342 VAL A N 1
ATOM 2567 C CA . VAL A 1 342 ? 10.604 3.887 22.360 1.00 59.12 342 VAL A CA 1
ATOM 2568 C C . VAL A 1 342 ? 10.542 4.346 23.805 1.00 59.12 342 VAL A C 1
ATOM 2570 O O . VAL A 1 342 ? 9.878 5.338 24.106 1.00 59.12 342 VAL A O 1
ATOM 2573 N N . ASP A 1 343 ? 11.226 3.627 24.691 1.00 61.09 343 ASP A N 1
ATOM 2574 C CA . ASP A 1 343 ? 11.442 4.100 26.053 1.00 61.09 343 ASP A CA 1
ATOM 2575 C C . ASP A 1 343 ? 12.351 5.333 25.994 1.00 61.09 343 ASP A C 1
ATOM 2577 O O . ASP A 1 343 ? 13.578 5.250 25.898 1.00 61.09 343 ASP A O 1
ATOM 2581 N N . ARG A 1 344 ? 11.717 6.508 25.964 1.00 59.09 344 ARG A N 1
ATOM 2582 C CA . ARG A 1 344 ? 12.409 7.794 25.841 1.00 59.09 344 ARG A CA 1
ATOM 2583 C C . ARG A 1 344 ? 13.250 8.110 27.074 1.00 59.09 344 ARG A C 1
ATOM 2585 O O . ARG A 1 344 ? 14.158 8.927 26.968 1.00 59.09 344 ARG A O 1
ATOM 2592 N N . VAL A 1 345 ? 12.958 7.476 28.211 1.00 59.00 345 VAL A N 1
ATOM 2593 C CA . VAL A 1 345 ? 13.716 7.643 29.453 1.00 59.00 345 VAL A CA 1
ATOM 2594 C C . VAL A 1 345 ? 14.994 6.809 29.386 1.00 59.00 345 VAL A C 1
ATOM 2596 O O . VAL A 1 345 ? 16.071 7.335 29.654 1.00 59.00 345 VAL A O 1
ATOM 2599 N N . ALA A 1 346 ? 14.907 5.556 28.927 1.00 60.94 346 ALA A N 1
ATOM 2600 C CA . ALA A 1 346 ? 16.079 4.696 28.734 1.00 60.94 346 ALA A CA 1
ATOM 2601 C C . ALA A 1 346 ? 17.025 5.184 27.615 1.00 60.94 346 ALA A C 1
ATOM 2603 O O . ALA A 1 346 ? 18.217 4.882 27.633 1.00 60.94 346 ALA A O 1
ATOM 2604 N N . LEU A 1 347 ? 16.508 5.946 26.645 1.00 64.69 347 LEU A N 1
ATOM 2605 C CA . LEU A 1 347 ? 17.263 6.493 25.507 1.00 64.69 347 LEU A CA 1
ATOM 2606 C C . LEU A 1 347 ? 17.595 7.988 25.649 1.00 64.69 347 LEU A C 1
ATOM 2608 O O . LEU A 1 347 ? 17.942 8.637 24.658 1.00 64.69 347 LEU A O 1
ATOM 2612 N N . ALA A 1 348 ? 17.466 8.554 26.851 1.00 69.75 348 ALA A N 1
ATOM 2613 C CA . ALA A 1 348 ? 17.719 9.969 27.087 1.00 69.75 348 ALA A CA 1
ATOM 2614 C C . ALA A 1 348 ? 19.199 10.315 26.828 1.00 69.75 348 ALA A C 1
ATOM 2616 O O . ALA A 1 348 ? 20.094 9.982 27.604 1.00 69.75 348 ALA A O 1
ATOM 2617 N N . LEU A 1 349 ? 19.454 11.004 25.715 1.00 79.75 349 LEU A N 1
ATOM 2618 C CA . LEU A 1 349 ? 20.754 11.574 25.369 1.00 79.75 349 LEU A CA 1
ATOM 2619 C C . LEU A 1 349 ? 20.832 13.016 25.896 1.00 79.75 349 LEU A C 1
ATOM 2621 O O . LEU A 1 349 ? 19.959 13.815 25.554 1.00 79.75 349 LEU A O 1
ATOM 2625 N N . PRO A 1 350 ? 21.862 13.385 26.682 1.00 84.81 350 PRO A N 1
ATOM 2626 C CA . PRO A 1 350 ? 22.059 14.768 27.117 1.00 84.81 350 PRO A CA 1
ATOM 2627 C C . PRO A 1 350 ? 22.247 15.717 25.926 1.00 84.81 350 PRO A C 1
ATOM 2629 O O . PRO A 1 350 ? 22.957 15.372 24.981 1.00 84.81 350 PRO A O 1
ATOM 2632 N N . GLU A 1 351 ? 21.694 16.934 25.994 1.00 81.25 351 GLU A N 1
ATOM 2633 C CA . GLU A 1 351 ? 21.685 17.907 24.881 1.00 81.25 351 GLU A CA 1
ATOM 2634 C C . GLU A 1 351 ? 23.082 18.306 24.358 1.00 81.25 351 GLU A C 1
ATOM 2636 O O . GLU A 1 351 ? 23.214 18.710 23.207 1.00 81.25 351 GLU A O 1
ATOM 2641 N N . GLY A 1 352 ? 24.147 18.110 25.144 1.00 84.25 352 GLY A N 1
ATOM 2642 C CA . GLY A 1 352 ? 25.537 18.367 24.738 1.00 84.25 352 GLY A CA 1
ATOM 2643 C C . GLY A 1 352 ? 26.356 17.132 24.347 1.00 84.25 352 GLY A C 1
ATOM 2644 O O . GLY A 1 352 ? 27.515 17.267 23.949 1.00 84.25 352 GLY A O 1
ATOM 2645 N N . ARG A 1 353 ? 25.811 15.913 24.470 1.00 90.12 353 ARG A N 1
ATOM 2646 C CA . ARG A 1 353 ? 26.582 14.686 24.223 1.00 90.12 353 ARG A CA 1
ATOM 2647 C C . ARG A 1 353 ? 26.888 14.565 22.735 1.00 90.12 353 ARG A C 1
ATOM 2649 O O . ARG A 1 353 ? 25.971 14.388 21.942 1.00 90.12 353 ARG A O 1
ATOM 2656 N N . ARG A 1 354 ? 28.168 14.608 22.355 1.00 91.31 354 ARG A N 1
ATOM 2657 C CA . ARG A 1 354 ? 28.599 14.297 20.984 1.00 91.31 354 ARG A CA 1
ATOM 2658 C C . ARG A 1 354 ? 28.203 12.861 20.638 1.00 91.31 354 ARG A C 1
ATOM 2660 O O . ARG A 1 354 ? 28.432 11.968 21.458 1.00 91.31 354 ARG A O 1
ATOM 2667 N N . ILE A 1 355 ? 27.615 12.669 19.458 1.00 92.50 355 ILE A N 1
ATOM 2668 C CA . ILE A 1 355 ? 27.053 11.396 18.977 1.00 92.50 355 ILE A CA 1
ATOM 2669 C C . ILE A 1 355 ? 27.839 10.873 17.776 1.00 92.50 355 ILE A C 1
ATOM 2671 O O . ILE A 1 355 ? 28.267 9.723 17.806 1.00 92.50 355 ILE A O 1
ATOM 2675 N N . LEU A 1 356 ? 28.068 11.698 16.749 1.00 93.44 356 LEU A N 1
ATOM 2676 C CA . LEU A 1 356 ? 28.799 11.312 15.536 1.00 93.44 356 LEU A CA 1
ATOM 2677 C C . LEU A 1 356 ? 29.809 12.387 15.140 1.00 93.44 356 LEU A C 1
ATOM 2679 O O . LEU A 1 356 ? 29.546 13.584 15.280 1.00 93.44 356 LEU A O 1
ATOM 2683 N N . THR A 1 357 ? 30.936 11.936 14.602 1.00 94.50 357 THR A N 1
ATOM 2684 C CA . THR A 1 357 ? 31.946 12.759 13.934 1.00 94.50 357 THR A CA 1
ATOM 2685 C C . THR A 1 357 ? 32.300 12.108 12.603 1.00 94.50 357 THR A C 1
ATOM 2687 O O . THR A 1 357 ? 32.592 10.916 12.567 1.00 94.50 357 THR A O 1
ATOM 2690 N N . PHE A 1 358 ? 32.268 12.892 11.533 1.00 93.75 358 PHE A N 1
ATOM 2691 C CA . PHE A 1 358 ? 32.741 12.549 10.198 1.00 93.75 358 PHE A CA 1
ATOM 2692 C C . PHE A 1 358 ? 33.961 13.414 9.890 1.00 93.75 358 PHE A C 1
ATOM 2694 O O . PHE A 1 358 ? 33.901 14.633 10.067 1.00 93.75 358 PHE A O 1
ATOM 2701 N N . GLU A 1 359 ? 35.030 12.781 9.426 1.00 91.75 359 GLU A N 1
ATOM 2702 C CA . GLU A 1 359 ? 36.282 13.416 9.015 1.00 91.75 359 GLU A CA 1
ATOM 2703 C C . GLU A 1 359 ? 36.592 12.980 7.581 1.00 91.75 359 GLU A C 1
ATOM 2705 O O . GLU A 1 359 ? 36.912 11.816 7.326 1.00 91.75 359 GLU A O 1
ATOM 2710 N N . ASP A 1 360 ? 36.410 13.910 6.642 1.00 88.38 360 ASP A N 1
ATOM 2711 C CA . ASP A 1 360 ? 36.634 13.761 5.201 1.00 88.38 360 ASP A CA 1
ATOM 2712 C C . ASP A 1 360 ? 36.008 12.496 4.597 1.00 88.38 360 ASP A C 1
ATOM 2714 O O . ASP A 1 360 ? 36.592 11.796 3.761 1.00 88.38 360 ASP A O 1
ATOM 2718 N N . VAL A 1 361 ? 34.778 12.198 5.016 1.00 85.88 361 VAL A N 1
ATOM 2719 C CA . VAL A 1 361 ? 34.097 10.957 4.659 1.00 85.88 361 VAL A CA 1
ATOM 2720 C C . VAL A 1 361 ? 33.610 10.977 3.220 1.00 85.88 361 VAL A C 1
ATOM 2722 O O . VAL A 1 361 ? 32.864 11.864 2.803 1.00 85.88 361 VAL A O 1
ATOM 2725 N N . HIS A 1 362 ? 33.958 9.925 2.480 1.00 85.88 362 HIS A N 1
ATOM 2726 C CA . HIS A 1 362 ? 33.378 9.637 1.178 1.00 85.88 362 HIS A CA 1
ATOM 2727 C C . HIS A 1 362 ? 32.975 8.149 1.091 1.00 85.88 362 HIS A C 1
ATOM 2729 O O . HIS A 1 362 ? 33.839 7.269 1.147 1.00 85.88 362 HIS A O 1
ATOM 2735 N N . PRO A 1 363 ? 31.672 7.814 0.974 1.00 80.00 363 PRO A N 1
ATOM 2736 C CA . PRO A 1 363 ? 31.222 6.426 1.120 1.00 80.00 363 PRO A CA 1
ATOM 2737 C C . PRO A 1 363 ? 31.629 5.492 -0.024 1.00 80.00 363 PRO A C 1
ATOM 2739 O O . PRO A 1 363 ? 31.846 4.307 0.214 1.00 80.00 363 PRO A O 1
ATOM 2742 N N . CYS A 1 364 ? 31.672 5.987 -1.267 1.00 74.50 364 CYS A N 1
ATOM 2743 C CA . CYS A 1 364 ? 31.677 5.120 -2.457 1.00 74.50 364 CYS A CA 1
ATOM 2744 C C . CYS A 1 364 ? 32.735 5.448 -3.515 1.00 74.50 364 CYS A C 1
ATOM 2746 O O . CYS A 1 364 ? 32.835 4.720 -4.496 1.00 74.50 364 CYS A O 1
ATOM 2748 N N . ALA A 1 365 ? 33.532 6.501 -3.334 1.00 69.62 365 ALA A N 1
ATOM 2749 C CA . ALA A 1 365 ? 34.629 6.814 -4.250 1.00 69.62 365 ALA A CA 1
ATOM 2750 C C . ALA A 1 365 ? 35.885 7.239 -3.479 1.00 69.62 365 ALA A C 1
ATOM 2752 O O . ALA A 1 365 ? 35.748 7.888 -2.444 1.00 69.62 365 ALA A O 1
ATOM 2753 N N . PRO A 1 366 ? 37.084 6.931 -3.996 1.00 61.69 366 PRO A N 1
ATOM 2754 C CA . PRO A 1 366 ? 38.352 7.332 -3.388 1.00 61.69 366 PRO A CA 1
ATOM 2755 C C . PRO A 1 366 ? 38.737 8.799 -3.669 1.00 61.69 366 PRO A C 1
ATOM 2757 O O . PRO A 1 366 ? 39.786 9.243 -3.217 1.00 61.69 366 PRO A O 1
ATOM 2760 N N . SER A 1 367 ? 37.935 9.558 -4.434 1.00 62.12 367 SER A N 1
ATOM 2761 C CA . SER A 1 367 ? 38.218 10.961 -4.772 1.00 62.12 367 SER A CA 1
ATOM 2762 C C . SER A 1 367 ? 37.410 11.929 -3.885 1.00 62.12 367 SER A C 1
ATOM 2764 O O . SER A 1 367 ? 36.186 11.817 -3.857 1.00 62.12 367 SER A O 1
ATOM 2766 N N . PRO A 1 368 ? 38.048 12.897 -3.195 1.00 58.41 368 PRO A N 1
ATOM 2767 C CA . PRO A 1 368 ? 37.442 13.682 -2.113 1.00 58.41 368 PRO A CA 1
ATOM 2768 C C . PRO A 1 368 ? 36.748 14.984 -2.555 1.00 58.41 368 PRO A C 1
ATOM 2770 O O . PRO A 1 368 ? 36.542 15.870 -1.725 1.00 58.41 368 PRO A O 1
ATOM 2773 N N . ARG A 1 369 ? 36.395 15.169 -3.839 1.00 58.41 369 ARG A N 1
ATOM 2774 C CA . ARG A 1 369 ? 35.652 16.379 -4.254 1.00 58.41 369 ARG A CA 1
ATOM 2775 C C . ARG A 1 369 ? 34.261 16.367 -3.600 1.00 58.41 369 ARG A C 1
ATOM 2777 O O . ARG A 1 369 ? 33.340 15.764 -4.136 1.00 58.41 369 ARG A O 1
ATOM 2784 N N . GLY A 1 370 ? 34.135 17.025 -2.445 1.00 66.44 370 GLY A N 1
ATOM 2785 C CA . GLY A 1 370 ? 32.923 17.041 -1.618 1.00 66.44 370 GLY A CA 1
ATOM 2786 C C . GLY A 1 370 ? 32.940 16.081 -0.420 1.00 66.44 370 GLY A C 1
ATOM 2787 O O . GLY A 1 370 ? 31.881 15.591 -0.040 1.00 66.44 370 GLY A O 1
ATOM 2788 N N . ALA A 1 371 ? 34.111 15.782 0.157 1.00 77.00 371 ALA A N 1
ATOM 2789 C CA . ALA A 1 371 ? 34.219 14.967 1.368 1.00 77.00 371 ALA A CA 1
ATOM 2790 C C . ALA A 1 371 ? 33.405 15.554 2.542 1.00 77.00 371 ALA A C 1
ATOM 2792 O O . ALA A 1 371 ? 33.384 16.766 2.765 1.00 77.00 371 ALA A O 1
ATOM 2793 N N . LEU A 1 372 ? 32.709 14.684 3.280 1.00 83.81 372 LEU A N 1
ATOM 2794 C CA . LEU A 1 372 ? 31.819 15.069 4.371 1.00 83.81 372 LEU A CA 1
ATOM 2795 C C . LEU A 1 372 ? 32.598 15.180 5.685 1.00 83.81 372 LEU A C 1
ATOM 2797 O O . LEU A 1 372 ? 32.978 14.163 6.268 1.00 83.81 372 LEU A O 1
ATOM 2801 N N . THR A 1 373 ? 32.744 16.409 6.181 1.00 90.12 373 THR A N 1
ATOM 2802 C CA . THR A 1 373 ? 33.272 16.699 7.520 1.00 90.12 373 THR A CA 1
ATOM 2803 C C . THR A 1 373 ? 32.188 17.360 8.356 1.00 90.12 373 THR A C 1
ATOM 2805 O O . THR A 1 373 ? 31.738 18.469 8.063 1.00 90.12 373 THR A O 1
ATOM 2808 N N . TRP A 1 374 ? 31.704 16.646 9.372 1.00 92.50 374 TRP A N 1
ATOM 2809 C CA . TRP A 1 374 ? 30.523 17.050 10.133 1.00 92.50 374 TRP A CA 1
ATOM 2810 C C . TRP A 1 374 ? 30.494 16.424 11.528 1.00 92.50 374 TRP A C 1
ATOM 2812 O O . TRP A 1 374 ? 30.969 15.312 11.732 1.00 92.50 374 TRP A O 1
ATOM 2822 N N . THR A 1 375 ? 29.904 17.114 12.505 1.00 92.81 375 THR A N 1
ATOM 2823 C CA . THR A 1 375 ? 29.718 16.574 13.860 1.00 92.81 375 THR A CA 1
ATOM 2824 C C . THR A 1 375 ? 28.305 16.843 14.353 1.00 92.81 375 THR A C 1
ATOM 2826 O O . THR A 1 375 ? 27.729 17.887 14.039 1.00 92.81 375 THR A O 1
ATOM 2829 N N . CYS A 1 376 ? 27.749 15.920 15.139 1.00 91.75 376 CYS A N 1
ATOM 2830 C CA . CYS A 1 376 ? 26.442 16.103 15.762 1.00 91.75 376 CYS A CA 1
ATOM 2831 C C . CYS A 1 376 ? 26.462 15.773 17.257 1.00 91.75 376 CYS A C 1
ATOM 2833 O O . CYS A 1 376 ? 27.116 14.820 17.696 1.00 91.75 376 CYS A O 1
ATOM 2835 N N . SER A 1 377 ? 25.703 16.553 18.026 1.00 92.69 377 SER A N 1
ATOM 2836 C CA . SER A 1 377 ? 25.556 16.429 19.477 1.00 92.69 377 SER A CA 1
ATOM 2837 C C . SER A 1 377 ? 24.086 16.529 19.881 1.00 92.69 377 SER A C 1
ATOM 2839 O O . SER A 1 377 ? 23.312 17.210 19.209 1.00 92.69 377 SER A O 1
ATOM 2841 N N . GLY A 1 378 ? 23.732 15.886 20.993 1.00 87.38 378 GLY A N 1
ATOM 2842 C CA . GLY A 1 378 ? 22.398 15.951 21.587 1.00 87.38 378 GLY A CA 1
ATOM 2843 C C . GLY A 1 378 ? 21.353 15.068 20.900 1.00 87.38 378 GLY A C 1
ATOM 2844 O O . GLY A 1 378 ? 21.622 14.465 19.861 1.00 87.38 378 GLY A O 1
ATOM 2845 N N . PRO A 1 379 ? 20.143 14.960 21.470 1.00 84.50 379 PRO A N 1
ATOM 2846 C CA . PRO A 1 379 ? 19.071 14.164 20.893 1.00 84.50 379 PRO A CA 1
ATOM 2847 C C . PRO A 1 379 ? 18.628 14.790 19.565 1.00 84.50 379 PRO A C 1
ATOM 2849 O O . PRO A 1 379 ? 17.926 15.798 19.529 1.00 84.50 379 PRO A O 1
ATOM 2852 N N . VAL A 1 380 ? 19.046 14.183 18.456 1.00 85.25 380 VAL A N 1
ATOM 2853 C CA . VAL A 1 380 ? 18.807 14.702 17.108 1.00 85.25 380 VAL A CA 1
ATOM 2854 C C . VAL A 1 380 ? 18.188 13.632 16.218 1.00 85.25 380 VAL A C 1
ATOM 2856 O O . VAL A 1 380 ? 18.507 12.447 16.311 1.00 85.25 380 VAL A O 1
ATOM 2859 N N . ARG A 1 381 ? 17.285 14.059 15.332 1.00 86.31 381 ARG A N 1
ATOM 2860 C CA . ARG A 1 381 ? 16.765 13.239 14.235 1.00 86.31 381 ARG A CA 1
ATOM 2861 C C . ARG A 1 381 ? 17.365 13.752 12.937 1.00 86.31 381 ARG A C 1
ATOM 2863 O O . ARG A 1 381 ? 17.166 14.912 12.592 1.00 86.31 381 ARG A O 1
ATOM 2870 N N . ILE A 1 382 ? 18.098 12.889 12.244 1.00 87.69 382 ILE A N 1
ATOM 2871 C CA . ILE A 1 382 ? 18.816 13.232 11.016 1.00 87.69 382 ILE A CA 1
ATOM 2872 C C . ILE A 1 382 ? 18.190 12.433 9.876 1.00 87.69 382 ILE A C 1
ATOM 2874 O O . ILE A 1 382 ? 18.162 11.203 9.926 1.00 87.69 382 ILE A O 1
ATOM 2878 N N . GLY A 1 383 ? 17.669 13.129 8.867 1.00 88.94 383 GLY A N 1
ATOM 2879 C CA . GLY A 1 383 ? 17.258 12.520 7.604 1.00 88.94 383 GLY A CA 1
ATOM 2880 C C . GLY A 1 383 ? 18.450 12.451 6.655 1.00 88.94 383 GLY A C 1
ATOM 2881 O O . GLY A 1 383 ? 19.150 13.445 6.494 1.00 88.94 383 GLY A O 1
ATOM 2882 N N . LEU A 1 384 ? 18.692 11.289 6.046 1.00 86.06 384 LEU A N 1
ATOM 2883 C CA . LEU A 1 384 ? 19.717 11.123 5.017 1.00 86.06 384 LEU A CA 1
ATOM 2884 C C . LEU A 1 384 ? 19.043 10.950 3.656 1.00 86.06 384 LEU A C 1
ATOM 2886 O O . LEU A 1 384 ? 18.458 9.903 3.372 1.00 86.06 384 LEU A O 1
ATOM 2890 N N . GLU A 1 385 ? 19.151 11.971 2.815 1.00 80.94 385 GLU A N 1
ATOM 2891 C CA . GLU A 1 385 ? 18.533 12.014 1.491 1.00 80.94 385 GLU A CA 1
ATOM 2892 C C . GLU A 1 385 ? 19.581 11.886 0.377 1.00 80.94 385 GLU A C 1
ATOM 2894 O O . GLU A 1 385 ? 20.784 12.035 0.586 1.00 80.94 385 GLU A O 1
ATOM 2899 N N . GLY A 1 386 ? 19.132 11.525 -0.824 1.00 78.44 386 GLY A N 1
ATOM 2900 C CA . GLY A 1 386 ? 19.994 11.414 -2.000 1.00 78.44 386 GLY A CA 1
ATOM 2901 C C . GLY A 1 386 ? 19.489 10.381 -2.996 1.00 78.44 386 GLY A C 1
ATOM 2902 O O . GLY A 1 386 ? 18.629 9.558 -2.671 1.00 78.44 386 GLY A O 1
ATOM 2903 N N . ARG A 1 387 ? 20.061 10.384 -4.200 1.00 75.94 387 ARG A N 1
ATOM 2904 C CA . ARG A 1 387 ? 19.725 9.423 -5.261 1.00 75.94 387 ARG A CA 1
ATOM 2905 C C . ARG A 1 387 ? 20.068 7.991 -4.865 1.00 75.94 387 ARG A C 1
ATOM 2907 O O . ARG A 1 387 ? 20.930 7.746 -4.010 1.00 75.94 387 ARG A O 1
ATOM 2914 N N . ASN A 1 388 ? 19.400 7.020 -5.471 1.00 74.69 388 ASN A N 1
ATOM 2915 C CA . ASN A 1 388 ? 19.856 5.635 -5.370 1.00 74.69 388 ASN A CA 1
ATOM 2916 C C . ASN A 1 388 ? 21.308 5.510 -5.866 1.00 74.69 388 ASN A C 1
ATOM 2918 O O . ASN A 1 388 ? 21.730 6.219 -6.771 1.00 74.69 388 ASN A O 1
ATOM 2922 N N . GLY A 1 389 ? 22.108 4.679 -5.195 1.00 71.06 389 GLY A N 1
ATOM 2923 C CA . GLY A 1 389 ? 23.540 4.551 -5.493 1.00 71.06 389 GLY A CA 1
ATOM 2924 C C . GLY A 1 389 ? 24.446 5.646 -4.908 1.00 71.06 389 GLY A C 1
ATOM 2925 O O . GLY A 1 389 ? 25.658 5.485 -4.950 1.00 71.06 389 GLY A O 1
ATOM 2926 N N . SER A 1 390 ? 23.917 6.694 -4.257 1.00 76.50 390 SER A N 1
ATOM 2927 C CA . SER A 1 390 ? 24.743 7.768 -3.661 1.00 76.50 390 SER A CA 1
ATOM 2928 C C . SER A 1 390 ? 25.568 7.358 -2.426 1.00 76.50 390 SER A C 1
ATOM 2930 O O . SER A 1 390 ? 26.253 8.185 -1.834 1.00 76.50 390 SER A O 1
ATOM 2932 N N . GLY A 1 391 ? 25.483 6.097 -1.990 1.00 79.00 391 GLY A N 1
ATOM 2933 C CA . GLY A 1 391 ? 26.260 5.579 -0.861 1.00 79.00 391 GLY A CA 1
ATOM 2934 C C . GLY A 1 391 ? 25.605 5.672 0.519 1.00 79.00 391 GLY A C 1
ATOM 2935 O O . GLY A 1 391 ? 26.253 5.336 1.507 1.00 79.00 391 GLY A O 1
ATOM 2936 N N . LYS A 1 392 ? 24.317 6.036 0.617 1.00 86.62 392 LYS A N 1
ATOM 2937 C CA . LYS A 1 392 ? 23.582 6.145 1.900 1.00 86.62 392 LYS A CA 1
ATOM 2938 C C . LYS A 1 392 ? 23.700 4.897 2.782 1.00 86.62 392 LYS A C 1
ATOM 2940 O O . LYS A 1 392 ? 24.097 4.980 3.940 1.00 86.62 392 LYS A O 1
ATOM 2945 N N . SER A 1 393 ? 23.416 3.720 2.223 1.00 82.06 393 SER A N 1
ATOM 2946 C CA . SER A 1 393 ? 23.500 2.447 2.954 1.00 82.06 393 SER A CA 1
ATOM 2947 C C . SER A 1 393 ? 24.935 2.078 3.334 1.00 82.06 393 SER A C 1
ATOM 2949 O O . SER A 1 393 ? 25.153 1.350 4.297 1.00 82.06 393 SER A O 1
ATOM 2951 N N . THR A 1 394 ? 25.931 2.554 2.585 1.00 85.81 394 THR A N 1
ATOM 2952 C CA . THR A 1 394 ? 27.348 2.370 2.925 1.00 85.81 394 THR A CA 1
ATOM 2953 C C . THR A 1 394 ? 27.738 3.270 4.092 1.00 85.81 394 THR A C 1
ATOM 2955 O O . THR A 1 394 ? 28.352 2.787 5.037 1.00 85.81 394 THR A O 1
ATOM 2958 N N . LEU A 1 395 ? 27.280 4.525 4.098 1.00 88.44 395 LEU A N 1
ATOM 2959 C CA . LEU A 1 395 ? 27.482 5.450 5.212 1.00 88.44 395 LEU A CA 1
ATOM 2960 C C . LEU A 1 395 ? 26.842 4.938 6.513 1.00 88.44 395 LEU A C 1
ATOM 2962 O O . LEU A 1 395 ? 27.502 4.907 7.546 1.00 88.44 395 LEU A O 1
ATOM 2966 N N . LEU A 1 396 ? 25.588 4.473 6.464 1.00 90.06 396 LEU A N 1
ATOM 2967 C CA . LEU A 1 396 ? 24.897 3.919 7.640 1.00 90.06 396 LEU A CA 1
ATOM 2968 C C . LEU A 1 396 ? 25.582 2.663 8.192 1.00 90.06 396 LEU A C 1
ATOM 2970 O O . LEU A 1 396 ? 25.660 2.482 9.407 1.00 90.06 396 LEU A O 1
ATOM 2974 N N . ARG A 1 397 ? 26.104 1.805 7.308 1.00 86.81 397 ARG A N 1
ATOM 2975 C CA . ARG A 1 397 ? 26.892 0.635 7.707 1.00 86.81 397 ARG A CA 1
ATOM 2976 C C . ARG A 1 397 ? 28.203 1.038 8.376 1.00 86.81 397 ARG A C 1
ATOM 2978 O O . ARG A 1 397 ? 28.511 0.490 9.429 1.00 86.81 397 ARG A O 1
ATOM 2985 N N . ALA A 1 398 ? 28.912 2.024 7.829 1.00 88.94 398 ALA A N 1
ATOM 2986 C CA . ALA A 1 398 ? 30.137 2.550 8.426 1.00 88.94 398 ALA A CA 1
ATOM 2987 C C . ALA A 1 398 ? 29.887 3.176 9.809 1.00 88.94 398 ALA A C 1
ATOM 2989 O O . ALA A 1 398 ? 30.616 2.872 10.748 1.00 88.94 398 ALA A O 1
ATOM 2990 N N . ILE A 1 399 ? 28.814 3.964 9.975 1.00 90.88 399 ILE A N 1
ATOM 2991 C CA . ILE A 1 399 ? 28.395 4.513 11.283 1.00 90.88 399 ILE A CA 1
ATOM 2992 C C . ILE A 1 399 ? 28.158 3.391 12.303 1.00 90.88 399 ILE A C 1
ATOM 2994 O O . ILE A 1 399 ? 28.522 3.515 13.468 1.00 90.88 399 ILE A O 1
ATOM 2998 N N . ALA A 1 400 ? 27.557 2.285 11.862 1.00 88.25 400 ALA A N 1
ATOM 2999 C CA . ALA A 1 400 ? 27.320 1.116 12.698 1.00 88.25 400 ALA A CA 1
ATOM 3000 C C . ALA A 1 400 ? 28.571 0.239 12.908 1.00 88.25 400 ALA A C 1
ATOM 3002 O O . ALA A 1 400 ? 28.448 -0.815 13.526 1.00 88.25 400 ALA A O 1
ATOM 3003 N N . GLY A 1 401 ? 29.738 0.602 12.362 1.00 85.56 401 GLY A N 1
ATOM 3004 C CA . GLY A 1 401 ? 30.976 -0.183 12.443 1.00 85.56 401 GLY A CA 1
ATOM 3005 C C . GLY A 1 401 ? 31.038 -1.404 11.512 1.00 85.56 401 GLY A C 1
ATOM 3006 O O . GLY A 1 401 ? 31.915 -2.250 11.658 1.00 85.56 401 GLY A O 1
ATOM 3007 N N . HIS A 1 402 ? 30.121 -1.522 10.549 1.00 82.38 402 HIS A N 1
ATOM 3008 C CA . HIS A 1 402 ? 30.000 -2.673 9.650 1.00 82.38 402 HIS A CA 1
ATOM 3009 C C . HIS A 1 402 ? 30.600 -2.381 8.265 1.00 82.38 402 HIS A C 1
ATOM 3011 O O . HIS A 1 402 ? 29.880 -2.234 7.277 1.00 82.38 402 HIS A O 1
ATOM 3017 N N . GLY A 1 403 ? 31.929 -2.347 8.183 1.00 79.44 403 GLY A N 1
ATOM 3018 C CA . GLY A 1 403 ? 32.676 -2.243 6.924 1.00 79.44 403 GLY A CA 1
ATOM 3019 C C . GLY A 1 403 ? 33.305 -0.866 6.672 1.00 79.44 403 GLY A C 1
ATOM 3020 O O . GLY A 1 403 ? 32.870 0.130 7.253 1.00 79.44 403 GLY A O 1
ATOM 3021 N N . PRO A 1 404 ? 34.352 -0.809 5.830 1.00 81.50 404 PRO A N 1
ATOM 3022 C CA . PRO A 1 404 ? 35.134 0.402 5.625 1.00 81.50 404 PRO A CA 1
ATOM 3023 C C . PRO A 1 404 ? 34.414 1.414 4.726 1.00 81.50 404 PRO A C 1
ATOM 3025 O O . PRO A 1 404 ? 33.639 1.052 3.837 1.00 81.50 404 PRO A O 1
ATOM 3028 N N . LEU A 1 405 ? 34.722 2.693 4.939 1.00 84.56 405 LEU A N 1
ATOM 3029 C CA . LEU A 1 405 ? 34.458 3.758 3.973 1.00 84.56 405 LEU A CA 1
ATOM 3030 C C . LEU A 1 405 ? 35.486 3.687 2.837 1.00 84.56 405 LEU A C 1
ATOM 3032 O O . LEU A 1 405 ? 36.592 3.185 3.027 1.00 84.56 405 LEU A O 1
ATOM 3036 N N . ALA A 1 406 ? 35.139 4.216 1.661 1.00 83.88 406 ALA A N 1
ATOM 3037 C CA . ALA A 1 406 ? 36.110 4.360 0.576 1.00 83.88 406 ALA A CA 1
ATOM 3038 C C . ALA A 1 406 ? 37.184 5.417 0.905 1.00 83.88 406 ALA A C 1
ATOM 3040 O O . ALA A 1 406 ? 38.322 5.285 0.460 1.00 83.88 406 ALA A O 1
ATOM 3041 N N . HIS A 1 407 ? 36.825 6.447 1.679 1.00 84.88 407 HIS A N 1
ATOM 3042 C CA . HIS A 1 407 ? 37.727 7.478 2.192 1.00 84.88 407 HIS A CA 1
ATOM 3043 C C . HIS A 1 407 ? 37.182 8.087 3.496 1.00 84.88 407 HIS A C 1
ATOM 3045 O O . HIS A 1 407 ? 35.962 8.158 3.685 1.00 84.88 407 HIS A O 1
ATOM 3051 N N . GLY A 1 408 ? 38.086 8.574 4.348 1.00 86.62 408 GLY A N 1
ATOM 3052 C CA . GLY A 1 408 ? 37.765 9.262 5.599 1.00 86.62 408 GLY A CA 1
ATOM 3053 C C . GLY A 1 408 ? 37.373 8.330 6.741 1.00 86.62 408 GLY A C 1
ATOM 3054 O O . GLY A 1 408 ? 37.366 7.102 6.604 1.00 86.62 408 GLY A O 1
ATOM 3055 N N . GLN A 1 409 ? 37.034 8.930 7.880 1.00 89.69 409 GLN A N 1
ATOM 3056 C CA . GLN A 1 409 ? 36.689 8.208 9.100 1.00 89.69 409 GLN A CA 1
ATOM 3057 C C . GLN A 1 409 ? 35.370 8.701 9.691 1.00 89.69 409 GLN A C 1
ATOM 3059 O O . GLN A 1 409 ? 35.060 9.892 9.703 1.00 89.69 409 GLN A O 1
ATOM 3064 N N . VAL A 1 410 ? 34.592 7.755 10.215 1.00 92.06 410 VAL A N 1
ATOM 3065 C CA . VAL A 1 410 ? 33.418 8.038 11.035 1.00 92.06 410 VAL A CA 1
ATOM 3066 C C . VAL A 1 410 ? 33.632 7.495 12.441 1.00 92.06 410 VAL A C 1
ATOM 3068 O O . VAL A 1 410 ? 34.022 6.342 12.619 1.00 92.06 410 VAL A O 1
ATOM 3071 N N . THR A 1 411 ? 33.353 8.328 13.436 1.00 92.69 411 THR A N 1
ATOM 3072 C CA . THR A 1 411 ? 33.469 7.984 14.852 1.00 92.69 411 THR A CA 1
ATOM 3073 C C . THR A 1 411 ? 32.109 8.151 15.515 1.00 92.69 411 THR A C 1
ATOM 3075 O O . THR A 1 411 ? 31.574 9.260 15.595 1.00 92.69 411 THR A O 1
ATOM 3078 N N . ALA A 1 412 ? 31.548 7.039 15.993 1.00 92.19 412 ALA A N 1
ATOM 3079 C CA . ALA A 1 412 ? 30.366 7.039 16.840 1.00 92.19 412 ALA A CA 1
ATOM 3080 C C . ALA A 1 412 ? 30.774 7.109 18.311 1.00 92.19 412 ALA A C 1
ATOM 3082 O O . ALA A 1 412 ? 31.536 6.284 18.808 1.00 92.19 412 ALA A O 1
ATOM 3083 N N . HIS A 1 413 ? 30.258 8.111 19.013 1.00 91.12 413 HIS A N 1
ATOM 3084 C CA . HIS A 1 413 ? 30.627 8.423 20.394 1.00 91.12 413 HIS A CA 1
ATOM 3085 C C . HIS A 1 413 ? 29.665 7.817 21.422 1.00 91.12 413 HIS A C 1
ATOM 3087 O O . HIS A 1 413 ? 29.876 7.977 22.625 1.00 91.12 413 HIS A O 1
ATOM 3093 N N . VAL A 1 414 ? 28.598 7.161 20.961 1.00 88.88 414 VAL A N 1
ATOM 3094 C CA . VAL A 1 414 ? 27.547 6.520 21.764 1.00 88.88 414 VAL A CA 1
ATOM 3095 C C . VAL A 1 414 ? 27.214 5.140 21.179 1.00 88.88 414 VAL A C 1
ATOM 3097 O O . VAL A 1 414 ? 27.523 4.904 20.009 1.00 88.88 414 VAL A O 1
ATOM 3100 N N . PRO A 1 415 ? 26.576 4.230 21.941 1.00 87.25 415 PRO A N 1
ATOM 3101 C CA . PRO A 1 415 ? 26.142 2.942 21.408 1.00 87.25 415 PRO A CA 1
ATOM 3102 C C . PRO A 1 415 ? 25.229 3.109 20.188 1.00 87.25 415 PRO A C 1
ATOM 3104 O O . PRO A 1 415 ? 24.229 3.824 20.242 1.00 87.25 415 PRO A O 1
ATOM 3107 N N . VAL A 1 416 ? 25.568 2.428 19.092 1.00 86.19 416 VAL A N 1
ATOM 3108 C CA . VAL A 1 416 ? 24.810 2.471 17.837 1.00 86.19 416 VAL A CA 1
ATOM 3109 C C . VAL A 1 416 ? 24.046 1.168 17.660 1.00 86.19 416 VAL A C 1
ATOM 3111 O O . VAL A 1 416 ? 24.617 0.083 17.733 1.00 86.19 416 VAL A O 1
ATOM 3114 N N . GLN A 1 417 ? 22.751 1.278 17.371 1.00 82.75 417 GLN A N 1
ATOM 3115 C CA . GLN A 1 417 ? 21.948 0.170 16.863 1.00 82.75 417 GLN A CA 1
ATOM 3116 C C . GLN A 1 417 ? 21.515 0.486 15.433 1.00 82.75 417 GLN A C 1
ATOM 3118 O O . GLN A 1 417 ? 21.109 1.607 15.134 1.00 82.75 417 GLN A O 1
ATOM 3123 N N . SER A 1 418 ? 21.622 -0.501 14.545 1.00 82.31 418 SER A N 1
ATOM 3124 C CA . SER A 1 418 ? 21.292 -0.359 13.127 1.00 82.31 418 SER A CA 1
ATOM 3125 C C . SER A 1 418 ? 20.144 -1.287 12.756 1.00 82.31 418 SER A C 1
ATOM 3127 O O . SER A 1 418 ? 20.150 -2.466 13.110 1.00 82.31 418 SER A O 1
ATOM 3129 N N . LEU A 1 419 ? 19.172 -0.746 12.024 1.00 79.00 419 LEU A N 1
ATOM 3130 C CA . LEU A 1 419 ? 18.142 -1.516 11.343 1.00 79.00 419 LEU A CA 1
ATOM 3131 C C . LEU A 1 419 ? 18.484 -1.520 9.852 1.00 79.00 419 LEU A C 1
ATOM 3133 O O . LEU A 1 419 ? 18.445 -0.475 9.201 1.00 79.00 419 LEU A O 1
ATOM 3137 N N . ASP A 1 420 ? 18.845 -2.678 9.310 1.00 72.56 420 ASP A N 1
ATOM 3138 C CA . ASP A 1 420 ? 19.205 -2.795 7.903 1.00 72.56 420 ASP A CA 1
ATOM 3139 C C . ASP A 1 420 ? 17.970 -3.009 7.014 1.00 72.56 420 ASP A C 1
ATOM 3141 O O . ASP A 1 420 ? 16.970 -3.603 7.416 1.00 72.56 420 ASP A O 1
ATOM 3145 N N . GLN A 1 421 ? 18.058 -2.569 5.757 1.00 66.00 421 GLN A N 1
ATOM 3146 C CA . GLN A 1 421 ? 16.961 -2.669 4.785 1.00 66.00 421 GLN A CA 1
ATOM 3147 C C . GLN A 1 421 ? 16.512 -4.119 4.524 1.00 66.00 421 GLN A C 1
ATOM 3149 O O . GLN A 1 421 ? 15.370 -4.361 4.134 1.00 66.00 421 GLN A O 1
ATOM 3154 N N . HIS A 1 422 ? 17.404 -5.092 4.720 1.00 63.16 422 HIS A N 1
ATOM 3155 C CA . HIS A 1 422 ? 17.117 -6.508 4.498 1.00 63.16 422 HIS A CA 1
ATOM 3156 C C . HIS A 1 422 ? 16.707 -7.251 5.769 1.00 63.16 422 HIS A C 1
ATOM 3158 O O . HIS A 1 422 ? 16.415 -8.451 5.689 1.00 63.16 422 HIS A O 1
ATOM 3164 N N . LEU A 1 423 ? 16.671 -6.557 6.913 1.00 67.88 423 LEU A N 1
ATOM 3165 C CA . LEU A 1 423 ? 16.411 -7.128 8.230 1.00 67.88 423 LEU A CA 1
ATOM 3166 C C . LEU A 1 423 ? 17.261 -8.388 8.469 1.00 67.88 423 LEU A C 1
ATOM 3168 O O . LEU A 1 423 ? 16.782 -9.410 8.977 1.00 67.88 423 LEU A O 1
ATOM 3172 N N . ALA A 1 424 ? 18.523 -8.349 8.032 1.00 65.50 424 ALA A N 1
ATOM 3173 C CA . ALA A 1 424 ? 19.430 -9.487 8.026 1.00 65.50 424 ALA A CA 1
ATOM 3174 C C . ALA A 1 424 ? 19.668 -10.035 9.439 1.00 65.50 424 ALA A C 1
ATOM 3176 O O . ALA A 1 424 ? 19.852 -11.245 9.588 1.00 65.50 424 ALA A O 1
ATOM 3177 N N . ALA A 1 425 ? 19.575 -9.175 10.457 1.00 66.12 425 ALA A N 1
ATOM 3178 C CA . ALA A 1 425 ? 19.721 -9.526 11.867 1.00 66.12 425 ALA A CA 1
ATOM 3179 C C . ALA A 1 425 ? 18.535 -10.326 12.450 1.00 66.12 425 ALA A C 1
ATOM 3181 O O . ALA A 1 425 ? 18.673 -10.917 13.523 1.00 66.12 425 ALA A O 1
ATOM 3182 N N . LEU A 1 426 ? 17.381 -10.382 11.768 1.00 69.56 426 LEU A N 1
ATOM 3183 C CA . LEU A 1 426 ? 16.219 -11.134 12.253 1.00 69.56 426 LEU A CA 1
ATOM 3184 C C . LEU A 1 426 ? 16.331 -12.626 11.892 1.00 69.56 426 LEU A C 1
ATOM 3186 O O . LEU A 1 426 ? 16.426 -12.957 10.697 1.00 69.56 426 LEU A O 1
ATOM 3190 N N . PRO A 1 427 ? 16.277 -13.543 12.879 1.00 69.62 427 PRO A N 1
ATOM 3191 C CA . PRO A 1 427 ? 16.356 -14.974 12.626 1.00 69.62 427 PRO A CA 1
ATOM 3192 C C . PRO A 1 427 ? 15.110 -15.468 11.890 1.00 69.62 427 PRO A C 1
ATOM 3194 O O . PRO A 1 427 ? 13.977 -15.116 12.204 1.00 69.62 427 PRO A O 1
ATOM 3197 N N . ALA A 1 428 ? 15.310 -16.319 10.885 1.00 63.59 428 ALA A N 1
ATOM 3198 C CA . ALA A 1 428 ? 14.211 -16.807 10.053 1.00 63.59 428 ALA A CA 1
ATOM 3199 C C . ALA A 1 428 ? 13.329 -17.863 10.749 1.00 63.59 428 ALA A C 1
ATOM 3201 O O . ALA A 1 428 ? 12.181 -18.046 10.346 1.00 63.59 428 ALA A O 1
ATOM 3202 N N . ALA A 1 429 ? 13.874 -18.575 11.741 1.00 72.19 429 ALA A N 1
ATOM 3203 C CA . ALA A 1 429 ? 13.269 -19.772 12.329 1.00 72.19 429 ALA A CA 1
ATOM 3204 C C . ALA A 1 429 ? 12.669 -19.560 13.729 1.00 72.19 429 ALA A C 1
ATOM 3206 O O . ALA A 1 429 ? 11.850 -20.366 14.153 1.00 72.19 429 ALA A O 1
ATOM 3207 N N . THR A 1 430 ? 13.047 -18.492 14.431 1.00 77.69 430 THR A N 1
ATOM 3208 C CA . THR A 1 430 ? 12.579 -18.218 15.797 1.00 77.69 430 THR A CA 1
ATOM 3209 C C . THR A 1 430 ? 11.253 -17.450 15.762 1.00 77.69 430 THR A C 1
ATOM 3211 O O . THR A 1 430 ? 11.131 -16.525 14.955 1.00 77.69 430 THR A O 1
ATOM 3214 N N . PRO A 1 431 ? 10.257 -17.781 16.600 1.00 80.50 431 PRO A N 1
ATOM 3215 C CA . PRO A 1 431 ? 9.059 -16.962 16.773 1.00 80.50 431 PRO A CA 1
ATOM 3216 C C . PRO A 1 431 ? 9.381 -15.535 17.231 1.00 80.50 431 PRO A C 1
ATOM 3218 O O . PRO A 1 431 ? 10.449 -15.262 17.789 1.00 80.50 431 PRO A O 1
ATOM 3221 N N . ALA A 1 432 ? 8.463 -14.603 16.967 1.00 79.94 432 ALA A N 1
ATOM 3222 C CA . ALA A 1 432 ? 8.702 -13.195 17.265 1.00 79.94 432 ALA A CA 1
ATOM 3223 C C . ALA A 1 432 ? 8.726 -12.901 18.764 1.00 79.94 432 ALA A C 1
ATOM 3225 O O . ALA A 1 432 ? 9.572 -12.137 19.232 1.00 79.94 432 ALA A O 1
ATOM 3226 N N . LEU A 1 433 ? 7.830 -13.554 19.504 1.00 82.69 433 LEU A N 1
ATOM 3227 C CA . LEU A 1 433 ? 7.759 -13.467 20.955 1.00 82.69 433 LEU A CA 1
ATOM 3228 C C . LEU A 1 433 ? 9.054 -13.975 21.596 1.00 82.69 433 LEU A C 1
ATOM 3230 O O . LEU A 1 433 ? 9.665 -13.248 22.369 1.00 82.69 433 LEU A O 1
ATOM 3234 N N . ASP A 1 434 ? 9.509 -15.165 21.205 1.00 83.44 434 ASP A N 1
ATOM 3235 C CA . ASP A 1 434 ? 10.684 -15.818 21.795 1.00 83.44 434 ASP A CA 1
ATOM 3236 C C . ASP A 1 434 ? 11.971 -15.036 21.524 1.00 83.44 434 ASP A C 1
ATOM 3238 O O . ASP A 1 434 ? 12.805 -14.849 22.412 1.00 83.44 434 ASP A O 1
ATOM 3242 N N . TRP A 1 435 ? 12.130 -14.523 20.300 1.00 84.75 435 TRP A N 1
ATOM 3243 C CA . TRP A 1 435 ? 13.292 -13.707 19.966 1.00 84.75 435 TRP A CA 1
ATOM 3244 C C . TRP A 1 435 ? 13.305 -12.393 20.751 1.00 84.75 435 TRP A C 1
ATOM 3246 O O . TRP A 1 435 ? 14.348 -12.029 21.295 1.00 84.75 435 TRP A O 1
ATOM 3256 N N . LEU A 1 436 ? 12.164 -11.705 20.870 1.00 83.50 436 LEU A N 1
ATOM 3257 C CA . LEU A 1 436 ? 12.084 -10.488 21.680 1.00 83.50 436 LEU A CA 1
ATOM 3258 C C . LEU A 1 436 ? 12.286 -10.779 23.168 1.00 83.50 436 LEU A C 1
ATOM 3260 O O . LEU A 1 436 ? 13.007 -10.030 23.815 1.00 83.50 436 LEU A O 1
ATOM 3264 N N . GLN A 1 437 ? 11.748 -11.881 23.693 1.00 85.25 437 GLN A N 1
ATOM 3265 C CA . GLN A 1 437 ? 11.970 -12.295 25.081 1.00 85.25 437 GLN A CA 1
ATOM 3266 C C . GLN A 1 437 ? 13.456 -12.541 25.362 1.00 85.25 437 GLN A C 1
ATOM 3268 O O . GLN A 1 437 ? 13.961 -12.109 26.393 1.00 85.25 437 GLN A O 1
ATOM 3273 N N . SER A 1 438 ? 14.186 -13.155 24.423 1.00 85.69 438 SER A N 1
ATOM 3274 C CA . SER A 1 438 ? 15.638 -13.359 24.562 1.00 85.69 438 SER A CA 1
ATOM 3275 C C . SER A 1 438 ? 16.447 -12.055 24.571 1.00 85.69 438 SER A C 1
ATOM 3277 O O . SER A 1 438 ? 17.553 -12.011 25.103 1.00 85.69 438 SER A O 1
ATOM 3279 N N . ARG A 1 439 ? 15.908 -10.986 23.970 1.00 81.88 439 ARG A N 1
ATOM 3280 C CA . ARG A 1 439 ? 16.542 -9.661 23.874 1.00 81.88 439 ARG A CA 1
ATOM 3281 C C . ARG A 1 439 ? 16.066 -8.685 24.946 1.00 81.88 439 ARG A C 1
ATOM 3283 O O . ARG A 1 439 ? 16.734 -7.683 25.175 1.00 81.88 439 ARG A O 1
ATOM 3290 N N . MET A 1 440 ? 14.921 -8.958 25.562 1.00 82.44 440 MET A N 1
ATOM 3291 C CA . MET A 1 440 ? 14.264 -8.120 26.562 1.00 82.44 440 MET A CA 1
ATOM 3292 C C . MET A 1 440 ? 13.878 -8.973 27.783 1.00 82.44 440 MET A C 1
ATOM 3294 O O . MET A 1 440 ? 12.688 -9.092 28.082 1.00 82.44 440 MET A O 1
ATOM 3298 N N . PRO A 1 441 ? 14.855 -9.593 28.475 1.00 82.81 441 PRO A N 1
ATOM 3299 C CA . PRO A 1 441 ? 14.577 -10.528 29.567 1.00 82.81 441 PRO A CA 1
ATOM 3300 C C . PRO A 1 441 ? 13.804 -9.879 30.724 1.00 82.81 441 PRO A C 1
ATOM 3302 O O . PRO A 1 441 ? 13.014 -10.553 31.379 1.00 82.81 441 PRO A O 1
ATOM 3305 N N . ASP A 1 442 ? 13.967 -8.568 30.917 1.00 83.00 442 ASP A N 1
ATOM 3306 C CA . ASP A 1 442 ? 13.327 -7.798 31.990 1.00 83.00 442 ASP A CA 1
ATOM 3307 C C . ASP A 1 442 ? 11.834 -7.520 31.744 1.00 83.00 442 ASP A C 1
ATOM 3309 O O . ASP A 1 442 ? 11.126 -7.047 32.635 1.00 83.00 442 ASP A O 1
ATOM 3313 N N . ILE A 1 443 ? 11.325 -7.793 30.536 1.00 81.88 443 ILE A N 1
ATOM 3314 C CA . ILE A 1 443 ? 9.917 -7.582 30.197 1.00 81.88 443 ILE A CA 1
ATOM 3315 C C . ILE A 1 443 ? 9.174 -8.917 30.274 1.00 81.88 443 ILE A C 1
ATOM 3317 O O . ILE A 1 443 ? 9.555 -9.870 29.589 1.00 81.88 443 ILE A O 1
ATOM 3321 N N . PRO A 1 444 ? 8.070 -9.001 31.040 1.00 85.56 444 PRO A N 1
ATOM 3322 C CA . PRO A 1 444 ? 7.252 -10.204 31.074 1.00 85.56 444 PRO A CA 1
ATOM 3323 C C . PRO A 1 444 ? 6.735 -10.575 29.672 1.00 85.56 444 PRO A C 1
ATOM 3325 O O . PRO A 1 444 ? 6.325 -9.676 28.925 1.00 85.56 444 PRO A O 1
ATOM 3328 N N . PRO A 1 445 ? 6.616 -11.873 29.334 1.00 82.75 445 PRO A N 1
ATOM 3329 C CA . PRO A 1 445 ? 6.122 -12.319 28.028 1.00 82.75 445 PRO A CA 1
ATOM 3330 C C . PRO A 1 445 ? 4.766 -11.720 27.641 1.00 82.75 445 PRO A C 1
ATOM 3332 O O . PRO A 1 445 ? 4.542 -11.363 26.486 1.00 82.75 445 PRO A O 1
ATOM 3335 N N . ALA A 1 446 ? 3.867 -11.529 28.614 1.00 79.62 446 ALA A N 1
ATOM 3336 C CA . ALA A 1 446 ? 2.577 -10.872 28.400 1.00 79.62 446 ALA A CA 1
ATOM 3337 C C . ALA A 1 446 ? 2.724 -9.406 27.942 1.00 79.62 446 ALA A C 1
ATOM 3339 O O . ALA A 1 446 ? 1.964 -8.934 27.093 1.00 79.62 446 ALA A O 1
ATOM 3340 N N . GLY A 1 447 ? 3.730 -8.693 28.457 1.00 79.94 447 GLY A N 1
ATOM 3341 C CA . GLY A 1 447 ? 4.061 -7.331 28.044 1.00 79.94 447 GLY A CA 1
ATOM 3342 C C . GLY A 1 447 ? 4.588 -7.278 26.610 1.00 79.94 447 GLY A C 1
ATOM 3343 O O . GLY A 1 447 ? 4.139 -6.444 25.821 1.00 79.94 447 GLY A O 1
ATOM 3344 N N . ILE A 1 448 ? 5.469 -8.210 26.232 1.00 80.06 448 ILE A N 1
ATOM 3345 C CA . ILE A 1 448 ? 5.968 -8.327 24.851 1.00 80.06 448 ILE A CA 1
ATOM 3346 C C . ILE A 1 448 ? 4.832 -8.706 23.892 1.00 80.06 448 ILE A C 1
ATOM 3348 O O . ILE A 1 448 ? 4.682 -8.082 22.842 1.00 80.06 448 ILE A O 1
ATOM 3352 N N . ALA A 1 449 ? 3.983 -9.666 24.263 1.00 78.38 449 ALA A N 1
ATOM 3353 C CA . ALA A 1 449 ? 2.829 -10.075 23.465 1.00 78.38 449 ALA A CA 1
ATOM 3354 C C . ALA A 1 449 ? 1.836 -8.922 23.245 1.00 78.38 449 ALA A C 1
ATOM 3356 O O . ALA A 1 449 ? 1.322 -8.757 22.140 1.00 78.38 449 ALA A O 1
ATOM 3357 N N . THR A 1 450 ? 1.611 -8.091 24.265 1.00 76.31 450 THR A N 1
ATOM 3358 C CA . THR A 1 450 ? 0.770 -6.889 24.155 1.00 76.31 450 THR A CA 1
ATOM 3359 C C . THR A 1 450 ? 1.376 -5.885 23.173 1.00 76.31 450 THR A C 1
ATOM 3361 O O . THR A 1 450 ? 0.680 -5.392 22.287 1.00 76.31 450 THR A O 1
ATOM 3364 N N . ARG A 1 451 ? 2.690 -5.633 23.259 1.00 75.25 451 ARG A N 1
ATOM 3365 C CA . ARG A 1 451 ? 3.405 -4.757 22.315 1.00 75.25 451 ARG A CA 1
ATOM 3366 C C . ARG A 1 451 ? 3.335 -5.286 20.879 1.00 75.25 451 ARG A C 1
ATOM 3368 O O . ARG A 1 451 ? 3.046 -4.522 19.964 1.00 75.25 451 ARG A O 1
ATOM 3375 N N . LEU A 1 452 ? 3.529 -6.589 20.682 1.00 74.62 452 LEU A N 1
ATOM 3376 C CA . LEU A 1 452 ? 3.397 -7.236 19.373 1.00 74.62 452 LEU A CA 1
ATOM 3377 C C . LEU A 1 452 ? 1.966 -7.166 18.829 1.00 74.62 452 LEU A C 1
ATOM 3379 O O . LEU A 1 452 ? 1.778 -6.892 17.644 1.00 74.62 452 LEU A O 1
ATOM 3383 N N . ALA A 1 453 ? 0.953 -7.354 19.676 1.00 69.00 453 ALA A N 1
ATOM 3384 C CA . ALA A 1 453 ? -0.445 -7.233 19.272 1.00 69.00 453 ALA A CA 1
ATOM 3385 C C . ALA A 1 453 ? -0.762 -5.823 18.760 1.00 69.00 453 ALA A C 1
ATOM 3387 O O . ALA A 1 453 ? -1.401 -5.680 17.719 1.00 69.00 453 ALA A O 1
ATOM 3388 N N . LEU A 1 454 ? -0.240 -4.796 19.432 1.00 66.50 454 LEU A N 1
ATOM 3389 C CA . LEU A 1 454 ? -0.385 -3.408 19.003 1.00 66.50 454 LEU A CA 1
ATOM 3390 C C . LEU A 1 454 ? 0.397 -3.083 17.711 1.00 66.50 454 LEU A C 1
ATOM 3392 O O . LEU A 1 454 ? 0.040 -2.149 17.002 1.00 66.50 454 LEU A O 1
ATOM 3396 N N . LEU A 1 455 ? 1.418 -3.876 17.361 1.00 65.19 455 LEU A N 1
ATOM 3397 C CA . LEU A 1 455 ? 2.098 -3.846 16.053 1.00 65.19 455 LEU A CA 1
ATOM 3398 C C . LEU A 1 455 ? 1.365 -4.654 14.964 1.00 65.19 455 LEU A C 1
ATOM 3400 O O . LEU A 1 455 ? 1.890 -4.832 13.865 1.00 65.19 455 LEU A O 1
ATOM 3404 N N . GLY A 1 456 ? 0.173 -5.187 15.250 1.00 63.00 456 GLY A N 1
ATOM 3405 C CA . GLY A 1 456 ? -0.581 -6.022 14.312 1.00 63.00 456 GLY A CA 1
ATOM 3406 C C . GLY A 1 456 ? -0.098 -7.478 14.230 1.00 63.00 456 GLY A C 1
ATOM 3407 O O . GLY A 1 456 ? -0.459 -8.200 13.295 1.00 63.00 456 GLY A O 1
ATOM 3408 N N . LEU A 1 457 ? 0.685 -7.942 15.211 1.00 67.56 457 LEU A N 1
ATOM 3409 C CA . LEU A 1 457 ? 1.147 -9.329 15.359 1.00 67.56 457 LEU A CA 1
ATOM 3410 C C . LEU A 1 457 ? 0.553 -9.981 16.626 1.00 67.56 457 LEU A C 1
ATOM 3412 O O . LEU A 1 457 ? 1.260 -10.191 17.610 1.00 67.56 457 LEU A O 1
ATOM 3416 N N . PRO A 1 458 ? -0.749 -10.318 16.640 1.00 65.75 458 PRO A N 1
ATOM 3417 C CA . PRO A 1 458 ? -1.397 -10.863 17.830 1.00 65.75 458 PRO A CA 1
ATOM 3418 C C . PRO A 1 458 ? -0.997 -12.319 18.130 1.00 65.75 458 PRO A C 1
ATOM 3420 O O . PRO A 1 458 ? -0.898 -13.149 17.222 1.00 65.75 458 PRO A O 1
ATOM 3423 N N . GLY A 1 459 ? -0.854 -12.626 19.427 1.00 63.34 459 GLY A N 1
ATOM 3424 C CA . GLY A 1 459 ? -0.870 -13.960 20.053 1.00 63.34 459 GLY A CA 1
ATOM 3425 C C . GLY A 1 459 ? -0.257 -15.105 19.241 1.00 63.34 459 GLY A C 1
ATOM 3426 O O . GLY A 1 459 ? 0.957 -15.281 19.220 1.00 63.34 459 GLY A O 1
ATOM 3427 N N . ALA A 1 460 ? -1.103 -15.884 18.562 1.00 59.19 460 ALA A N 1
ATOM 3428 C CA . ALA A 1 460 ? -0.712 -17.066 17.786 1.00 59.19 460 ALA A CA 1
ATOM 3429 C C . ALA A 1 460 ? 0.369 -16.787 16.721 1.00 59.19 460 ALA A C 1
ATOM 3431 O O . ALA A 1 460 ? 1.246 -17.615 16.486 1.00 59.19 460 ALA A O 1
ATOM 3432 N N . ARG A 1 461 ? 0.371 -15.589 16.112 1.00 58.66 461 ARG A N 1
ATOM 3433 C CA . ARG A 1 461 ? 1.417 -15.183 15.153 1.00 58.66 461 ARG A CA 1
ATOM 3434 C C . ARG A 1 461 ? 2.733 -14.829 15.828 1.00 58.66 461 ARG A C 1
ATOM 3436 O O . ARG A 1 461 ? 3.791 -15.086 15.264 1.00 58.66 461 ARG A O 1
ATOM 3443 N N . ALA A 1 462 ? 2.664 -14.232 17.014 1.00 58.47 462 ALA A N 1
ATOM 3444 C CA . ALA A 1 462 ? 3.840 -13.887 17.798 1.00 58.47 462 ALA A CA 1
ATOM 3445 C C . ALA A 1 462 ? 4.535 -15.145 18.344 1.00 58.47 462 ALA A C 1
ATOM 3447 O O . ALA A 1 462 ? 5.761 -15.229 18.298 1.00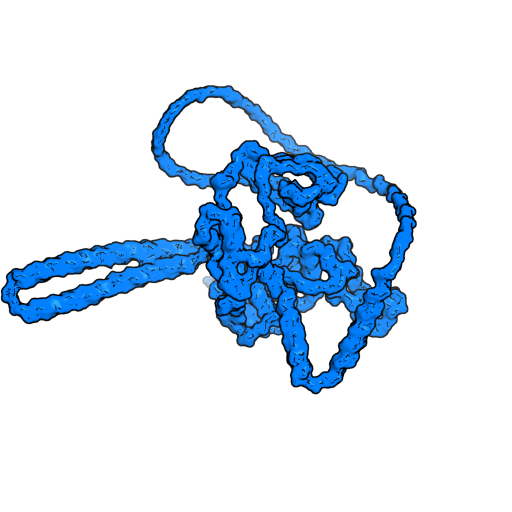 58.47 462 ALA A O 1
ATOM 3448 N N . ALA A 1 463 ? 3.745 -16.126 18.792 1.00 58.81 463 ALA A N 1
ATOM 3449 C CA . ALA A 1 463 ? 4.205 -17.394 19.360 1.00 58.81 463 ALA A CA 1
ATOM 3450 C C . ALA A 1 463 ? 4.516 -18.484 18.311 1.00 58.81 463 ALA A C 1
ATOM 3452 O O . ALA A 1 463 ? 5.054 -19.530 18.654 1.00 58.81 463 ALA A O 1
ATOM 3453 N N . GLY A 1 464 ? 4.178 -18.271 17.033 1.00 60.06 464 GLY A N 1
ATOM 3454 C CA . GLY A 1 464 ? 4.405 -19.258 15.969 1.00 60.06 464 GLY A CA 1
ATOM 3455 C C . GLY A 1 464 ? 3.492 -20.492 16.035 1.00 60.06 464 GLY A C 1
ATOM 3456 O O . GLY A 1 464 ? 3.757 -21.480 15.353 1.00 60.06 464 GLY A O 1
ATOM 3457 N N . THR A 1 465 ? 2.420 -20.452 16.830 1.00 48.31 465 THR A N 1
ATOM 3458 C CA . THR A 1 465 ? 1.435 -21.532 16.973 1.00 48.31 465 THR A CA 1
ATOM 3459 C C . THR A 1 465 ? 0.342 -21.392 15.910 1.00 48.31 465 THR A C 1
ATOM 3461 O O . THR A 1 465 ? -0.687 -20.748 16.091 1.00 48.31 465 THR A O 1
ATOM 3464 N N . GLY A 1 466 ? 0.612 -21.963 14.739 1.00 47.38 466 GLY A N 1
ATOM 3465 C CA . GLY A 1 466 ? -0.227 -21.940 13.539 1.00 47.38 466 GLY A CA 1
ATOM 3466 C C . GLY A 1 466 ? 0.643 -22.222 12.313 1.00 47.38 466 GLY A C 1
ATOM 3467 O O . GLY A 1 466 ? 1.864 -22.133 12.404 1.00 47.38 466 GLY A O 1
ATOM 3468 N N . ASP A 1 467 ? 0.052 -22.556 11.166 1.00 40.16 467 ASP A N 1
ATOM 3469 C CA . ASP A 1 467 ? 0.749 -23.063 9.964 1.00 40.16 467 ASP A CA 1
ATOM 3470 C C . ASP A 1 467 ? 1.676 -22.041 9.233 1.00 40.16 467 ASP A C 1
ATOM 3472 O O . ASP A 1 467 ? 1.870 -22.076 8.013 1.00 40.16 467 ASP A O 1
ATOM 3476 N N . THR A 1 468 ? 2.290 -21.103 9.961 1.00 42.72 468 THR A N 1
ATOM 3477 C CA . THR A 1 468 ? 3.212 -20.035 9.527 1.00 42.72 468 THR A CA 1
ATOM 3478 C C . THR A 1 468 ? 4.235 -19.770 10.649 1.00 42.72 468 THR A C 1
ATOM 3480 O O . THR A 1 468 ? 3.885 -19.152 11.644 1.00 42.72 468 THR A O 1
ATOM 3483 N N . VAL A 1 469 ? 5.430 -20.380 10.651 1.00 42.62 469 VAL A N 1
ATOM 3484 C CA . VAL A 1 469 ? 6.710 -19.970 10.011 1.00 42.62 469 VAL A CA 1
ATOM 3485 C C . VAL A 1 469 ? 7.132 -18.516 10.333 1.00 42.62 469 VAL A C 1
ATOM 3487 O O . VAL A 1 469 ? 6.380 -17.583 10.060 1.00 42.62 469 VAL A O 1
ATOM 3490 N N . GLY A 1 470 ? 8.353 -18.351 10.872 1.00 42.12 470 GLY A N 1
ATOM 3491 C CA . GLY A 1 470 ? 8.908 -17.150 11.529 1.00 42.12 470 GLY A CA 1
ATOM 3492 C C . GLY A 1 470 ? 9.020 -15.842 10.726 1.00 42.12 470 GLY A C 1
ATOM 3493 O O . GLY A 1 470 ? 8.502 -15.707 9.619 1.00 42.12 470 GLY A O 1
ATOM 3494 N N . TRP A 1 471 ? 9.713 -14.853 11.309 1.00 42.12 471 TRP A N 1
ATOM 3495 C CA . TRP A 1 471 ? 9.809 -13.433 10.902 1.00 42.12 471 TRP A CA 1
ATOM 3496 C C . TRP A 1 471 ? 9.813 -13.142 9.390 1.00 42.12 471 TRP A C 1
ATOM 3498 O O . TRP A 1 471 ? 9.256 -12.148 8.934 1.00 42.12 471 TRP A O 1
ATOM 3508 N N . ARG A 1 472 ? 10.451 -14.004 8.589 1.00 41.50 472 ARG A N 1
ATOM 3509 C CA . ARG A 1 472 ? 10.710 -13.781 7.156 1.00 41.50 472 ARG A CA 1
ATOM 3510 C C . ARG A 1 472 ? 9.655 -14.354 6.208 1.00 41.50 472 ARG A C 1
ATOM 3512 O O . ARG A 1 472 ? 9.798 -14.222 4.989 1.00 41.50 472 ARG A O 1
ATOM 3519 N N . THR A 1 473 ? 8.604 -15.006 6.705 1.00 42.56 473 THR A N 1
ATOM 3520 C CA . THR A 1 473 ? 7.688 -15.759 5.825 1.00 42.56 473 THR A CA 1
ATOM 3521 C C . THR A 1 473 ? 6.640 -14.921 5.106 1.00 42.56 473 THR A C 1
ATOM 3523 O O . THR A 1 473 ? 6.014 -15.432 4.180 1.00 42.56 473 THR A O 1
ATOM 3526 N N . HIS A 1 474 ? 6.507 -13.634 5.431 1.00 35.72 474 HIS A N 1
ATOM 3527 C CA . HIS A 1 474 ? 5.797 -12.691 4.560 1.00 35.72 474 HIS A CA 1
ATOM 3528 C C . HIS A 1 474 ? 6.606 -12.338 3.296 1.00 35.72 474 HIS A C 1
ATOM 3530 O O . HIS A 1 474 ? 6.016 -12.086 2.254 1.00 35.72 474 HIS A O 1
ATOM 3536 N N . ALA A 1 475 ? 7.942 -12.448 3.330 1.00 32.53 475 ALA A N 1
ATOM 3537 C CA . ALA A 1 475 ? 8.813 -12.063 2.214 1.00 32.53 475 ALA A CA 1
ATOM 3538 C C . ALA A 1 475 ? 9.245 -13.222 1.284 1.00 32.53 475 ALA A C 1
ATOM 3540 O O . ALA A 1 475 ? 9.844 -12.975 0.241 1.00 32.53 475 ALA A O 1
ATOM 3541 N N . ARG A 1 476 ? 9.012 -14.503 1.633 1.00 32.28 476 ARG A N 1
ATOM 3542 C CA . ARG A 1 476 ? 9.602 -15.655 0.894 1.00 32.28 476 ARG A CA 1
ATOM 3543 C C . ARG A 1 476 ? 8.680 -16.847 0.610 1.00 32.28 476 ARG A C 1
ATOM 3545 O O . ARG A 1 476 ? 9.167 -17.936 0.283 1.00 32.28 476 ARG A O 1
ATOM 3552 N N . ARG A 1 477 ? 7.356 -16.699 0.674 1.00 29.89 477 ARG A N 1
ATOM 3553 C CA . ARG A 1 477 ? 6.423 -17.829 0.484 1.00 29.89 477 ARG A CA 1
ATOM 3554 C C . ARG A 1 477 ? 6.109 -18.163 -0.987 1.00 29.89 477 ARG A C 1
ATOM 3556 O O . ARG A 1 477 ? 4.957 -18.341 -1.334 1.00 29.89 477 ARG A O 1
ATOM 3563 N N . HIS A 1 478 ? 7.125 -18.328 -1.842 1.00 31.05 478 HIS A N 1
ATOM 3564 C CA . HIS A 1 478 ? 6.950 -19.005 -3.148 1.00 31.05 478 HIS A CA 1
ATOM 3565 C C . HIS A 1 478 ? 8.090 -19.949 -3.578 1.00 31.05 478 HIS A C 1
ATOM 3567 O O . HIS A 1 478 ? 7.940 -20.667 -4.565 1.00 31.05 478 HIS A O 1
ATOM 3573 N N . ARG A 1 479 ? 9.198 -20.071 -2.824 1.00 33.53 479 ARG A N 1
ATOM 3574 C CA . ARG A 1 479 ? 10.261 -21.043 -3.179 1.00 33.53 479 ARG A CA 1
ATOM 3575 C C . ARG A 1 479 ? 9.988 -22.486 -2.729 1.00 33.53 479 ARG A C 1
ATOM 3577 O O . ARG A 1 479 ? 10.485 -23.407 -3.369 1.00 33.53 479 ARG A O 1
ATOM 3584 N N . ARG A 1 480 ? 9.197 -22.722 -1.670 1.00 28.52 480 ARG A N 1
ATOM 3585 C CA . ARG A 1 480 ? 8.952 -24.088 -1.144 1.00 28.52 480 ARG A CA 1
ATOM 3586 C C . ARG A 1 480 ? 7.726 -24.807 -1.726 1.00 28.52 480 ARG A C 1
ATOM 3588 O O . ARG A 1 480 ? 7.737 -26.033 -1.753 1.00 28.52 480 ARG A O 1
ATOM 3595 N N . SER A 1 481 ? 6.735 -24.106 -2.284 1.00 30.14 481 SER A N 1
ATOM 3596 C CA . SER A 1 481 ? 5.557 -24.754 -2.898 1.00 30.14 481 SER A CA 1
ATOM 3597 C C . SER A 1 481 ? 5.856 -25.439 -4.242 1.00 30.14 481 SER A C 1
ATOM 3599 O O . SER A 1 481 ? 5.136 -26.351 -4.640 1.00 30.14 481 SER A O 1
ATOM 3601 N N . ARG A 1 482 ? 6.971 -25.101 -4.910 1.00 32.53 482 ARG A N 1
ATOM 3602 C CA . ARG A 1 482 ? 7.356 -25.707 -6.200 1.00 32.53 482 ARG A CA 1
ATOM 3603 C C . ARG A 1 482 ? 7.998 -27.100 -6.096 1.00 32.53 482 ARG A C 1
ATOM 3605 O O . ARG A 1 482 ? 7.921 -27.854 -7.059 1.00 32.53 482 ARG A O 1
ATOM 3612 N N . ARG A 1 483 ? 8.560 -27.504 -4.944 1.00 31.91 483 ARG A N 1
ATOM 3613 C CA . ARG A 1 483 ? 9.101 -28.876 -4.776 1.00 31.91 483 ARG A CA 1
ATOM 3614 C C . ARG A 1 483 ? 8.019 -29.921 -4.491 1.00 31.91 483 ARG A C 1
ATOM 3616 O O . ARG A 1 483 ? 8.151 -31.053 -4.941 1.00 31.91 483 ARG A O 1
ATOM 3623 N N . VAL A 1 484 ? 6.927 -29.540 -3.826 1.00 33.66 484 VAL A N 1
ATOM 3624 C CA . VAL A 1 484 ? 5.811 -30.462 -3.539 1.00 33.66 484 VAL A CA 1
ATOM 3625 C C . VAL A 1 484 ? 4.862 -30.585 -4.743 1.00 33.66 484 VAL A C 1
ATOM 3627 O O . VAL A 1 484 ? 4.384 -31.681 -5.029 1.00 33.66 484 VAL A O 1
ATOM 3630 N N . ALA A 1 485 ? 4.673 -29.513 -5.526 1.00 30.19 485 ALA A N 1
ATOM 3631 C CA . ALA A 1 485 ? 3.888 -29.554 -6.766 1.00 30.19 485 ALA A CA 1
ATOM 3632 C C . ALA A 1 485 ? 4.575 -30.362 -7.890 1.00 30.19 485 ALA A C 1
ATOM 3634 O O . ALA A 1 485 ? 3.915 -31.152 -8.563 1.00 30.19 485 ALA A O 1
ATOM 3635 N N . ALA A 1 486 ? 5.904 -30.260 -8.035 1.00 30.91 486 ALA A N 1
ATOM 3636 C CA . ALA A 1 486 ? 6.663 -31.085 -8.983 1.00 30.91 486 ALA A CA 1
ATOM 3637 C C . ALA A 1 486 ? 6.676 -32.579 -8.591 1.00 30.91 486 ALA A C 1
ATOM 3639 O O . ALA A 1 486 ? 6.646 -33.447 -9.462 1.00 30.91 486 ALA A O 1
ATOM 3640 N N . GLY A 1 487 ? 6.650 -32.886 -7.287 1.00 31.81 487 GLY A N 1
ATOM 3641 C CA . GLY A 1 487 ? 6.515 -34.256 -6.782 1.00 31.81 487 GLY A CA 1
ATOM 3642 C C . GLY A 1 487 ? 5.127 -34.858 -7.026 1.00 31.81 487 GLY A C 1
ATOM 3643 O O . GLY A 1 487 ? 5.025 -36.014 -7.430 1.00 31.81 487 GLY A O 1
ATOM 3644 N N . ARG A 1 488 ? 4.050 -34.074 -6.861 1.00 33.97 488 ARG A N 1
ATOM 3645 C CA . ARG A 1 488 ? 2.668 -34.545 -7.084 1.00 33.97 488 ARG A CA 1
ATOM 3646 C C . ARG A 1 488 ? 2.316 -34.708 -8.570 1.00 33.97 488 ARG A C 1
ATOM 3648 O O . ARG A 1 488 ? 1.652 -35.681 -8.917 1.00 33.97 488 ARG A O 1
ATOM 3655 N N . ALA A 1 489 ? 2.836 -33.852 -9.456 1.00 31.39 489 ALA A N 1
ATOM 3656 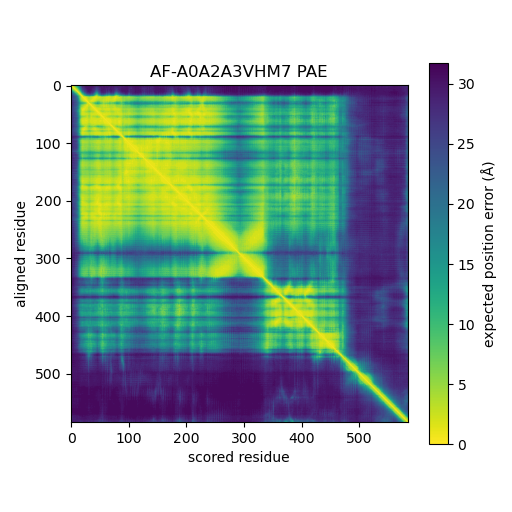C CA . ALA A 1 489 ? 2.663 -34.003 -10.907 1.00 31.39 489 ALA A CA 1
ATOM 3657 C C . ALA A 1 489 ? 3.385 -35.247 -11.472 1.00 31.39 489 ALA A C 1
ATOM 3659 O O . ALA A 1 489 ? 2.865 -35.917 -12.364 1.00 31.39 489 ALA A O 1
ATOM 3660 N N . ALA A 1 490 ? 4.545 -35.618 -10.912 1.00 33.91 490 ALA A N 1
ATOM 3661 C CA . ALA A 1 490 ? 5.278 -36.826 -11.307 1.00 33.91 490 ALA A CA 1
ATOM 3662 C C . ALA A 1 490 ? 4.582 -38.132 -10.869 1.00 33.91 490 ALA A C 1
ATOM 3664 O O . ALA A 1 490 ? 4.696 -39.152 -11.552 1.00 33.91 490 ALA A O 1
ATOM 3665 N N . VAL A 1 491 ? 3.835 -38.101 -9.759 1.00 39.72 491 VAL A N 1
ATOM 3666 C CA . VAL A 1 491 ? 3.036 -39.243 -9.278 1.00 39.72 491 VAL A CA 1
ATOM 3667 C C . VAL A 1 491 ? 1.726 -39.379 -10.067 1.00 39.72 491 VAL A C 1
ATOM 3669 O O . VAL A 1 491 ? 1.338 -40.498 -10.399 1.00 39.72 491 VAL A O 1
ATOM 3672 N N . ALA A 1 492 ? 1.093 -38.267 -10.462 1.00 34.72 492 ALA A N 1
ATOM 3673 C CA . ALA A 1 492 ? -0.099 -38.278 -11.317 1.00 34.72 492 ALA A CA 1
ATOM 3674 C C . ALA A 1 492 ? 0.199 -38.766 -12.752 1.00 34.72 492 ALA A C 1
ATOM 3676 O O . ALA A 1 492 ? -0.552 -39.571 -13.298 1.00 34.72 492 ALA A O 1
ATOM 3677 N N . ALA A 1 493 ? 1.341 -38.380 -13.335 1.00 34.03 493 ALA A N 1
ATOM 3678 C CA . ALA A 1 493 ? 1.737 -38.813 -14.681 1.00 34.03 493 ALA A CA 1
ATOM 3679 C C . ALA A 1 493 ? 2.095 -40.313 -14.776 1.00 34.03 493 ALA A C 1
ATOM 3681 O O . ALA A 1 493 ? 1.965 -40.905 -15.845 1.00 34.03 493 ALA A O 1
ATOM 3682 N N . ARG A 1 494 ? 2.502 -40.956 -13.669 1.00 38.12 494 ARG A N 1
ATOM 3683 C CA . ARG A 1 494 ? 2.728 -42.416 -13.618 1.00 38.12 494 ARG A CA 1
ATOM 3684 C C . ARG A 1 494 ? 1.434 -43.232 -13.582 1.00 38.12 494 ARG A C 1
ATOM 3686 O O . ARG A 1 494 ? 1.470 -44.395 -13.962 1.00 38.12 494 ARG A O 1
ATOM 3693 N N . ARG A 1 495 ? 0.310 -42.641 -13.160 1.00 39.06 495 ARG A N 1
ATOM 3694 C CA . ARG A 1 495 ? -1.005 -43.306 -13.143 1.00 39.06 495 ARG A CA 1
ATOM 3695 C C . ARG A 1 495 ? -1.769 -43.197 -14.469 1.00 39.06 495 ARG A C 1
ATOM 3697 O O . ARG A 1 495 ? -2.703 -43.958 -14.666 1.00 39.06 495 ARG A O 1
ATOM 3704 N N . ALA A 1 496 ? -1.367 -42.303 -15.376 1.00 37.66 496 ALA A N 1
ATOM 3705 C CA . ALA A 1 496 ? -2.127 -41.973 -16.588 1.00 37.66 496 ALA A CA 1
ATOM 3706 C C . ALA A 1 496 ? -1.619 -42.615 -17.902 1.00 37.66 496 ALA A C 1
ATOM 3708 O O . ALA A 1 496 ? -2.082 -42.232 -18.968 1.00 37.66 496 ALA A O 1
ATOM 3709 N N . GLY A 1 497 ? -0.674 -43.564 -17.858 1.00 35.06 497 GLY A N 1
ATOM 3710 C CA . GLY A 1 497 ? -0.408 -44.498 -18.969 1.00 35.06 497 GLY A CA 1
ATOM 3711 C C . GLY A 1 497 ? -0.276 -43.916 -20.392 1.00 35.06 497 GLY A C 1
ATOM 3712 O O . GLY A 1 497 ? -0.904 -44.439 -21.303 1.00 35.06 497 GLY A O 1
ATOM 3713 N N . GLN A 1 498 ? 0.540 -42.876 -20.624 1.00 36.12 498 GLN A N 1
ATOM 3714 C CA . GLN A 1 498 ? 0.792 -42.338 -21.979 1.00 36.12 498 GLN A CA 1
ATOM 3715 C C . GLN A 1 498 ? 2.267 -42.520 -22.425 1.00 36.12 498 GLN A C 1
ATOM 3717 O O . GLN A 1 498 ? 3.161 -41.934 -21.805 1.00 36.12 498 GLN A O 1
ATOM 3722 N N . PRO A 1 499 ? 2.577 -43.288 -23.500 1.00 32.59 499 PRO A N 1
ATOM 3723 C CA . PRO A 1 499 ? 3.955 -43.714 -23.816 1.00 32.59 499 PRO A CA 1
ATOM 3724 C C . PRO A 1 499 ? 4.874 -42.678 -24.498 1.00 32.59 499 PRO A C 1
ATOM 3726 O O . PRO A 1 499 ? 6.066 -42.940 -24.671 1.00 32.59 499 PRO A O 1
ATOM 3729 N N . SER A 1 500 ? 4.394 -41.498 -24.896 1.00 36.59 500 SER A N 1
ATOM 3730 C CA . SER A 1 500 ? 5.135 -40.615 -25.821 1.00 36.59 500 SER A CA 1
ATOM 3731 C C . SER A 1 500 ? 6.114 -39.617 -25.172 1.00 36.59 500 SER A C 1
ATOM 3733 O O . SER A 1 500 ? 6.934 -39.027 -25.872 1.00 36.59 500 SER A O 1
ATOM 3735 N N . ARG A 1 501 ? 6.138 -39.468 -23.837 1.00 37.66 501 ARG A N 1
ATOM 3736 C CA . ARG A 1 501 ? 7.045 -38.522 -23.133 1.00 37.66 501 ARG A CA 1
ATOM 3737 C C . ARG A 1 501 ? 8.326 -39.143 -22.550 1.00 37.66 501 ARG A C 1
ATOM 3739 O O . ARG A 1 501 ? 9.222 -38.424 -22.111 1.00 37.66 501 ARG A O 1
ATOM 3746 N N . LEU A 1 502 ? 8.483 -40.468 -22.603 1.00 37.00 502 LEU A N 1
ATOM 3747 C CA . LEU A 1 502 ? 9.651 -41.176 -22.047 1.00 37.00 502 LEU A CA 1
ATOM 3748 C C . LEU A 1 502 ? 10.920 -41.094 -22.922 1.00 37.00 502 LEU A C 1
ATOM 3750 O O . LEU A 1 502 ? 12.029 -41.251 -22.404 1.00 37.00 502 LEU A O 1
ATOM 3754 N N . ARG A 1 503 ? 10.798 -40.794 -24.226 1.00 35.44 503 ARG A N 1
ATOM 3755 C CA . ARG A 1 503 ? 11.957 -40.688 -25.138 1.00 35.44 503 ARG A CA 1
ATOM 3756 C C . ARG A 1 503 ? 12.685 -39.335 -25.070 1.00 35.44 503 ARG A C 1
ATOM 3758 O O . ARG A 1 503 ? 13.906 -39.315 -25.212 1.00 35.44 503 ARG A O 1
ATOM 3765 N N . GLN A 1 504 ? 12.005 -38.229 -24.748 1.00 39.34 504 GLN A N 1
ATOM 3766 C CA . GLN A 1 504 ? 12.644 -36.904 -24.623 1.00 39.34 504 GLN A CA 1
ATOM 3767 C C . GLN A 1 504 ? 13.452 -36.739 -23.318 1.00 39.34 504 GLN A C 1
ATOM 3769 O O . GLN A 1 504 ? 14.541 -36.164 -23.338 1.00 39.34 504 GLN A O 1
ATOM 3774 N N . CYS A 1 505 ? 13.026 -37.343 -22.201 1.00 35.72 505 CYS A N 1
ATOM 3775 C CA . CYS A 1 505 ? 13.778 -37.270 -20.936 1.00 35.72 505 CYS A CA 1
ATOM 3776 C C . CYS A 1 505 ? 15.098 -38.068 -20.933 1.00 35.72 505 CYS A C 1
ATOM 3778 O O . CYS A 1 505 ? 16.012 -37.732 -20.175 1.00 35.72 505 CYS A O 1
ATOM 3780 N N . ARG A 1 506 ? 15.247 -39.100 -21.779 1.00 39.66 506 ARG A N 1
ATOM 3781 C CA . ARG A 1 506 ? 16.505 -39.869 -21.882 1.00 39.66 506 ARG A CA 1
ATOM 3782 C C . ARG A 1 506 ? 17.605 -39.126 -22.657 1.00 39.66 506 ARG A C 1
ATOM 3784 O O . ARG A 1 506 ? 18.779 -39.362 -22.380 1.00 39.66 506 ARG A O 1
ATOM 3791 N N . ARG A 1 507 ? 17.257 -38.185 -23.548 1.00 35.34 507 ARG A N 1
ATOM 3792 C CA . ARG A 1 507 ? 18.231 -37.349 -24.283 1.00 35.34 507 ARG A CA 1
ATOM 3793 C C . ARG A 1 507 ? 18.817 -36.231 -23.405 1.00 35.34 507 ARG A C 1
ATOM 3795 O O . ARG A 1 507 ? 20.027 -36.034 -23.415 1.00 35.34 507 ARG A O 1
ATOM 3802 N N . ALA A 1 508 ? 18.005 -35.597 -22.553 1.00 35.22 508 ALA A N 1
ATOM 3803 C CA . ALA A 1 508 ? 18.453 -34.526 -21.650 1.00 35.22 508 ALA A CA 1
ATOM 3804 C C . ALA A 1 508 ? 19.422 -35.005 -20.544 1.00 35.22 508 ALA A C 1
ATOM 3806 O O . ALA A 1 508 ? 20.337 -34.279 -20.159 1.00 35.22 508 ALA A O 1
ATOM 3807 N N . ARG A 1 509 ? 19.290 -36.254 -20.068 1.00 36.72 509 ARG A N 1
ATOM 3808 C CA . ARG A 1 509 ? 20.207 -36.822 -19.058 1.00 36.72 509 ARG A CA 1
ATOM 3809 C C . ARG A 1 509 ? 21.583 -37.219 -19.609 1.00 36.72 509 ARG A C 1
ATOM 3811 O O . ARG A 1 509 ? 22.538 -37.234 -18.842 1.00 36.72 509 ARG A O 1
ATOM 3818 N N . ARG A 1 510 ? 21.716 -37.505 -20.912 1.00 35.91 510 ARG A N 1
ATOM 3819 C CA . ARG A 1 510 ? 23.016 -37.843 -21.531 1.00 35.91 510 ARG A CA 1
ATOM 3820 C C . ARG A 1 510 ? 23.869 -36.611 -21.860 1.00 35.91 510 ARG A C 1
ATOM 3822 O O . ARG A 1 510 ? 25.087 -36.714 -21.814 1.00 35.91 510 ARG A O 1
ATOM 3829 N N . VAL A 1 511 ? 23.260 -35.445 -22.095 1.00 37.66 511 VAL A N 1
ATOM 3830 C CA . VAL A 1 511 ? 23.993 -34.185 -22.344 1.00 37.66 511 VAL A CA 1
ATOM 3831 C C . VAL A 1 511 ? 24.565 -33.593 -21.046 1.00 37.66 511 VAL A C 1
ATOM 3833 O O . VAL A 1 511 ? 25.700 -33.123 -21.029 1.00 37.66 511 VAL A O 1
ATOM 3836 N N . ALA A 1 512 ? 23.852 -33.718 -19.920 1.00 33.72 512 ALA A N 1
ATOM 3837 C CA . ALA A 1 512 ? 24.327 -33.246 -18.614 1.00 33.72 512 ALA A CA 1
ATOM 3838 C C . ALA A 1 512 ? 25.499 -34.073 -18.035 1.00 33.72 512 ALA A C 1
ATOM 3840 O O . ALA A 1 512 ? 26.288 -33.553 -17.252 1.00 33.72 512 ALA A O 1
ATOM 3841 N N . ALA A 1 513 ? 25.660 -35.337 -18.445 1.00 34.38 513 ALA A N 1
ATOM 3842 C CA . ALA A 1 513 ? 26.776 -36.186 -18.015 1.00 34.38 513 ALA A CA 1
ATOM 3843 C C . ALA A 1 513 ? 28.079 -35.950 -18.815 1.00 34.38 513 ALA A C 1
ATOM 3845 O O . ALA A 1 513 ? 29.151 -36.337 -18.354 1.00 34.38 513 ALA A O 1
ATOM 3846 N N . GLY A 1 514 ? 28.009 -35.300 -19.986 1.00 32.16 514 GLY A N 1
ATOM 3847 C CA . GLY A 1 514 ? 29.174 -35.006 -20.838 1.00 32.16 514 GLY A CA 1
ATOM 3848 C C . GLY A 1 514 ? 29.913 -33.707 -20.490 1.00 32.16 514 GLY A C 1
ATOM 3849 O O . GLY A 1 514 ? 31.111 -33.598 -20.734 1.00 32.16 514 GLY A O 1
ATOM 3850 N N . LEU A 1 515 ? 29.233 -32.738 -19.868 1.00 33.38 515 LEU A N 1
ATOM 3851 C CA . LEU A 1 515 ? 29.812 -31.430 -19.519 1.00 33.38 515 LEU A CA 1
ATOM 3852 C C . LEU A 1 515 ? 30.572 -31.426 -18.179 1.00 33.38 515 LEU A C 1
ATOM 3854 O O . LEU A 1 515 ? 31.408 -30.558 -17.953 1.00 33.38 515 LEU A O 1
ATOM 3858 N N . ALA A 1 516 ? 30.368 -32.434 -17.326 1.00 31.06 516 ALA A N 1
ATOM 3859 C CA . ALA A 1 516 ? 31.044 -32.555 -16.029 1.00 31.06 516 ALA A CA 1
ATOM 3860 C C . ALA A 1 516 ? 32.457 -33.183 -16.095 1.00 31.06 516 ALA A C 1
ATOM 3862 O O . ALA A 1 516 ? 33.115 -33.300 -15.066 1.00 31.06 516 ALA A O 1
ATOM 3863 N N . ARG A 1 517 ? 32.953 -33.576 -17.281 1.00 32.84 517 ARG A N 1
ATOM 3864 C CA . ARG A 1 517 ? 34.303 -34.160 -17.466 1.00 32.84 517 ARG A CA 1
ATOM 3865 C C . ARG A 1 517 ? 35.316 -33.248 -18.179 1.00 32.84 517 ARG A C 1
ATOM 3867 O O . ARG A 1 517 ? 36.414 -33.697 -18.473 1.00 32.84 517 ARG A O 1
ATOM 3874 N N . ARG A 1 518 ? 34.991 -31.973 -18.436 1.00 31.88 518 ARG A N 1
ATOM 3875 C CA . ARG A 1 518 ? 35.909 -31.001 -19.080 1.00 31.88 518 ARG A CA 1
ATOM 3876 C C . ARG A 1 518 ? 36.373 -29.841 -18.184 1.00 31.88 518 ARG A C 1
ATOM 3878 O O . ARG A 1 518 ? 37.077 -28.966 -18.663 1.00 31.88 518 ARG A O 1
ATOM 3885 N N . ALA A 1 519 ? 36.039 -29.850 -16.893 1.00 30.39 519 ALA A N 1
ATOM 3886 C CA . ALA A 1 519 ? 36.407 -28.794 -15.939 1.00 30.39 519 ALA A CA 1
ATOM 3887 C C . ALA A 1 519 ? 37.492 -29.224 -14.927 1.00 30.39 519 ALA A C 1
ATOM 3889 O O . ALA A 1 519 ? 37.469 -28.809 -13.772 1.00 30.39 519 ALA A O 1
ATOM 3890 N N . ALA A 1 520 ? 38.438 -30.066 -15.350 1.00 30.78 520 ALA A N 1
ATOM 3891 C CA . ALA A 1 520 ? 39.636 -30.394 -14.579 1.00 30.78 520 ALA A CA 1
ATO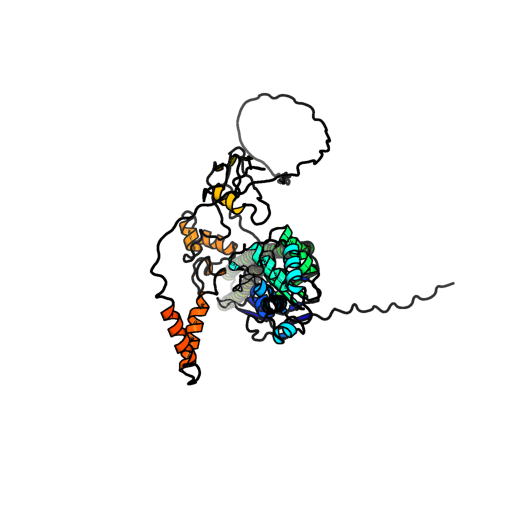M 3892 C C . ALA A 1 520 ? 40.841 -30.482 -15.528 1.00 30.78 520 ALA A C 1
ATOM 3894 O O . ALA A 1 520 ? 41.067 -31.510 -16.160 1.00 30.78 520 ALA A O 1
ATOM 3895 N N . GLY A 1 521 ? 41.581 -29.378 -15.654 1.00 25.16 521 GLY A N 1
ATOM 3896 C CA . GLY A 1 521 ? 42.854 -29.319 -16.375 1.00 25.16 521 GLY A CA 1
ATOM 3897 C C . GLY A 1 521 ? 43.138 -27.939 -16.970 1.00 25.16 521 GLY A C 1
ATOM 3898 O O . GLY A 1 521 ? 42.478 -27.544 -17.924 1.00 25.16 521 GLY A O 1
ATOM 3899 N N . GLY A 1 522 ? 44.138 -27.230 -16.431 1.00 25.03 522 GLY A N 1
ATOM 3900 C CA . GLY A 1 522 ? 44.777 -26.097 -17.116 1.00 25.03 522 GLY A CA 1
ATOM 3901 C C . GLY A 1 522 ? 45.115 -24.898 -16.229 1.00 25.03 522 GLY A C 1
ATOM 3902 O O . GLY A 1 522 ? 44.295 -24.007 -16.046 1.00 25.03 522 GLY A O 1
ATOM 3903 N N . GLN A 1 523 ? 46.343 -24.876 -15.706 1.00 27.34 523 GLN A N 1
ATOM 3904 C CA . GLN A 1 523 ? 46.972 -23.772 -14.974 1.00 27.34 523 GLN A CA 1
ATOM 3905 C C . GLN A 1 523 ? 47.550 -22.682 -15.908 1.00 27.34 523 GLN A C 1
ATOM 3907 O O . GLN A 1 523 ? 48.018 -22.987 -16.997 1.00 27.34 523 GLN A O 1
ATOM 3912 N N . SER A 1 524 ? 47.642 -21.457 -15.363 1.00 26.00 524 SER A N 1
ATOM 3913 C CA . SER A 1 524 ? 48.668 -20.405 -15.566 1.00 26.00 524 SER A CA 1
ATOM 3914 C C . SER A 1 524 ? 48.896 -19.791 -16.967 1.00 26.00 524 SER A C 1
ATOM 3916 O O . SER A 1 524 ? 49.322 -20.480 -17.891 1.00 26.00 524 SER A O 1
ATOM 3918 N N . ARG A 1 525 ? 48.821 -18.447 -17.058 1.00 26.36 525 ARG A N 1
ATOM 3919 C CA . ARG A 1 525 ? 49.950 -17.560 -17.445 1.00 26.36 525 ARG A CA 1
ATOM 3920 C C . ARG A 1 525 ? 49.594 -16.065 -17.358 1.00 26.36 525 ARG A C 1
ATOM 3922 O O . ARG A 1 525 ? 48.453 -15.663 -17.539 1.00 26.36 525 ARG A O 1
ATOM 3929 N N . HIS A 1 526 ? 50.615 -15.277 -17.024 1.00 25.64 526 HIS A N 1
ATOM 3930 C CA . HIS A 1 526 ? 50.655 -13.822 -16.847 1.00 25.64 526 HIS A CA 1
ATOM 3931 C C . HIS A 1 526 ? 50.426 -13.003 -18.131 1.00 25.64 526 HIS A C 1
ATOM 3933 O O . HIS A 1 526 ? 50.791 -13.443 -19.216 1.00 25.64 526 HIS A O 1
ATOM 3939 N N . GLY A 1 527 ? 49.990 -11.745 -17.969 1.00 23.50 527 GLY A N 1
ATOM 3940 C CA . GLY A 1 527 ? 50.105 -10.701 -18.995 1.00 23.50 527 GLY A CA 1
ATOM 3941 C C . GLY A 1 527 ? 49.755 -9.302 -18.472 1.00 23.50 527 GLY A C 1
ATOM 3942 O O . GLY A 1 527 ? 48.590 -8.995 -18.255 1.00 23.50 527 GLY A O 1
ATOM 3943 N N . ARG A 1 528 ? 50.775 -8.459 -18.256 1.00 24.27 528 ARG A N 1
ATOM 3944 C CA . ARG A 1 528 ? 50.673 -7.007 -17.993 1.00 24.27 528 ARG A CA 1
ATOM 3945 C C . ARG A 1 528 ? 50.330 -6.240 -19.279 1.00 24.27 528 ARG A C 1
ATOM 3947 O O . ARG A 1 528 ? 50.935 -6.548 -20.298 1.00 24.27 528 ARG A O 1
ATOM 3954 N N . ALA A 1 529 ? 49.529 -5.172 -19.178 1.00 24.45 529 ALA A N 1
ATOM 3955 C CA . ALA A 1 529 ? 49.600 -3.892 -19.927 1.00 24.45 529 ALA A CA 1
ATOM 3956 C C . ALA A 1 529 ? 48.258 -3.142 -19.776 1.00 24.45 529 ALA A C 1
ATOM 3958 O O . ALA A 1 529 ? 47.237 -3.795 -19.634 1.00 24.45 529 ALA A O 1
ATOM 3959 N N . ARG A 1 530 ? 48.107 -1.815 -19.835 1.00 23.66 530 ARG A N 1
ATOM 3960 C CA . ARG A 1 530 ? 48.954 -0.610 -19.772 1.00 23.66 530 ARG A CA 1
ATOM 3961 C C . ARG A 1 530 ? 47.964 0.549 -19.552 1.00 23.66 530 ARG A C 1
ATOM 3963 O O . ARG A 1 530 ? 46.841 0.500 -20.043 1.00 23.66 530 ARG A O 1
ATOM 3970 N N . CYS A 1 531 ? 48.404 1.583 -18.842 1.00 21.69 531 CYS A N 1
ATOM 3971 C CA . CYS A 1 531 ? 47.739 2.879 -18.740 1.00 21.69 531 CYS A CA 1
ATOM 3972 C C . CYS A 1 531 ? 47.545 3.551 -20.109 1.00 21.69 531 CYS A C 1
ATOM 3974 O O . CYS A 1 531 ? 48.456 3.512 -20.935 1.00 21.69 531 CYS A O 1
ATOM 3976 N N . ALA A 1 532 ? 46.452 4.301 -20.256 1.00 25.08 532 ALA A N 1
ATOM 3977 C CA . ALA A 1 532 ? 46.379 5.463 -21.137 1.00 25.08 532 ALA A CA 1
ATOM 3978 C C . ALA A 1 532 ? 45.735 6.636 -20.372 1.00 25.08 532 ALA A C 1
ATOM 3980 O O . ALA A 1 532 ? 44.673 6.497 -19.767 1.00 25.08 532 ALA A O 1
ATOM 3981 N N . ARG A 1 533 ? 46.462 7.756 -20.339 1.00 23.62 533 ARG A N 1
ATOM 3982 C CA . ARG A 1 533 ? 46.073 9.086 -19.842 1.00 23.62 533 ARG A CA 1
ATOM 3983 C C . ARG A 1 533 ? 45.643 9.967 -21.028 1.00 23.62 533 ARG A C 1
ATOM 3985 O O . ARG A 1 533 ? 45.927 9.595 -22.158 1.00 23.62 533 ARG A O 1
ATOM 3992 N N . THR A 1 534 ? 45.121 11.148 -20.658 1.00 25.81 534 THR A N 1
ATOM 3993 C CA . THR A 1 534 ? 44.859 12.421 -21.384 1.00 25.81 534 THR A CA 1
ATOM 3994 C C . THR A 1 534 ? 43.459 12.546 -22.000 1.00 25.81 534 THR A C 1
ATOM 3996 O O . THR A 1 534 ? 43.025 11.627 -22.676 1.00 25.81 534 THR A O 1
ATOM 3999 N N . ASP A 1 535 ? 42.683 13.621 -21.799 1.00 24.52 535 ASP A N 1
ATOM 4000 C CA . ASP A 1 535 ? 43.032 15.003 -21.410 1.00 24.52 535 ASP A CA 1
ATOM 4001 C C . ASP A 1 535 ? 41.806 15.773 -20.826 1.00 24.52 535 ASP A C 1
ATOM 4003 O O . ASP A 1 535 ? 40.672 15.402 -21.144 1.00 24.52 535 ASP A O 1
ATOM 4007 N N . PRO A 1 536 ? 41.973 16.826 -19.989 1.00 27.48 536 PRO A N 1
ATOM 4008 C CA . PRO A 1 536 ? 40.890 17.600 -19.382 1.00 27.48 536 PRO A CA 1
ATOM 4009 C C . PRO A 1 536 ? 40.768 19.024 -19.962 1.00 27.48 536 PRO A C 1
ATOM 4011 O O . PRO A 1 536 ? 41.694 19.824 -19.862 1.00 27.48 536 PRO A O 1
ATOM 4014 N N . GLN A 1 537 ? 39.585 19.411 -20.443 1.00 24.27 537 GLN A N 1
ATOM 4015 C CA . GLN A 1 537 ? 39.233 20.821 -20.658 1.00 24.27 537 GLN A CA 1
ATOM 4016 C C . GLN A 1 537 ? 37.750 21.061 -20.359 1.00 24.27 537 GLN A C 1
ATOM 4018 O O . GLN A 1 537 ? 36.892 20.603 -21.101 1.00 24.27 537 GLN A O 1
ATOM 4023 N N . ALA A 1 538 ? 37.471 21.767 -19.257 1.00 24.28 538 ALA A N 1
ATOM 4024 C CA . ALA A 1 538 ? 36.378 22.740 -19.100 1.00 24.28 538 ALA A CA 1
ATOM 4025 C C . ALA A 1 538 ? 36.249 23.130 -17.616 1.00 24.28 538 ALA A C 1
ATOM 4027 O O . ALA A 1 538 ? 35.512 22.526 -16.839 1.00 24.28 538 ALA A O 1
ATOM 4028 N N . ALA A 1 539 ? 36.980 24.168 -17.221 1.00 23.16 539 ALA A N 1
ATOM 4029 C CA . ALA A 1 539 ? 36.666 24.970 -16.048 1.00 23.16 539 ALA A CA 1
ATOM 4030 C C . ALA A 1 539 ? 36.086 26.296 -16.545 1.00 23.16 539 ALA A C 1
ATOM 4032 O O . ALA A 1 539 ? 36.723 26.923 -17.387 1.00 23.16 539 ALA A O 1
ATOM 4033 N N . ALA A 1 540 ? 34.930 26.725 -16.019 1.00 24.45 540 ALA A N 1
ATOM 4034 C CA . ALA A 1 540 ? 34.686 28.107 -15.585 1.00 24.45 540 ALA A CA 1
ATOM 4035 C C . ALA A 1 540 ? 33.208 28.402 -15.245 1.00 24.45 540 ALA A C 1
ATOM 4037 O O . ALA A 1 540 ? 32.309 28.174 -16.045 1.00 24.45 540 ALA A O 1
ATOM 4038 N N . ARG A 1 541 ? 33.059 29.101 -14.106 1.00 22.98 541 ARG A N 1
ATOM 4039 C CA . ARG A 1 541 ? 32.091 30.175 -13.792 1.00 22.98 541 ARG A CA 1
ATOM 4040 C C . ARG A 1 541 ? 30.670 29.787 -13.377 1.00 22.98 541 ARG A C 1
ATOM 4042 O O . ARG A 1 541 ? 29.779 29.685 -14.205 1.00 22.98 541 ARG A O 1
ATOM 4049 N N . TRP A 1 542 ? 30.434 29.828 -12.063 1.00 22.02 542 TRP A N 1
ATOM 4050 C CA . TRP A 1 542 ? 29.146 30.250 -11.503 1.00 22.02 542 TRP A CA 1
ATOM 4051 C C . TRP A 1 542 ? 29.360 31.398 -10.510 1.00 22.02 542 TRP A C 1
ATOM 4053 O O . TRP A 1 542 ? 30.240 31.345 -9.653 1.00 22.02 542 TRP A O 1
ATOM 4063 N N . ARG A 1 543 ? 28.601 32.477 -10.730 1.00 23.41 543 ARG A N 1
ATOM 4064 C CA . ARG A 1 543 ? 28.631 33.758 -10.012 1.00 23.41 543 ARG A CA 1
ATOM 4065 C C . ARG A 1 543 ? 27.799 33.683 -8.727 1.00 23.41 543 ARG A C 1
ATOM 4067 O O . ARG A 1 543 ? 26.729 33.085 -8.721 1.00 23.41 543 ARG A O 1
ATOM 4074 N N . HIS A 1 544 ? 28.268 34.374 -7.691 1.00 22.03 544 HIS A N 1
ATOM 4075 C CA . HIS A 1 544 ? 27.482 34.779 -6.522 1.00 22.03 544 HIS A CA 1
ATOM 4076 C C . HIS A 1 544 ? 26.387 35.792 -6.897 1.00 22.03 544 HIS A C 1
ATOM 4078 O O . HIS A 1 544 ? 26.558 36.563 -7.847 1.00 22.03 544 HIS A O 1
ATOM 4084 N N . PRO A 1 545 ? 25.350 35.901 -6.051 1.00 27.64 545 PRO A N 1
ATOM 4085 C CA . PRO A 1 545 ? 24.980 37.226 -5.579 1.00 27.64 545 PRO A CA 1
ATOM 4086 C C . PRO A 1 545 ? 24.971 37.316 -4.048 1.00 27.64 545 PRO A C 1
ATOM 4088 O O . PRO A 1 545 ? 24.433 36.466 -3.340 1.00 27.64 545 PRO A O 1
ATOM 4091 N N . ASP A 1 546 ? 25.588 38.396 -3.576 1.00 24.23 546 ASP A N 1
ATOM 4092 C CA . ASP A 1 546 ? 25.453 38.988 -2.251 1.00 24.23 546 ASP A CA 1
ATOM 4093 C C . ASP A 1 546 ? 23.994 39.321 -1.913 1.00 24.23 546 ASP A C 1
ATOM 4095 O O . ASP A 1 546 ? 23.260 39.835 -2.759 1.00 24.23 546 ASP A O 1
ATOM 4099 N N . ARG A 1 547 ? 23.639 39.214 -0.626 1.00 25.95 547 ARG A N 1
ATOM 4100 C CA . ARG A 1 547 ? 23.012 40.339 0.089 1.00 25.95 547 ARG A CA 1
ATOM 4101 C C . ARG A 1 547 ? 23.196 40.219 1.604 1.00 25.95 547 ARG A C 1
ATOM 4103 O O . ARG A 1 547 ? 22.739 39.282 2.249 1.00 25.95 547 ARG A O 1
ATOM 4110 N N . ARG A 1 548 ? 23.902 41.224 2.123 1.00 23.41 548 ARG A N 1
ATOM 4111 C CA . ARG A 1 548 ? 24.133 41.579 3.528 1.00 23.41 548 ARG A CA 1
ATOM 4112 C C . ARG A 1 548 ? 22.832 41.990 4.226 1.00 23.41 548 ARG A C 1
ATOM 4114 O O . ARG A 1 548 ? 21.996 42.606 3.578 1.00 23.41 548 ARG A O 1
ATOM 4121 N N . MET A 1 549 ? 22.760 41.773 5.542 1.00 24.50 549 MET A N 1
ATOM 4122 C CA . MET A 1 549 ? 22.269 42.721 6.570 1.00 24.50 549 MET A CA 1
ATOM 4123 C C . MET A 1 549 ? 22.574 42.113 7.959 1.00 24.50 549 MET A C 1
ATOM 4125 O O . MET A 1 549 ? 22.010 41.092 8.329 1.00 24.50 549 MET A O 1
ATOM 4129 N N . THR A 1 550 ? 23.708 42.474 8.571 1.00 25.45 550 THR A N 1
ATOM 4130 C CA . THR A 1 550 ? 23.853 43.437 9.693 1.00 25.45 550 THR A CA 1
ATOM 4131 C C . THR A 1 550 ? 23.169 43.020 11.003 1.00 25.45 550 THR A C 1
ATOM 4133 O O . THR A 1 550 ? 21.966 43.190 11.169 1.00 25.45 550 THR A O 1
ATOM 4136 N N . ALA A 1 551 ? 23.985 42.539 11.949 1.00 24.73 551 ALA A N 1
ATOM 4137 C CA . ALA A 1 551 ? 23.720 42.556 13.393 1.00 24.73 551 ALA A CA 1
ATOM 4138 C C . ALA A 1 551 ? 23.914 43.977 13.967 1.00 24.73 551 ALA A C 1
ATOM 4140 O O . ALA A 1 551 ? 24.501 44.824 13.286 1.00 24.73 551 ALA A O 1
ATOM 4141 N N . PRO A 1 552 ? 23.500 44.228 15.226 1.00 31.72 552 PRO A N 1
ATOM 4142 C CA . PRO A 1 552 ? 24.550 44.441 16.235 1.00 31.72 552 PRO A CA 1
ATOM 4143 C C . PRO A 1 552 ? 24.254 43.946 17.677 1.00 31.72 552 PRO A C 1
ATOM 4145 O O . PRO A 1 552 ? 23.134 44.005 18.166 1.00 31.72 552 PRO A O 1
ATOM 4148 N N . HIS A 1 553 ? 25.345 43.506 18.326 1.00 26.38 553 HIS A N 1
ATOM 4149 C CA . HIS A 1 553 ? 25.829 43.788 19.699 1.00 26.38 553 HIS A CA 1
ATOM 4150 C C . HIS A 1 553 ? 24.930 43.567 20.944 1.00 26.38 553 HIS A C 1
ATOM 4152 O O . HIS A 1 553 ? 23.959 44.270 21.170 1.00 26.38 553 HIS A O 1
ATOM 4158 N N . THR A 1 554 ? 25.191 42.517 21.747 1.00 25.70 554 THR A N 1
ATOM 4159 C CA . THR A 1 554 ? 26.029 42.435 22.987 1.00 25.70 554 THR A CA 1
ATOM 4160 C C . THR A 1 554 ? 25.510 43.164 24.235 1.00 25.70 554 THR A C 1
ATOM 4162 O O . THR A 1 554 ? 25.520 44.389 24.250 1.00 25.70 554 THR A O 1
ATOM 4165 N N . THR A 1 555 ? 25.279 42.436 25.345 1.00 25.62 555 THR A N 1
ATOM 4166 C CA . THR A 1 555 ? 25.819 42.778 26.691 1.00 25.62 555 THR A CA 1
ATOM 4167 C C . THR A 1 555 ? 25.610 41.682 27.763 1.00 25.62 555 THR A C 1
ATOM 4169 O O . THR A 1 555 ? 24.503 41.222 27.997 1.00 25.62 555 THR A O 1
ATOM 4172 N N . ARG A 1 556 ? 26.735 41.300 28.394 1.00 24.03 556 ARG A N 1
ATOM 4173 C CA . ARG A 1 556 ? 27.014 41.0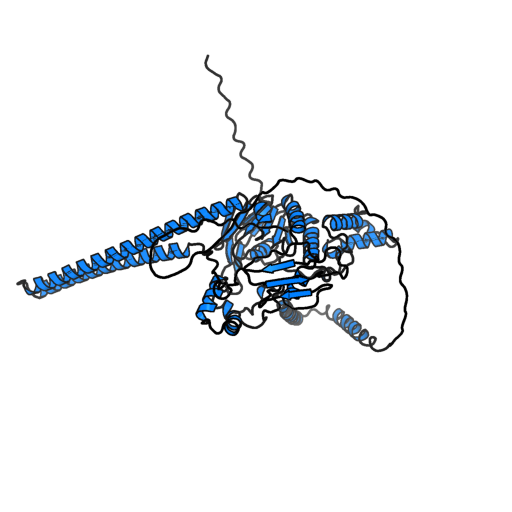10 29.825 1.00 24.03 556 ARG A CA 1
ATOM 4174 C C . ARG A 1 556 ? 26.021 40.239 30.732 1.00 24.03 556 ARG A C 1
ATOM 4176 O O . ARG A 1 556 ? 24.939 40.707 31.049 1.00 24.03 556 ARG A O 1
ATOM 4183 N N . ALA A 1 557 ? 26.542 39.150 31.317 1.00 23.81 557 ALA A N 1
ATOM 4184 C CA . ALA A 1 557 ? 26.223 38.604 32.657 1.00 23.81 557 ALA A CA 1
ATOM 4185 C C . ALA A 1 557 ? 26.807 39.527 33.782 1.00 23.81 557 ALA A C 1
ATOM 4187 O O . ALA A 1 557 ? 27.567 40.423 33.389 1.00 23.81 557 ALA A O 1
ATOM 4188 N N . PRO A 1 558 ? 26.584 39.362 35.124 1.00 34.97 558 PRO A N 1
ATOM 4189 C CA . PRO A 1 558 ? 26.691 38.089 35.878 1.00 34.97 558 PRO A CA 1
ATOM 4190 C C . PRO A 1 558 ? 25.856 37.913 37.192 1.00 34.97 558 PRO A C 1
ATOM 4192 O O . PRO A 1 558 ? 25.200 38.822 37.682 1.00 34.97 558 PRO A O 1
ATOM 4195 N N . SER A 1 559 ? 26.018 36.720 37.795 1.00 23.97 559 SER A N 1
ATOM 4196 C CA . SER A 1 559 ? 26.059 36.383 39.245 1.00 23.97 559 SER A CA 1
ATOM 4197 C C . SER A 1 559 ? 24.816 36.496 40.148 1.00 23.97 559 SER A C 1
ATOM 4199 O O . SER A 1 559 ? 24.187 37.540 40.238 1.00 23.97 559 SER A O 1
ATOM 4201 N N . GLY A 1 560 ? 24.578 35.453 40.958 1.00 24.55 560 GLY A N 1
ATOM 4202 C CA . GLY A 1 560 ? 23.712 35.504 42.146 1.00 24.55 560 GLY A CA 1
ATOM 4203 C C . GLY A 1 560 ? 23.338 34.114 42.670 1.00 24.55 560 GLY A C 1
ATOM 4204 O O . GLY A 1 560 ? 22.876 33.286 41.903 1.00 24.55 560 GLY A O 1
ATOM 4205 N N . ALA A 1 561 ? 23.578 33.838 43.950 1.00 24.77 561 ALA A N 1
ATOM 4206 C CA . ALA A 1 561 ? 23.636 32.507 44.561 1.00 24.77 561 ALA A CA 1
ATOM 4207 C C . ALA A 1 561 ? 22.375 32.109 45.367 1.00 24.77 561 ALA A C 1
ATOM 4209 O O . ALA A 1 561 ? 21.678 32.995 45.842 1.00 24.77 561 ALA A O 1
ATOM 4210 N N . ARG A 1 562 ? 22.249 30.788 45.648 1.00 24.02 562 ARG A N 1
ATOM 4211 C CA . ARG A 1 562 ? 21.539 30.117 46.782 1.00 24.02 562 ARG A CA 1
ATOM 4212 C C . ARG A 1 562 ? 19.994 30.267 46.834 1.00 24.02 562 ARG A C 1
ATOM 4214 O O . ARG A 1 562 ? 19.476 31.250 46.347 1.00 24.02 562 ARG A O 1
ATOM 4221 N N . VAL A 1 563 ? 19.142 29.417 47.424 1.00 25.05 563 VAL A N 1
ATOM 4222 C CA . VAL A 1 563 ? 19.105 28.073 48.052 1.00 25.05 563 VAL A CA 1
ATOM 4223 C C . VAL A 1 563 ? 17.597 27.792 48.336 1.00 25.05 563 VAL A C 1
ATOM 4225 O O . VAL A 1 563 ? 16.852 28.729 48.595 1.00 25.05 563 VAL A O 1
ATOM 4228 N N . ASP A 1 564 ? 17.193 26.518 48.296 1.00 24.78 564 ASP A N 1
ATOM 4229 C CA . ASP A 1 564 ? 16.044 25.836 48.940 1.00 24.78 564 ASP A CA 1
ATOM 4230 C C . ASP A 1 564 ? 14.536 26.095 48.665 1.00 24.78 564 ASP A C 1
ATOM 4232 O O . ASP A 1 564 ? 13.980 27.181 48.766 1.00 24.78 564 ASP A O 1
ATOM 4236 N N . HIS A 1 565 ? 13.885 24.926 48.524 1.00 23.78 565 HIS A N 1
ATOM 4237 C CA . HIS A 1 565 ? 12.568 24.470 49.002 1.00 23.78 565 HIS A CA 1
ATOM 4238 C C . HIS A 1 565 ? 11.244 24.684 48.225 1.00 23.78 565 HIS A C 1
ATOM 4240 O O . HIS A 1 565 ? 10.602 25.721 48.243 1.00 23.78 565 HIS A O 1
ATOM 4246 N N . LEU A 1 566 ? 10.779 23.535 47.700 1.00 23.33 566 LEU A N 1
ATOM 4247 C CA . LEU A 1 566 ? 9.468 22.874 47.859 1.00 23.33 566 LEU A CA 1
ATOM 4248 C C . LEU A 1 566 ? 8.139 23.602 47.536 1.00 23.33 566 LEU A C 1
ATOM 4250 O O . LEU A 1 566 ? 7.668 24.472 48.250 1.00 23.33 566 LEU A O 1
ATOM 4254 N N . ARG A 1 567 ? 7.415 22.895 46.647 1.00 23.39 567 ARG A N 1
ATOM 4255 C CA . ARG A 1 567 ? 5.962 22.613 46.583 1.00 23.39 567 ARG A CA 1
ATOM 4256 C C . ARG A 1 567 ? 5.030 23.563 45.813 1.00 23.39 567 ARG A C 1
ATOM 4258 O O . ARG A 1 567 ? 4.643 24.615 46.284 1.00 23.39 567 ARG A O 1
ATOM 4265 N N . ARG A 1 568 ? 4.467 22.934 44.765 1.00 23.44 568 ARG A N 1
ATOM 4266 C CA . ARG A 1 568 ? 3.075 22.983 44.271 1.00 23.44 568 ARG A CA 1
ATOM 4267 C C . ARG A 1 568 ? 2.592 24.334 43.735 1.00 23.44 568 ARG A C 1
ATOM 4269 O O . ARG A 1 568 ? 2.278 25.218 44.511 1.00 23.44 568 ARG A O 1
ATOM 4276 N N . ALA A 1 569 ? 2.294 24.384 42.433 1.00 21.95 569 ALA A N 1
ATOM 4277 C CA . ALA A 1 569 ? 0.914 24.297 41.934 1.00 21.95 569 ALA A CA 1
ATOM 4278 C C . ALA A 1 569 ? 0.796 24.698 40.444 1.00 21.95 569 ALA A C 1
ATOM 4280 O O . ALA A 1 569 ? 1.332 25.709 40.018 1.00 21.95 569 ALA A O 1
ATOM 4281 N N . LEU A 1 570 ? -0.023 23.914 39.731 1.00 22.23 570 LEU A N 1
ATOM 4282 C CA . LEU A 1 570 ? -0.932 24.306 38.643 1.00 22.23 570 LEU A CA 1
ATOM 4283 C C . LEU A 1 570 ? -0.387 24.558 37.220 1.00 22.23 570 LEU A C 1
ATOM 4285 O O . LEU A 1 570 ? 0.338 25.499 36.934 1.00 22.23 570 LEU A O 1
ATOM 4289 N N . PHE A 1 571 ? -0.898 23.706 36.321 1.00 23.97 571 PHE A N 1
ATOM 4290 C CA . PHE A 1 571 ? -1.395 24.005 34.974 1.00 23.97 571 PHE A CA 1
ATOM 4291 C C . PHE A 1 571 ? -0.649 25.064 34.152 1.00 23.97 571 PHE A C 1
ATOM 4293 O O . PHE A 1 571 ? -0.909 26.257 34.272 1.00 23.97 571 PHE A O 1
ATOM 4300 N N . ARG A 1 572 ? 0.098 24.602 33.144 1.00 23.08 572 ARG A N 1
ATOM 4301 C CA . ARG A 1 572 ? 0.139 25.265 31.835 1.00 23.08 572 ARG A CA 1
ATOM 4302 C C . ARG A 1 572 ? 0.425 24.249 30.733 1.00 23.08 572 ARG A C 1
ATOM 4304 O O . ARG A 1 572 ? 1.332 23.431 30.841 1.00 23.08 572 ARG A O 1
ATOM 4311 N N . ALA A 1 573 ? -0.422 24.293 29.711 1.00 22.95 573 ALA A N 1
ATOM 4312 C CA . ALA A 1 573 ? -0.313 23.542 28.471 1.00 22.95 573 ALA A CA 1
ATOM 4313 C C . ALA A 1 573 ? 1.050 23.773 27.789 1.00 22.95 573 ALA A C 1
ATOM 4315 O O . ALA A 1 573 ? 1.553 24.898 27.841 1.00 22.95 573 ALA A O 1
ATOM 4316 N N . PRO A 1 574 ? 1.637 22.775 27.106 1.00 25.41 574 PRO A N 1
ATOM 4317 C CA . PRO A 1 574 ? 2.771 23.029 26.238 1.00 25.41 574 PRO A CA 1
ATOM 4318 C C . PRO A 1 574 ? 2.266 23.582 24.900 1.00 25.41 574 PRO A C 1
ATOM 4320 O O . PRO A 1 574 ? 1.586 22.907 24.128 1.00 25.41 574 PRO A O 1
ATOM 4323 N N . THR A 1 575 ? 2.605 24.841 24.646 1.00 26.36 575 THR A N 1
ATOM 4324 C CA . THR A 1 575 ? 2.632 25.452 23.316 1.00 26.36 575 THR A CA 1
ATOM 4325 C C . THR A 1 575 ? 3.551 24.655 22.374 1.00 26.36 575 THR A C 1
ATOM 4327 O O . THR A 1 575 ? 4.552 24.089 22.822 1.00 26.36 575 THR A O 1
ATOM 4330 N N . PRO A 1 576 ? 3.254 24.593 21.062 1.00 27.41 576 PRO A N 1
ATOM 4331 C CA . PRO A 1 576 ? 4.094 23.885 20.106 1.00 27.41 576 PRO A CA 1
ATOM 4332 C C . PRO A 1 576 ? 5.373 24.690 19.850 1.00 27.41 576 PRO A C 1
ATOM 4334 O O . PRO A 1 576 ? 5.344 25.767 19.259 1.00 27.41 576 PRO A O 1
ATOM 4337 N N . GLY A 1 577 ? 6.508 24.168 20.312 1.00 24.92 577 GLY A N 1
ATOM 4338 C CA . GLY A 1 577 ? 7.824 24.705 19.983 1.00 24.92 577 GLY A CA 1
ATOM 4339 C C . GLY A 1 577 ? 8.146 24.472 18.508 1.00 24.92 577 GLY A C 1
ATOM 4340 O O . GLY A 1 577 ? 8.220 23.329 18.056 1.00 24.92 577 GLY A O 1
ATOM 4341 N N . CYS A 1 578 ? 8.348 25.562 17.769 1.00 25.72 578 CYS A N 1
ATOM 4342 C CA . CYS A 1 578 ? 8.899 25.575 16.419 1.00 25.72 578 CYS A CA 1
ATOM 4343 C C . CYS A 1 578 ? 10.255 24.852 16.382 1.00 25.72 578 CYS A C 1
ATOM 4345 O O . CYS A 1 578 ? 11.284 25.403 16.770 1.00 25.72 578 CYS A O 1
ATOM 4347 N N . GLY A 1 579 ? 10.261 23.619 15.878 1.00 24.91 579 GLY A N 1
ATOM 4348 C CA . GLY A 1 579 ? 11.477 22.932 15.468 1.00 24.91 579 GLY A CA 1
ATOM 4349 C C . GLY A 1 579 ? 11.970 23.518 14.150 1.00 24.91 579 GLY A C 1
ATOM 4350 O O . GLY A 1 579 ? 11.406 23.242 13.094 1.00 24.91 579 GLY A O 1
ATOM 4351 N N . CYS A 1 580 ? 13.029 24.323 14.211 1.00 23.78 580 CYS A N 1
ATOM 4352 C CA . CYS A 1 580 ? 13.799 24.745 13.045 1.00 23.78 580 CYS A CA 1
ATOM 4353 C C . CYS A 1 580 ? 14.378 23.507 12.336 1.00 23.78 580 CYS A C 1
ATOM 4355 O O . CYS A 1 580 ? 15.428 22.991 12.718 1.00 23.78 580 CYS A O 1
ATOM 4357 N N . SER A 1 581 ? 13.703 23.025 11.291 1.00 23.50 581 SER A N 1
ATOM 4358 C CA . SER A 1 581 ? 14.267 22.055 10.355 1.00 23.50 581 SER A CA 1
ATOM 4359 C C . SER A 1 581 ? 15.296 22.768 9.478 1.00 23.50 581 SER A C 1
ATOM 4361 O O . SER A 1 581 ? 14.936 23.437 8.506 1.00 23.50 581 SER A O 1
ATOM 4363 N N . ARG A 1 582 ? 16.584 22.645 9.803 1.00 23.64 582 ARG A N 1
ATOM 4364 C CA . ARG A 1 582 ? 17.635 22.934 8.823 1.00 23.64 582 ARG A CA 1
ATOM 4365 C C . ARG A 1 582 ? 17.688 21.760 7.848 1.00 23.64 582 ARG A C 1
ATOM 4367 O O . ARG A 1 582 ? 18.154 20.684 8.211 1.00 23.64 582 ARG A O 1
ATOM 4374 N N . ARG A 1 583 ? 17.138 21.970 6.650 1.00 21.20 583 ARG A N 1
ATOM 4375 C CA . ARG A 1 583 ? 17.348 21.109 5.480 1.00 21.20 583 ARG A CA 1
ATOM 4376 C C . ARG A 1 583 ? 18.771 21.350 4.972 1.00 21.20 583 ARG A C 1
ATOM 4378 O O . ARG A 1 583 ? 19.169 22.510 4.876 1.00 21.20 583 ARG A O 1
ATOM 4385 N N . TRP A 1 584 ? 19.497 20.278 4.687 1.00 29.62 584 TRP A N 1
ATOM 4386 C CA . TRP A 1 584 ? 20.784 20.287 3.996 1.00 29.62 584 TRP A CA 1
ATOM 4387 C C . TRP A 1 584 ? 20.701 19.333 2.818 1.00 29.62 584 TRP A C 1
ATOM 4389 O O . TRP A 1 584 ? 20.129 18.238 3.025 1.00 29.62 584 TRP A O 1
#

Radius of gyration: 36.15 Å; Cα contacts (8 Å, |Δi|>4): 637; chains: 1; bounding box: 104×90×108 Å

Solvent-accessible surface area (backbone atoms only — not comparable to full-atom values): 35427 Å² total; per-residue (Å²): 137,88,82,86,84,79,79,82,76,77,79,74,73,78,78,75,72,76,56,52,35,40,36,36,42,36,56,45,66,44,99,86,72,48,70,36,26,66,60,30,66,48,75,39,42,67,33,45,32,34,40,41,60,59,91,87,45,37,68,71,57,50,54,29,40,75,65,64,77,36,87,50,81,83,30,48,76,49,58,95,49,49,74,42,71,46,68,73,65,87,66,91,74,49,74,24,36,31,49,55,54,73,41,35,74,40,48,54,24,46,55,29,42,78,69,74,68,47,53,77,65,28,52,66,60,33,64,87,53,84,55,49,66,60,53,52,49,53,50,31,37,76,70,76,38,68,88,64,56,55,78,38,49,50,85,79,49,54,66,32,57,46,44,52,50,50,54,48,30,58,70,72,48,90,45,37,28,39,39,32,35,44,77,53,59,64,43,37,74,67,57,34,51,58,51,48,58,58,58,56,68,42,84,30,23,32,43,34,33,54,89,51,65,78,57,42,54,72,25,63,21,36,34,34,42,51,98,38,40,73,46,79,37,88,32,27,44,66,52,47,49,52,54,49,51,53,50,51,51,54,42,50,51,50,27,53,52,28,47,51,47,31,56,47,49,47,51,52,40,51,54,50,50,52,52,52,51,52,52,48,56,49,52,61,52,52,61,73,73,51,96,64,60,71,70,61,53,50,59,49,49,52,53,50,50,55,50,47,52,52,52,52,50,53,43,50,53,52,40,52,50,31,51,49,48,28,51,49,33,56,70,67,43,82,83,78,67,76,71,85,79,69,60,62,74,87,63,64,54,56,71,77,46,59,39,42,38,33,44,50,30,27,47,78,44,80,68,67,90,81,41,41,64,49,74,44,54,25,78,75,88,82,87,89,85,71,60,82,89,71,25,66,72,49,44,54,29,29,59,59,69,60,58,83,54,50,30,56,48,65,48,62,67,55,95,73,85,82,86,57,98,78,48,76,88,59,58,57,78,47,29,55,46,59,54,49,40,74,73,38,74,90,49,56,68,70,58,52,43,50,55,34,33,65,72,75,35,48,60,49,62,20,65,38,64,58,105,51,70,26,76,49,50,88,80,55,82,67,74,69,64,57,62,58,52,56,53,51,53,56,57,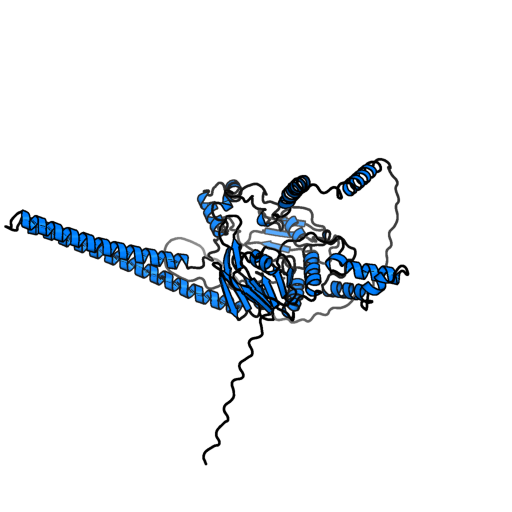54,58,72,75,63,80,69,85,82,64,66,67,62,60,58,55,60,59,56,57,62,66,61,64,77,76,75,84,80,87,87,82,90,85,88,85,91,87,78,91,83,85,88,89,91,88,88,87,86,89,85,82,84,82,90,82,88,83,83,84,85,85,89,84,83,86,85,89,87,82,89,81,90,84,88,83,88,84,81,90,77,83,85,75,88,78,86,77,82,78,82,84,128

Secondary structure (DSSP, 8-state):
--PPPPP--------PPPPSEEEEEEEEE-TTS-EEEEEEEEEE-SEEEEEEE-TTSSHHHHHHHHTTSS--TT-EEE-SSPEEEE-SS-PPPPSSHHHHTT-HHHHHHHHHHHTT---HHHHHHHTT-TTHHHHHHHHHHHTT-TT--TTS-GGGS-HHHHHHHHHHHHHHS--SEEEEESTTTT--HHHHHHHHHHHHT-SSEEEEE---HHHHTT-SEEEEEETTEEEEEES-HHHHHHHHHHHHHHHHHHHHHHHHHHHHHHHHHHHHHHHHHHHHHHHHHHHHH----HHHHHHHHHHHHHHHHHHHHHHHHHHHHHHHHHHHHHHHS--------S-TTTT---TT-EEEEEEEEESS-S--TT-EEEEEESS--------TTSSHHHHHHHHTT-S--SEEEEEE-S------TT-TTS-SSS-HHHHHHHH-TTS-HHHHHHHHHHTT--THHHHT-SS--STTTTT-TTSSHHHHHHHHHHHHHHHS--GGGHHHHHHHHHHHTTGGGSSS----------------------------------------------------------------